Protein AF-A0A415R7G2-F1 (afdb_monomer)

Mean predicted aligned error: 18.17 Å

pLDDT: mean 70.46, std 27.59, range [21.7, 98.12]

Structure (mmCIF, N/CA/C/O backbone):
data_AF-A0A415R7G2-F1
#
_entry.id   AF-A0A415R7G2-F1
#
loop_
_atom_site.group_PDB
_atom_site.id
_atom_site.type_symbol
_atom_site.label_atom_id
_atom_site.label_alt_id
_atom_site.label_comp_id
_atom_site.label_asym_id
_atom_site.label_entity_id
_atom_site.label_seq_id
_atom_site.pdbx_PDB_ins_code
_atom_site.Cartn_x
_atom_site.Cartn_y
_atom_site.Cartn_z
_atom_site.occupancy
_atom_site.B_iso_or_equiv
_atom_site.auth_seq_id
_atom_site.auth_comp_id
_atom_site.auth_asym_id
_atom_site.auth_atom_id
_atom_site.pdbx_PDB_model_num
ATOM 1 N N . MET A 1 1 ? -13.481 -28.345 59.890 1.00 53.69 1 MET A N 1
ATOM 2 C CA . MET A 1 1 ? -13.229 -28.657 58.458 1.00 53.69 1 MET A CA 1
ATOM 3 C C . MET A 1 1 ? -13.321 -27.423 57.558 1.00 53.69 1 MET A C 1
ATOM 5 O O . MET A 1 1 ? -12.595 -27.381 56.571 1.00 53.69 1 MET A O 1
ATOM 9 N N . GLU A 1 2 ? -14.167 -26.436 57.875 1.00 54.03 2 GLU A N 1
ATOM 10 C CA . GLU A 1 2 ? -14.459 -25.266 57.022 1.00 54.03 2 GLU A CA 1
ATOM 11 C C . GLU A 1 2 ? -13.221 -24.488 56.553 1.00 54.03 2 GLU A C 1
ATOM 13 O O . GLU A 1 2 ? -13.121 -24.155 55.374 1.00 54.03 2 GLU A O 1
ATOM 18 N N . ASP A 1 3 ? -12.240 -24.270 57.434 1.00 57.38 3 ASP A N 1
ATOM 19 C CA . ASP A 1 3 ? -11.026 -23.494 57.136 1.00 57.38 3 ASP A CA 1
ATOM 20 C C . ASP A 1 3 ? -10.247 -24.027 55.909 1.00 57.38 3 ASP A C 1
ATOM 22 O O . ASP A 1 3 ? -9.734 -23.269 55.079 1.00 57.38 3 ASP A O 1
ATOM 26 N N . ASN A 1 4 ? -10.271 -25.349 55.687 1.00 60.50 4 ASN A N 1
ATOM 27 C CA . ASN A 1 4 ? -9.678 -25.943 54.490 1.00 60.50 4 ASN A CA 1
ATOM 28 C C . ASN A 1 4 ? -10.432 -25.522 53.212 1.00 60.50 4 ASN A C 1
ATOM 30 O O . ASN A 1 4 ? -9.793 -25.137 52.230 1.00 60.50 4 ASN A O 1
ATOM 34 N N . GLN A 1 5 ? -11.772 -25.508 53.224 1.00 59.75 5 GLN A N 1
ATOM 35 C CA . GLN A 1 5 ? -12.570 -25.045 52.080 1.00 59.75 5 GLN A CA 1
ATOM 36 C C . GLN A 1 5 ? -12.355 -23.552 51.805 1.00 59.75 5 GLN A C 1
ATOM 38 O O . GLN A 1 5 ? -12.156 -23.173 50.649 1.00 59.75 5 GLN A O 1
ATOM 43 N N . THR A 1 6 ? -12.275 -22.717 52.845 1.00 69.19 6 THR A N 1
ATOM 44 C CA . THR A 1 6 ? -11.905 -21.297 52.720 1.00 69.19 6 THR A CA 1
ATOM 45 C C . THR A 1 6 ? -10.540 -21.144 52.039 1.00 69.19 6 THR A C 1
ATOM 47 O O . THR A 1 6 ? -10.398 -20.387 51.073 1.00 69.19 6 THR A O 1
ATOM 50 N N . SER A 1 7 ? -9.544 -21.939 52.447 1.00 70.00 7 SER A N 1
ATOM 51 C CA . SER A 1 7 ? -8.210 -21.941 51.831 1.00 70.00 7 SER A CA 1
ATOM 52 C C . SER A 1 7 ? -8.206 -22.401 50.361 1.00 70.00 7 SER A C 1
ATOM 54 O O . SER A 1 7 ? -7.384 -21.933 49.564 1.00 70.00 7 SER A O 1
ATOM 56 N N . VAL A 1 8 ? -9.108 -23.312 49.975 1.00 76.06 8 VAL A N 1
ATOM 57 C CA . VAL A 1 8 ? -9.272 -23.791 48.592 1.00 76.06 8 VAL A CA 1
ATOM 58 C C . VAL A 1 8 ? -9.962 -22.728 47.740 1.00 76.06 8 VAL A C 1
ATOM 60 O O . VAL A 1 8 ? -9.464 -22.407 46.661 1.00 76.06 8 VAL A O 1
ATOM 63 N N . HIS A 1 9 ? -11.029 -22.108 48.243 1.00 76.25 9 HIS A N 1
ATOM 64 C CA . HIS A 1 9 ? -11.758 -21.042 47.555 1.00 76.25 9 HIS A CA 1
ATOM 65 C C . HIS A 1 9 ? -10.878 -19.803 47.313 1.00 76.25 9 HIS A C 1
ATOM 67 O O . HIS A 1 9 ? -10.868 -19.244 46.213 1.00 76.25 9 HIS A O 1
ATOM 73 N N . ILE A 1 10 ? -10.048 -19.418 48.292 1.00 78.56 10 ILE A N 1
ATOM 74 C CA . ILE A 1 10 ? -9.041 -18.354 48.132 1.00 78.56 10 ILE A CA 1
ATOM 75 C C . ILE A 1 10 ? -7.997 -18.742 47.072 1.00 78.56 10 ILE A C 1
ATOM 77 O O . ILE A 1 10 ? -7.647 -17.917 46.223 1.00 78.56 10 ILE A O 1
ATOM 81 N N . ARG A 1 11 ? -7.518 -19.996 47.062 1.00 76.81 11 ARG A N 1
ATOM 82 C CA . ARG A 1 11 ? -6.578 -20.489 46.037 1.00 76.81 11 ARG A CA 1
ATOM 83 C C . ARG A 1 11 ? -7.206 -20.522 44.636 1.00 76.81 11 ARG A C 1
ATOM 85 O O . ARG A 1 11 ? -6.532 -20.151 43.676 1.00 76.81 11 ARG A O 1
ATOM 92 N N . GLN A 1 12 ? -8.483 -20.879 44.505 1.00 80.19 12 GLN A N 1
ATOM 93 C CA . GLN A 1 12 ? -9.233 -20.814 43.244 1.00 80.19 12 GLN A CA 1
ATOM 94 C C . GLN A 1 12 ? -9.401 -19.365 42.759 1.00 80.19 12 GLN A C 1
ATOM 96 O O . GLN A 1 12 ? -8.994 -19.059 41.638 1.00 80.19 12 GLN A O 1
ATOM 101 N N . LYS A 1 13 ? -9.889 -18.446 43.606 1.00 82.88 13 LYS A N 1
ATOM 102 C CA . LYS A 1 13 ? -10.022 -17.015 43.266 1.00 82.88 13 LYS A CA 1
ATOM 103 C C . LYS A 1 13 ? -8.685 -16.393 42.845 1.00 82.88 13 LYS A C 1
ATOM 105 O O . LYS A 1 13 ? -8.620 -15.730 41.811 1.00 82.88 13 LYS A O 1
ATOM 110 N N . ARG A 1 14 ? -7.587 -16.679 43.562 1.00 83.00 14 ARG A N 1
ATOM 111 C CA . ARG A 1 14 ? -6.231 -16.244 43.166 1.00 83.00 14 ARG A CA 1
ATOM 112 C C . ARG A 1 14 ? -5.814 -16.804 41.798 1.00 83.00 14 ARG A C 1
ATOM 114 O O . ARG A 1 14 ? -5.279 -16.050 40.989 1.00 83.00 14 ARG A O 1
ATOM 121 N N . ARG A 1 15 ? -6.093 -18.082 41.500 1.00 82.69 15 ARG A N 1
ATOM 122 C CA . ARG A 1 15 ? -5.817 -18.693 40.181 1.00 82.69 15 ARG A CA 1
ATOM 123 C C . ARG A 1 15 ? -6.603 -18.023 39.047 1.00 82.69 15 ARG A C 1
ATOM 125 O O . ARG A 1 15 ? -6.016 -17.787 37.994 1.00 82.69 15 ARG A O 1
ATOM 132 N N . VAL A 1 16 ? -7.879 -17.682 39.254 1.00 83.44 16 VAL A N 1
ATOM 133 C CA . VAL A 1 16 ? -8.697 -16.955 38.261 1.00 83.44 16 VAL A CA 1
ATOM 134 C C . VAL A 1 16 ? -8.112 -15.565 37.991 1.00 83.44 16 VAL A C 1
ATOM 136 O O . VAL A 1 16 ? -7.780 -15.265 36.847 1.00 83.44 16 VAL A O 1
ATOM 139 N N . ILE A 1 17 ? -7.860 -14.769 39.036 1.00 86.06 17 ILE A N 1
ATOM 140 C CA . ILE A 1 17 ? -7.279 -13.418 38.913 1.00 86.06 17 ILE A CA 1
ATOM 141 C C . ILE A 1 17 ? -5.905 -13.458 38.215 1.00 86.06 17 ILE A C 1
ATOM 143 O O . ILE A 1 17 ? -5.601 -12.610 37.377 1.00 86.06 17 ILE A O 1
ATOM 147 N N . MET A 1 18 ? -5.068 -14.461 38.507 1.00 83.50 18 MET A N 1
ATOM 148 C CA . MET A 1 18 ? -3.777 -14.644 37.830 1.00 83.50 18 MET A CA 1
ATOM 149 C C . MET A 1 18 ? -3.926 -15.021 36.348 1.00 83.50 18 MET A C 1
ATOM 151 O O . MET A 1 18 ? -3.190 -14.483 35.517 1.00 83.50 18 MET A O 1
ATOM 155 N N . ARG A 1 19 ? -4.873 -15.905 35.995 1.00 83.56 19 ARG A N 1
ATOM 156 C CA . ARG A 1 19 ? -5.187 -16.246 34.593 1.00 83.56 19 ARG A CA 1
ATOM 157 C C . ARG A 1 19 ? -5.669 -15.017 33.826 1.00 83.56 19 ARG A C 1
ATOM 159 O O . ARG A 1 19 ? -5.148 -14.733 32.752 1.00 83.56 19 ARG A O 1
ATOM 166 N N . GLU A 1 20 ? -6.590 -14.253 34.402 1.00 84.75 20 GLU A N 1
ATOM 167 C CA . GLU A 1 20 ? -7.145 -13.054 33.777 1.00 84.75 20 GLU A CA 1
ATOM 168 C C . GLU A 1 20 ? -6.081 -11.957 33.595 1.00 84.75 20 GLU A C 1
ATOM 170 O O . GLU A 1 20 ? -5.922 -11.412 32.503 1.00 84.75 20 GLU A O 1
ATOM 175 N N . ARG A 1 21 ? -5.251 -11.700 34.619 1.00 87.38 21 ARG A N 1
ATOM 176 C CA . ARG A 1 21 ? -4.112 -10.769 34.514 1.00 87.38 21 ARG A CA 1
ATOM 177 C C . ARG A 1 21 ? -3.103 -11.214 33.447 1.00 87.38 21 ARG A C 1
ATOM 179 O O . ARG A 1 21 ? -2.486 -10.359 32.813 1.00 87.38 21 ARG A O 1
ATOM 186 N N . ARG A 1 22 ? -2.952 -12.526 33.206 1.00 85.81 22 ARG A N 1
ATOM 187 C CA . ARG A 1 22 ? -2.139 -13.071 32.104 1.00 85.81 22 ARG A CA 1
ATOM 188 C C . ARG A 1 22 ? -2.808 -12.859 30.739 1.00 85.81 22 ARG A C 1
ATOM 190 O O . ARG A 1 22 ? -2.119 -12.381 29.844 1.00 85.81 22 ARG A O 1
ATOM 197 N N . ARG A 1 23 ? -4.118 -13.118 30.589 1.00 87.12 23 ARG A N 1
ATOM 198 C CA . ARG A 1 23 ? -4.892 -12.815 29.360 1.00 87.12 23 ARG A CA 1
ATOM 199 C C . ARG A 1 23 ? -4.778 -11.338 28.985 1.00 87.12 23 ARG A C 1
ATOM 201 O O . ARG A 1 23 ? -4.330 -11.024 27.887 1.00 87.12 23 ARG A O 1
ATOM 208 N N . ARG A 1 24 ? -5.067 -10.433 29.931 1.00 88.38 24 ARG A N 1
ATOM 209 C CA . ARG A 1 24 ? -4.949 -8.974 29.747 1.00 88.38 24 ARG A CA 1
ATOM 210 C C . ARG A 1 24 ? -3.532 -8.551 29.322 1.00 88.38 24 ARG A C 1
ATOM 212 O O . ARG A 1 24 ? -3.400 -7.734 28.419 1.00 88.38 24 ARG A O 1
ATOM 219 N N . ARG A 1 25 ? -2.475 -9.131 29.914 1.00 90.50 25 ARG A N 1
ATOM 220 C CA . ARG A 1 25 ? -1.074 -8.871 29.514 1.00 90.50 25 ARG A CA 1
ATOM 221 C C . ARG A 1 25 ? -0.756 -9.356 28.097 1.00 90.50 25 ARG A C 1
ATOM 223 O O . ARG A 1 25 ? -0.180 -8.592 27.339 1.00 90.50 25 ARG A O 1
ATOM 230 N N . ILE A 1 26 ? -1.141 -10.580 27.730 1.00 90.19 26 ILE A N 1
ATOM 231 C CA . ILE A 1 26 ? -0.907 -11.123 26.377 1.00 90.19 26 ILE A CA 1
ATOM 232 C C . ILE A 1 26 ? -1.634 -10.267 25.327 1.00 90.19 26 ILE A C 1
ATOM 234 O O . ILE A 1 26 ? -1.024 -9.845 24.348 1.00 90.19 26 ILE A O 1
ATOM 238 N N . ARG A 1 27 ? -2.906 -9.929 25.584 1.00 90.56 27 ARG A N 1
ATOM 239 C CA . ARG A 1 27 ? -3.734 -9.050 24.742 1.00 90.56 27 ARG A CA 1
ATOM 240 C C . ARG A 1 27 ? -3.102 -7.658 24.565 1.00 90.56 27 ARG A C 1
ATOM 242 O O . ARG A 1 27 ? -3.132 -7.118 23.466 1.00 90.56 27 ARG A O 1
ATOM 249 N N . ALA A 1 28 ? -2.484 -7.108 25.615 1.00 92.50 28 ALA A N 1
ATOM 250 C CA . ALA A 1 28 ? -1.750 -5.844 25.548 1.00 92.50 28 ALA A CA 1
ATOM 251 C C . ALA A 1 28 ? -0.431 -5.950 24.760 1.00 92.50 28 ALA A C 1
ATOM 253 O O . ALA A 1 28 ? -0.152 -5.067 23.960 1.00 92.50 28 ALA A O 1
ATOM 254 N N . ILE A 1 29 ? 0.362 -7.015 24.938 1.00 94.31 29 ILE A N 1
ATOM 255 C CA . ILE A 1 29 ? 1.629 -7.201 24.203 1.00 94.31 29 ILE A CA 1
ATOM 256 C C . ILE A 1 29 ? 1.365 -7.349 22.698 1.00 94.31 29 ILE A C 1
ATOM 258 O O . ILE A 1 29 ? 2.040 -6.696 21.911 1.00 94.31 29 ILE A O 1
ATOM 262 N N . ALA A 1 30 ? 0.349 -8.122 22.297 1.00 93.50 30 ALA A N 1
ATOM 263 C CA . ALA A 1 30 ? -0.052 -8.231 20.890 1.00 93.50 30 ALA A CA 1
ATOM 264 C C . ALA A 1 30 ? -0.453 -6.866 20.299 1.00 93.50 30 ALA A C 1
ATOM 266 O O . ALA A 1 30 ? -0.024 -6.508 19.206 1.00 93.50 30 ALA A O 1
ATOM 267 N N . TRP A 1 31 ? -1.232 -6.078 21.049 1.00 95.12 31 TRP A N 1
ATOM 268 C CA . TRP A 1 31 ? -1.668 -4.749 20.619 1.00 95.12 31 TRP A CA 1
ATOM 269 C C . TRP A 1 31 ? -0.517 -3.734 20.524 1.00 95.12 31 TRP A C 1
ATOM 271 O O . TRP A 1 31 ? -0.423 -3.013 19.536 1.00 95.12 31 TRP A O 1
ATOM 281 N N . TYR A 1 32 ? 0.381 -3.683 21.511 1.00 96.19 32 TYR A N 1
ATOM 282 C CA . TYR A 1 32 ? 1.530 -2.774 21.469 1.00 96.19 32 TYR A CA 1
ATOM 283 C C . TYR A 1 32 ? 2.604 -3.212 20.466 1.00 96.19 32 TYR A C 1
ATOM 285 O O . TYR A 1 32 ? 3.246 -2.342 19.890 1.00 96.19 32 TYR A O 1
ATOM 293 N N . GLY A 1 33 ? 2.759 -4.515 20.204 1.00 96.12 33 GLY A N 1
ATOM 294 C CA . GLY A 1 33 ? 3.607 -5.025 19.121 1.00 96.12 33 GLY A CA 1
ATOM 295 C C . GLY A 1 33 ? 3.122 -4.549 17.750 1.00 96.12 33 GLY A C 1
ATOM 296 O O . GLY A 1 33 ? 3.902 -3.967 17.008 1.00 96.12 33 GLY A O 1
ATOM 297 N N . LEU A 1 34 ? 1.818 -4.669 17.472 1.00 95.94 34 LEU A N 1
ATOM 298 C CA . LEU A 1 34 ? 1.201 -4.128 16.251 1.00 95.94 34 LEU A CA 1
ATOM 299 C C . LEU A 1 34 ? 1.349 -2.606 16.125 1.00 95.94 34 LEU A C 1
ATOM 301 O O . LEU A 1 34 ? 1.619 -2.095 15.045 1.00 95.94 34 LEU A O 1
ATOM 305 N N . LEU A 1 35 ? 1.183 -1.851 17.216 1.00 97.19 35 LEU A N 1
ATOM 306 C CA . LEU A 1 35 ? 1.410 -0.404 17.166 1.00 97.19 35 LEU A CA 1
ATOM 307 C C . LEU A 1 35 ? 2.893 -0.054 16.969 1.00 97.19 35 LEU A C 1
ATOM 309 O O . LEU A 1 35 ? 3.181 0.948 16.325 1.00 97.19 35 LEU A O 1
ATOM 313 N N . ALA A 1 36 ? 3.826 -0.860 17.480 1.00 97.31 36 ALA A N 1
ATOM 314 C CA . ALA A 1 36 ? 5.252 -0.681 17.222 1.00 97.31 36 ALA A CA 1
ATOM 315 C C . ALA A 1 36 ? 5.613 -1.019 15.766 1.00 97.31 36 ALA A C 1
ATOM 317 O O . ALA A 1 36 ? 6.326 -0.242 15.146 1.00 97.31 36 ALA A O 1
ATOM 318 N N . GLU A 1 37 ? 5.064 -2.092 15.190 1.00 96.62 37 GLU A N 1
ATOM 319 C CA . GLU A 1 37 ? 5.182 -2.419 13.761 1.00 96.62 37 GLU A CA 1
ATOM 320 C C . GLU A 1 37 ? 4.707 -1.243 12.896 1.00 96.62 37 GLU A C 1
ATOM 322 O O . GLU A 1 37 ? 5.492 -0.681 12.140 1.00 96.62 37 GLU A O 1
ATOM 327 N N . VAL A 1 38 ? 3.462 -0.790 13.079 1.00 96.75 38 VAL A N 1
ATOM 328 C CA . VAL A 1 38 ? 2.865 0.326 12.316 1.00 96.75 38 VAL A CA 1
ATOM 329 C C . VAL A 1 38 ? 3.627 1.646 12.503 1.00 96.75 38 VAL A C 1
ATOM 331 O O . VAL A 1 38 ? 3.630 2.488 11.606 1.00 96.75 38 VAL A O 1
ATOM 334 N N . PHE A 1 39 ? 4.275 1.849 13.655 1.00 97.56 39 PHE A N 1
ATOM 335 C CA . PHE A 1 39 ? 5.133 3.010 13.890 1.00 97.56 39 PHE A CA 1
ATOM 336 C C . PHE A 1 39 ? 6.484 2.899 13.178 1.00 97.56 39 PHE A C 1
ATOM 338 O O . PHE A 1 39 ? 6.948 3.876 12.599 1.00 97.56 39 PHE A O 1
ATOM 345 N N . LEU A 1 40 ? 7.125 1.733 13.245 1.00 97.00 40 LEU A N 1
ATOM 346 C CA . LEU A 1 40 ? 8.492 1.516 12.774 1.00 97.00 40 LEU A CA 1
ATOM 347 C C . LEU A 1 40 ? 8.560 1.213 11.275 1.00 97.00 40 LEU A C 1
ATOM 349 O O . LEU A 1 40 ? 9.599 1.459 10.676 1.00 97.00 40 LEU A O 1
ATOM 353 N N . LEU A 1 41 ? 7.475 0.727 10.664 1.00 95.12 41 LEU A N 1
ATOM 354 C CA . LEU A 1 41 ? 7.455 0.240 9.282 1.00 95.12 41 LEU A CA 1
ATOM 355 C C . LEU A 1 41 ? 8.081 1.196 8.246 1.00 95.12 41 LEU A C 1
ATOM 357 O O . LEU A 1 41 ? 8.913 0.725 7.475 1.00 95.12 41 LEU A O 1
ATOM 361 N N . PRO A 1 42 ? 7.777 2.510 8.232 1.00 94.44 42 PRO A N 1
ATOM 362 C CA . PRO A 1 42 ? 8.371 3.439 7.276 1.00 94.44 42 PRO A CA 1
ATOM 363 C C . PRO A 1 42 ? 9.639 4.134 7.820 1.00 94.44 42 PRO A C 1
ATOM 365 O O . PRO A 1 42 ? 10.100 5.093 7.211 1.00 94.44 42 PRO A O 1
ATOM 368 N N . LEU A 1 43 ? 10.163 3.724 8.986 1.00 94.69 43 LEU A N 1
ATOM 369 C CA . LEU A 1 43 ? 11.321 4.333 9.669 1.00 94.69 43 LEU A CA 1
ATOM 370 C C . LEU A 1 43 ? 12.518 3.378 9.803 1.00 94.69 43 LEU A C 1
ATOM 372 O O . LEU A 1 43 ? 13.662 3.819 9.779 1.00 94.69 43 LEU A O 1
ATOM 376 N N . SER A 1 44 ? 12.259 2.087 10.014 1.00 94.38 44 SER A N 1
ATOM 377 C CA . SER A 1 44 ? 13.258 1.025 10.130 1.00 94.38 44 SER A CA 1
ATOM 378 C C . SER A 1 44 ? 12.579 -0.334 9.887 1.00 94.38 44 SER A C 1
ATOM 380 O O . SER A 1 44 ? 11.938 -0.874 10.799 1.00 94.38 44 SER A O 1
ATOM 382 N N . PRO A 1 45 ? 12.710 -0.916 8.679 1.00 88.75 45 PRO A N 1
ATOM 383 C CA . PRO A 1 45 ? 12.030 -2.162 8.319 1.00 88.75 45 PRO A CA 1
ATOM 384 C C . PRO A 1 45 ? 12.386 -3.331 9.248 1.00 88.75 45 PRO A C 1
ATOM 386 O O . PRO A 1 45 ? 11.498 -4.040 9.717 1.00 88.75 45 PRO A O 1
ATOM 389 N N . GLY A 1 46 ? 13.667 -3.482 9.609 1.00 91.44 46 GLY A N 1
ATOM 390 C CA . GLY A 1 46 ? 14.128 -4.523 10.539 1.00 91.44 46 GLY A CA 1
ATOM 391 C C . GLY A 1 46 ? 13.581 -4.378 11.967 1.00 91.44 46 GLY A C 1
ATOM 392 O O . GLY A 1 46 ? 13.321 -5.372 12.645 1.00 91.44 46 GLY A O 1
ATOM 393 N N . ALA A 1 47 ? 13.333 -3.148 12.430 1.00 94.69 47 ALA A N 1
ATOM 394 C CA . ALA A 1 47 ? 12.683 -2.926 13.721 1.00 94.69 47 ALA A CA 1
ATOM 395 C C . ALA A 1 47 ? 11.171 -3.225 13.655 1.00 94.69 47 ALA A C 1
ATOM 397 O O . ALA A 1 47 ? 10.589 -3.716 14.627 1.00 94.69 47 ALA A O 1
ATOM 398 N N . ALA A 1 48 ? 10.537 -2.986 12.502 1.00 94.75 48 ALA A N 1
ATOM 399 C CA . ALA A 1 48 ? 9.137 -3.319 12.264 1.00 94.75 48 ALA A CA 1
ATOM 400 C C . ALA A 1 48 ? 8.898 -4.835 12.179 1.00 94.75 48 ALA A C 1
ATOM 402 O O . ALA A 1 48 ? 7.966 -5.330 12.813 1.00 94.75 48 ALA A O 1
ATOM 403 N N . THR A 1 49 ? 9.758 -5.596 11.492 1.00 93.12 49 THR A N 1
ATOM 404 C CA . THR A 1 49 ? 9.658 -7.067 11.452 1.00 93.12 49 THR A CA 1
ATOM 405 C C . THR A 1 49 ? 9.901 -7.690 12.830 1.00 93.12 49 THR A C 1
ATOM 407 O O . THR A 1 49 ? 9.167 -8.593 13.232 1.00 93.12 49 THR A O 1
ATOM 410 N N . ALA A 1 50 ? 10.833 -7.157 13.629 1.00 95.00 50 ALA A N 1
ATOM 411 C CA . ALA A 1 50 ? 11.003 -7.567 15.025 1.00 95.00 50 ALA A CA 1
ATOM 412 C C . ALA A 1 50 ? 9.736 -7.313 15.875 1.00 95.00 50 ALA A C 1
ATOM 414 O O . ALA A 1 50 ? 9.327 -8.172 16.665 1.00 95.00 50 ALA A O 1
ATOM 415 N N . ALA A 1 51 ? 9.068 -6.169 15.689 1.00 96.44 51 ALA A N 1
ATOM 416 C CA . ALA A 1 51 ? 7.798 -5.864 16.351 1.00 96.44 51 ALA A CA 1
ATOM 417 C C . ALA A 1 51 ? 6.649 -6.787 15.891 1.00 96.44 51 ALA A C 1
ATOM 419 O O . ALA A 1 51 ? 5.892 -7.287 16.732 1.00 96.44 51 ALA A O 1
ATOM 420 N N . LEU A 1 52 ? 6.572 -7.087 14.589 1.00 95.44 52 LEU A N 1
ATOM 421 C CA . LEU A 1 52 ? 5.629 -8.040 13.994 1.00 95.44 52 LEU A CA 1
ATOM 422 C C . LEU A 1 52 ? 5.818 -9.459 14.559 1.00 95.44 52 LEU A C 1
ATOM 424 O O . LEU A 1 52 ? 4.839 -10.131 14.887 1.00 95.44 52 LEU A O 1
ATOM 428 N N . LEU A 1 53 ? 7.059 -9.920 14.750 1.00 94.56 53 LEU A N 1
ATOM 429 C CA . LEU A 1 53 ? 7.348 -11.221 15.370 1.00 94.56 53 LEU A CA 1
ATOM 430 C C . LEU A 1 53 ? 6.893 -11.272 16.839 1.00 94.56 53 LEU A C 1
ATOM 432 O O . LEU A 1 53 ? 6.276 -12.252 17.267 1.00 94.56 53 LEU A O 1
ATOM 436 N N . ILE A 1 54 ? 7.099 -10.197 17.608 1.00 95.31 54 ILE A N 1
ATOM 437 C CA . ILE A 1 54 ? 6.586 -10.083 18.986 1.00 95.31 54 ILE A CA 1
ATOM 438 C C . ILE A 1 54 ? 5.047 -10.110 18.998 1.00 95.31 54 ILE A C 1
ATOM 440 O O . ILE A 1 54 ? 4.445 -10.818 19.815 1.00 95.31 54 ILE A O 1
ATOM 444 N N . ALA A 1 55 ? 4.397 -9.396 18.073 1.00 95.00 55 ALA A N 1
ATOM 445 C CA . ALA A 1 55 ? 2.944 -9.407 17.908 1.00 95.00 55 ALA A CA 1
ATOM 446 C C . ALA A 1 55 ? 2.408 -10.792 17.489 1.00 95.00 55 ALA A C 1
ATOM 448 O O . ALA A 1 55 ? 1.364 -11.225 17.992 1.00 95.00 55 ALA A O 1
ATOM 449 N N . SER A 1 56 ? 3.147 -11.509 16.636 1.00 94.44 56 SER A N 1
ATOM 450 C CA . SER A 1 56 ? 2.850 -12.873 16.176 1.00 94.44 56 SER A CA 1
ATOM 451 C C . SER A 1 56 ? 2.849 -13.848 17.348 1.00 94.44 56 SER A C 1
ATOM 453 O O . SER A 1 56 ? 1.837 -14.494 17.628 1.00 94.44 56 SER A O 1
ATOM 455 N N . ILE A 1 57 ? 3.948 -13.886 18.110 1.00 94.62 57 ILE A N 1
ATOM 456 C CA . ILE A 1 57 ? 4.104 -14.752 19.287 1.00 94.62 57 ILE A CA 1
ATOM 457 C C . ILE A 1 57 ? 3.033 -14.426 20.337 1.00 94.62 57 ILE A C 1
ATOM 459 O O . ILE A 1 57 ? 2.410 -15.332 20.895 1.00 94.62 57 ILE A O 1
ATOM 463 N N . ALA A 1 58 ? 2.754 -13.144 20.586 1.00 93.25 58 ALA A N 1
ATOM 464 C CA . ALA A 1 58 ? 1.711 -12.736 21.523 1.00 93.25 58 ALA A CA 1
ATOM 465 C C . ALA A 1 58 ? 0.296 -13.126 21.052 1.00 93.25 58 ALA A C 1
ATOM 467 O O . ALA A 1 58 ? -0.523 -13.535 21.877 1.00 93.25 58 ALA A O 1
ATOM 468 N N . THR A 1 59 ? 0.006 -13.073 19.750 1.00 90.75 59 THR A N 1
ATOM 469 C CA . THR A 1 59 ? -1.298 -13.473 19.191 1.00 90.75 59 THR A CA 1
ATOM 470 C C . THR A 1 59 ? -1.466 -14.999 19.164 1.00 90.75 59 THR A C 1
ATOM 472 O O . THR A 1 59 ? -2.528 -15.497 19.538 1.00 90.75 59 THR A O 1
ATOM 475 N N . GLY A 1 60 ? -0.414 -15.770 18.872 1.00 90.81 60 GLY A N 1
ATOM 476 C CA . GLY A 1 60 ? -0.416 -17.233 19.038 1.00 90.81 60 GLY A CA 1
ATOM 477 C C . GLY A 1 60 ? -0.582 -17.662 20.504 1.00 90.81 60 GLY A C 1
ATOM 478 O O . GLY A 1 60 ? -1.374 -18.547 20.835 1.00 90.81 60 GLY A O 1
ATOM 479 N N . LEU A 1 61 ? 0.075 -16.959 21.435 1.00 90.12 61 LEU A N 1
ATOM 480 C CA . LEU A 1 61 ? -0.141 -17.139 22.875 1.00 90.12 61 LEU A CA 1
ATOM 481 C C . LEU A 1 61 ? -1.546 -16.728 23.336 1.00 90.12 61 LEU A C 1
ATOM 483 O O . LEU A 1 61 ? -1.970 -17.192 24.399 1.00 90.12 61 LEU A O 1
ATOM 487 N N . ARG A 1 62 ? -2.245 -15.876 22.573 1.00 89.12 62 ARG A N 1
ATOM 488 C CA . ARG A 1 62 ? -3.641 -15.488 22.801 1.00 89.12 62 ARG A CA 1
ATOM 489 C C . ARG A 1 62 ? -4.587 -16.598 22.351 1.00 89.12 62 ARG A C 1
ATOM 491 O O . ARG A 1 62 ? -5.341 -17.067 23.195 1.00 89.12 62 ARG A O 1
ATOM 498 N N . LEU A 1 63 ? -4.467 -17.088 21.111 1.00 87.62 63 LEU A N 1
ATOM 499 C CA . LEU A 1 63 ? -5.208 -18.257 20.598 1.00 87.62 63 LEU A CA 1
ATOM 500 C C . LEU A 1 63 ? -5.227 -19.417 21.602 1.00 87.62 63 LEU A C 1
ATOM 502 O O . LEU A 1 63 ? -6.281 -19.925 21.965 1.00 87.62 63 LEU A O 1
ATOM 506 N N . TRP A 1 64 ? -4.057 -19.793 22.121 1.00 84.50 64 TRP A N 1
ATOM 507 C CA . TRP A 1 64 ? -3.931 -20.952 23.009 1.00 84.50 64 TRP A CA 1
ATOM 508 C C . TRP A 1 64 ? -4.384 -20.705 24.469 1.00 84.50 64 TRP A C 1
ATOM 510 O O . TRP A 1 64 ? -4.313 -21.613 25.298 1.00 84.50 64 TRP A O 1
ATOM 520 N N . LYS A 1 65 ? -4.778 -19.480 24.859 1.00 84.06 65 LYS A N 1
ATOM 521 C CA . LYS A 1 65 ? -5.046 -19.143 26.281 1.00 84.06 65 LYS A CA 1
ATOM 522 C C . LYS A 1 65 ? -6.240 -18.231 26.544 1.00 84.06 65 LYS A C 1
ATOM 524 O O . LYS A 1 65 ? -6.622 -18.106 27.710 1.00 84.06 65 LYS A O 1
ATOM 529 N N . ASP A 1 66 ? -6.790 -17.575 25.533 1.00 82.00 66 ASP A N 1
ATOM 530 C CA . ASP A 1 66 ? -7.866 -16.586 25.601 1.00 82.00 66 ASP A CA 1
ATOM 531 C C . ASP A 1 66 ? -9.097 -17.187 24.904 1.00 82.00 66 ASP A C 1
ATOM 533 O O . ASP A 1 66 ? -9.265 -17.006 23.708 1.00 82.00 66 ASP A O 1
ATOM 537 N N . GLU A 1 67 ? -9.938 -17.933 25.634 1.00 76.06 67 GLU A N 1
ATOM 538 C CA . GLU A 1 67 ? -11.097 -18.683 25.084 1.00 76.06 67 GLU A CA 1
ATOM 539 C C . GLU A 1 67 ? -12.140 -17.784 24.382 1.00 76.06 67 GLU A C 1
ATOM 541 O O . GLU A 1 67 ? -13.004 -18.271 23.668 1.00 76.06 67 GLU A O 1
ATOM 546 N N . GLU A 1 68 ? -12.057 -16.464 24.564 1.00 77.50 68 GLU A N 1
ATOM 547 C CA . GLU A 1 68 ? -12.850 -15.462 23.838 1.00 77.50 68 GLU A CA 1
ATOM 548 C C . GLU A 1 68 ? -12.319 -15.201 22.409 1.00 77.50 68 GLU A C 1
ATOM 550 O O . GLU A 1 68 ? -13.039 -14.686 21.548 1.00 77.50 68 GLU A O 1
ATOM 555 N N . PHE A 1 69 ? -11.041 -15.494 22.144 1.00 82.12 69 PHE A N 1
ATOM 556 C CA . PHE A 1 69 ? -10.318 -15.061 20.949 1.00 82.12 69 PHE A CA 1
ATOM 557 C C . PHE A 1 69 ? -10.388 -16.080 19.809 1.00 82.12 69 PHE A C 1
ATOM 559 O O . PHE A 1 69 ? -9.473 -16.862 19.566 1.00 82.12 69 PHE A O 1
ATOM 566 N N . HIS A 1 70 ? -11.484 -15.989 19.068 1.00 82.31 70 HIS A N 1
ATOM 567 C CA . HIS A 1 70 ? -11.715 -16.717 17.827 1.00 82.31 70 HIS A CA 1
ATOM 568 C C . HIS A 1 70 ? -11.162 -15.932 16.630 1.00 82.31 70 HIS A C 1
ATOM 570 O O . HIS A 1 70 ? -11.221 -14.693 16.627 1.00 82.31 70 HIS A O 1
ATOM 576 N N . PHE A 1 71 ? -10.659 -16.632 15.610 1.00 85.06 71 PHE A N 1
ATOM 577 C CA . PHE A 1 71 ? -10.342 -16.016 14.318 1.00 85.06 71 PHE A CA 1
ATOM 578 C C . PHE A 1 71 ? -11.629 -15.586 13.603 1.00 85.06 71 PHE A C 1
ATOM 580 O O . PHE A 1 71 ? -12.645 -16.275 13.644 1.00 85.06 71 PHE A O 1
ATOM 587 N N . ARG A 1 72 ? -11.573 -14.417 12.969 1.00 87.00 72 ARG A N 1
ATOM 588 C CA . ARG A 1 72 ? -12.609 -13.842 12.111 1.00 87.00 72 ARG A CA 1
ATOM 589 C C . ARG A 1 72 ? -12.132 -13.947 10.672 1.00 87.00 72 ARG A C 1
ATOM 591 O O . ARG A 1 72 ? -11.069 -13.408 10.374 1.00 87.00 72 ARG A O 1
ATOM 598 N N . HIS A 1 73 ? -12.927 -14.552 9.798 1.00 88.81 73 HIS A N 1
ATOM 599 C CA . HIS A 1 73 ? -12.640 -14.510 8.369 1.00 88.81 73 HIS A CA 1
ATOM 600 C C . HIS A 1 73 ? -12.734 -13.082 7.833 1.00 88.81 73 HIS A C 1
ATOM 602 O O . HIS A 1 73 ? -13.687 -12.369 8.153 1.00 88.81 73 HIS A O 1
ATOM 608 N N . LEU A 1 74 ? -11.747 -12.654 7.050 1.00 90.06 74 LEU A N 1
ATOM 609 C CA . LEU A 1 74 ? -11.741 -11.346 6.394 1.00 90.06 74 LEU A CA 1
ATOM 610 C C . LEU A 1 74 ? -12.158 -11.494 4.919 1.00 90.06 74 LEU A C 1
ATOM 612 O O . LEU A 1 74 ? -11.966 -12.561 4.335 1.00 90.06 74 LEU A O 1
ATOM 616 N N . PRO A 1 75 ? -12.698 -10.438 4.275 1.00 89.75 75 PRO A N 1
ATOM 617 C CA . PRO A 1 75 ? -13.191 -10.514 2.893 1.00 89.75 75 PRO A CA 1
ATOM 618 C C . PRO A 1 75 ? -12.159 -10.950 1.841 1.00 89.75 75 PRO A C 1
ATOM 620 O O . PRO A 1 75 ? -12.550 -11.310 0.735 1.00 89.75 75 PRO A O 1
ATOM 623 N N . PHE A 1 76 ? -10.862 -10.909 2.169 1.00 92.00 76 PHE A N 1
ATOM 624 C CA . PHE A 1 76 ? -9.769 -11.225 1.246 1.00 92.00 76 PHE A CA 1
ATOM 625 C C . PHE A 1 76 ? -8.932 -12.440 1.675 1.00 92.00 76 PHE A C 1
ATOM 627 O O . PHE A 1 76 ? -7.922 -12.710 1.033 1.00 92.00 76 PHE A O 1
ATOM 634 N N . ASP A 1 77 ? -9.361 -13.203 2.694 1.00 93.12 77 ASP A N 1
ATOM 635 C CA . ASP A 1 77 ? -8.686 -14.444 3.116 1.00 93.12 77 ASP A CA 1
ATOM 636 C C . ASP A 1 77 ? -8.496 -15.409 1.932 1.00 93.12 77 ASP A C 1
ATOM 638 O O . ASP A 1 77 ? -7.428 -15.987 1.766 1.00 93.12 77 ASP A O 1
ATOM 642 N N . VAL A 1 78 ? -9.525 -15.568 1.089 1.00 94.06 78 VAL A N 1
ATOM 643 C CA . VAL A 1 78 ? -9.512 -16.498 -0.053 1.00 94.06 78 VAL A CA 1
ATOM 644 C C . VAL A 1 78 ? -8.496 -16.090 -1.130 1.00 94.06 78 VAL A C 1
ATOM 646 O O . VAL A 1 78 ? -7.604 -16.896 -1.396 1.00 94.06 78 VAL A O 1
ATOM 649 N N . PRO A 1 79 ? -8.543 -14.883 -1.736 1.00 95.06 79 PRO A N 1
ATOM 650 C CA . PRO A 1 79 ? -7.535 -14.490 -2.721 1.00 95.06 79 PRO A CA 1
ATOM 651 C C . PRO A 1 79 ? -6.127 -14.363 -2.120 1.00 95.06 79 PRO A C 1
ATOM 653 O O . PRO A 1 79 ? -5.166 -14.714 -2.798 1.00 95.06 79 PRO A O 1
ATOM 656 N N . ALA A 1 80 ? -5.983 -13.973 -0.844 1.00 95.69 80 ALA A N 1
ATOM 657 C CA . ALA A 1 80 ? -4.688 -13.999 -0.160 1.00 95.69 80 ALA A CA 1
ATOM 658 C C . ALA A 1 80 ? -4.125 -15.427 -0.050 1.00 95.69 80 ALA A C 1
ATOM 660 O O . ALA A 1 80 ? -2.962 -15.652 -0.375 1.00 95.69 80 ALA A O 1
ATOM 661 N N . MET A 1 81 ? -4.941 -16.409 0.349 1.00 96.38 81 MET A N 1
ATOM 662 C CA . MET A 1 81 ? -4.523 -17.814 0.420 1.00 96.38 81 MET A CA 1
ATOM 663 C C . MET A 1 81 ? -4.235 -18.418 -0.960 1.00 96.38 81 MET A C 1
ATOM 665 O O . MET A 1 81 ? -3.290 -19.192 -1.086 1.00 96.38 81 MET A O 1
ATOM 669 N N . LEU A 1 82 ? -4.997 -18.054 -1.998 1.00 96.62 82 LEU A N 1
ATOM 670 C CA . LEU A 1 82 ? -4.714 -18.471 -3.377 1.00 96.62 82 LEU A CA 1
ATOM 671 C C . LEU A 1 82 ? -3.376 -17.903 -3.865 1.00 96.62 82 LEU A C 1
ATOM 673 O O . LEU A 1 82 ? -2.557 -18.653 -4.390 1.00 96.62 82 LEU A O 1
ATOM 677 N N . PHE A 1 83 ? -3.119 -16.614 -3.625 1.00 96.69 83 PHE A N 1
ATOM 678 C CA . PHE A 1 83 ? -1.830 -15.987 -3.916 1.00 96.69 83 PHE A CA 1
ATOM 679 C C . PHE A 1 83 ? -0.683 -16.703 -3.194 1.00 96.69 83 PHE A C 1
ATOM 681 O O . PHE A 1 83 ? 0.284 -17.088 -3.844 1.00 96.69 83 PHE A O 1
ATOM 688 N N . VAL A 1 84 ? -0.808 -16.952 -1.885 1.00 97.06 84 VAL A N 1
ATOM 689 C CA . VAL A 1 84 ? 0.183 -17.681 -1.068 1.00 97.06 84 VAL A CA 1
ATOM 690 C C . VAL A 1 84 ? 0.465 -19.078 -1.628 1.00 97.06 84 VAL A C 1
ATOM 692 O O . VAL A 1 84 ? 1.621 -19.457 -1.781 1.00 97.06 84 VAL A O 1
ATOM 695 N N . VAL A 1 85 ? -0.566 -19.852 -1.976 1.00 97.38 85 VAL A N 1
ATOM 696 C CA . VAL A 1 85 ? -0.376 -21.215 -2.501 1.00 97.38 85 VAL A CA 1
ATOM 697 C C . VAL A 1 85 ? 0.269 -21.203 -3.890 1.00 97.38 85 VAL A C 1
ATOM 699 O O . VAL A 1 85 ? 1.185 -21.984 -4.130 1.00 97.38 85 VAL A O 1
ATOM 702 N N . ILE A 1 86 ? -0.153 -20.319 -4.799 1.00 97.31 86 ILE A N 1
ATOM 703 C CA . ILE A 1 86 ? 0.386 -20.298 -6.169 1.00 97.31 86 ILE A CA 1
ATOM 704 C C . ILE A 1 86 ? 1.806 -19.709 -6.199 1.00 97.31 86 ILE A C 1
ATOM 706 O O . ILE A 1 86 ? 2.684 -20.267 -6.854 1.00 97.31 86 ILE A O 1
ATOM 710 N N . SER A 1 87 ? 2.084 -18.656 -5.425 1.00 96.12 87 SER A N 1
ATOM 711 C CA . SER A 1 87 ? 3.449 -18.123 -5.283 1.00 96.12 87 SER A CA 1
ATOM 712 C C . SER A 1 87 ? 4.393 -19.120 -4.596 1.00 96.12 87 SER A C 1
ATOM 714 O O . SER A 1 87 ? 5.529 -19.260 -5.044 1.00 96.12 87 SER A O 1
ATOM 716 N N . ALA A 1 88 ? 3.929 -19.926 -3.632 1.00 96.94 88 ALA A N 1
ATOM 717 C CA . ALA A 1 88 ? 4.711 -21.053 -3.109 1.00 96.94 88 ALA A CA 1
ATOM 718 C C . ALA A 1 88 ? 5.019 -22.127 -4.174 1.00 96.94 88 ALA A C 1
ATOM 720 O O . ALA A 1 88 ? 6.092 -22.727 -4.139 1.00 96.94 88 ALA A O 1
ATOM 721 N N . LEU A 1 89 ? 4.110 -22.372 -5.126 1.00 97.12 89 LEU A N 1
ATOM 722 C CA . LEU A 1 89 ? 4.346 -23.297 -6.243 1.00 97.12 89 LEU A CA 1
ATOM 723 C C . LEU A 1 89 ? 5.318 -22.721 -7.287 1.00 97.12 89 LEU A C 1
ATOM 725 O O . LEU A 1 89 ? 6.120 -23.480 -7.829 1.00 97.12 89 LEU A O 1
ATOM 729 N N . SER A 1 90 ? 5.325 -21.399 -7.512 1.00 97.25 90 SER A N 1
ATOM 730 C CA . SER A 1 90 ? 6.291 -20.727 -8.407 1.00 97.25 90 SER A CA 1
ATOM 731 C C . SER A 1 90 ? 7.751 -21.009 -8.022 1.00 97.25 90 SER A C 1
ATOM 733 O O . SER A 1 90 ? 8.610 -21.195 -8.880 1.00 97.25 90 SER A O 1
ATOM 735 N N . VAL A 1 91 ? 8.039 -21.153 -6.721 1.00 97.12 91 VAL A N 1
ATOM 736 C CA . VAL A 1 91 ? 9.380 -21.464 -6.193 1.00 97.12 91 VAL A CA 1
ATOM 737 C C . VAL A 1 91 ? 9.942 -22.776 -6.765 1.00 97.12 91 VAL A C 1
ATOM 739 O O . VAL A 1 91 ? 11.158 -22.945 -6.825 1.00 97.12 91 VAL A O 1
ATOM 742 N N . LEU A 1 92 ? 9.090 -23.697 -7.231 1.00 96.19 92 LEU A N 1
ATOM 743 C CA . LEU A 1 92 ? 9.509 -24.944 -7.879 1.00 96.19 92 LEU A CA 1
ATOM 744 C C . LEU A 1 92 ? 10.004 -24.739 -9.323 1.00 96.19 92 LEU A C 1
ATOM 746 O O . LEU A 1 92 ? 10.811 -25.546 -9.797 1.00 96.19 92 LEU A O 1
ATOM 750 N N . ALA A 1 93 ? 9.551 -23.680 -10.000 1.00 95.12 93 ALA A N 1
ATOM 751 C CA . ALA A 1 93 ? 9.988 -23.295 -11.343 1.00 95.12 93 ALA A CA 1
ATOM 752 C C . ALA A 1 93 ? 11.317 -22.514 -11.339 1.00 95.12 93 ALA A C 1
ATOM 754 O O . ALA A 1 93 ? 12.045 -22.565 -12.325 1.00 95.12 93 ALA A O 1
ATOM 755 N N . SER A 1 94 ? 11.663 -21.867 -10.218 1.00 96.25 94 SER A N 1
ATOM 756 C CA . SER A 1 94 ? 12.884 -21.059 -10.077 1.00 96.25 94 SER A CA 1
ATOM 757 C C . SER A 1 94 ? 14.181 -21.815 -10.416 1.00 96.25 94 SER A C 1
ATOM 759 O O . SER A 1 94 ? 14.392 -22.915 -9.881 1.00 96.25 94 SER A O 1
ATOM 761 N N . PRO A 1 95 ? 15.108 -21.198 -11.185 1.00 94.88 95 PRO A N 1
ATOM 762 C CA . PRO A 1 95 ? 16.468 -21.705 -11.383 1.00 94.88 95 PRO A CA 1
ATOM 763 C C . PRO A 1 95 ? 17.212 -21.950 -10.063 1.00 94.88 95 PRO A C 1
ATOM 765 O O . PRO A 1 95 ? 17.956 -22.921 -9.933 1.00 94.88 95 PRO A O 1
ATOM 768 N N . ASN A 1 96 ? 16.969 -21.113 -9.046 1.00 96.19 96 ASN A N 1
ATOM 769 C CA . ASN A 1 96 ? 17.509 -21.280 -7.699 1.00 96.19 96 ASN A CA 1
ATOM 770 C C . ASN A 1 96 ? 16.380 -21.347 -6.664 1.00 96.19 96 ASN A C 1
ATOM 772 O O . ASN A 1 96 ? 16.115 -20.410 -5.907 1.00 96.19 96 ASN A O 1
ATOM 776 N N . ARG A 1 97 ? 15.757 -22.527 -6.590 1.00 95.69 97 ARG A N 1
ATOM 777 C CA . ARG A 1 97 ? 14.695 -22.859 -5.627 1.00 95.69 97 ARG A CA 1
ATOM 778 C C . ARG A 1 97 ? 15.045 -22.527 -4.173 1.00 95.69 97 ARG A C 1
ATOM 780 O O . ARG A 1 97 ? 14.148 -22.192 -3.409 1.00 95.69 97 ARG A O 1
ATOM 787 N N . ALA A 1 98 ? 16.318 -22.611 -3.773 1.00 95.81 98 ALA A N 1
ATOM 788 C CA . ALA A 1 98 ? 16.740 -22.299 -2.406 1.00 95.81 98 ALA A CA 1
ATOM 789 C C . ALA A 1 98 ? 16.689 -20.788 -2.125 1.00 95.81 98 ALA A C 1
ATOM 791 O O . ALA A 1 98 ? 16.140 -20.374 -1.103 1.00 95.81 98 ALA A O 1
ATOM 792 N N . PHE A 1 99 ? 17.190 -19.968 -3.056 1.00 94.38 99 PHE A N 1
ATOM 793 C CA . PHE A 1 99 ? 17.071 -18.511 -2.993 1.00 94.38 99 PHE A CA 1
ATOM 794 C C . PHE A 1 99 ? 15.605 -18.066 -3.073 1.00 94.38 99 PHE A C 1
ATOM 796 O O . PHE A 1 99 ? 15.144 -17.334 -2.198 1.00 94.38 99 PHE A O 1
ATOM 803 N N . SER A 1 100 ? 14.844 -18.565 -4.053 1.00 95.44 100 SER A N 1
ATOM 804 C CA . SER A 1 100 ? 13.423 -18.226 -4.195 1.00 95.44 100 SER A CA 1
ATOM 805 C C . SER A 1 100 ? 12.594 -18.668 -2.990 1.00 95.44 100 SER A C 1
ATOM 807 O O . SER A 1 100 ? 11.728 -17.912 -2.569 1.00 95.44 100 SER A O 1
ATOM 809 N N . PHE A 1 101 ? 12.877 -19.819 -2.365 1.00 96.56 101 PHE A N 1
ATOM 810 C CA . PHE A 1 101 ? 12.206 -20.226 -1.124 1.00 96.56 101 PHE A CA 1
ATOM 811 C C . PHE A 1 101 ? 12.540 -19.296 0.049 1.00 96.56 101 PHE A C 1
ATOM 813 O O . PHE A 1 101 ? 11.640 -18.907 0.794 1.00 96.56 101 PHE A O 1
ATOM 820 N N . TYR A 1 102 ? 13.816 -18.923 0.208 1.00 94.81 102 TYR A N 1
ATOM 821 C CA . TYR A 1 102 ? 14.251 -17.980 1.241 1.00 94.81 102 TYR A CA 1
ATOM 822 C C . TYR A 1 102 ? 13.587 -16.607 1.066 1.00 94.81 102 TYR A C 1
ATOM 824 O O . TYR A 1 102 ? 13.045 -16.055 2.023 1.00 94.81 102 TYR A O 1
ATOM 832 N N . ASN A 1 103 ? 13.584 -16.077 -0.157 1.00 93.69 103 ASN A N 1
ATOM 833 C CA . ASN A 1 103 ? 12.931 -14.818 -0.501 1.00 93.69 103 ASN A CA 1
ATOM 834 C C . ASN A 1 103 ? 11.413 -14.908 -0.242 1.00 93.69 103 ASN A C 1
ATOM 836 O O . ASN A 1 103 ? 10.866 -14.126 0.538 1.00 93.69 103 ASN A O 1
ATOM 840 N N . TYR A 1 104 ? 10.759 -15.937 -0.788 1.00 95.50 104 TYR A N 1
ATOM 841 C CA . TYR A 1 104 ? 9.326 -16.189 -0.644 1.00 95.50 104 TYR A CA 1
ATOM 842 C C . TYR A 1 104 ? 8.872 -16.259 0.821 1.00 95.50 104 TYR A C 1
ATOM 844 O O . TYR A 1 104 ? 7.973 -15.511 1.213 1.00 95.50 104 TYR A O 1
ATOM 852 N N . TYR A 1 105 ? 9.485 -17.115 1.655 1.00 92.69 105 TYR A N 1
ATOM 853 C CA . TYR A 1 105 ? 9.006 -17.282 3.032 1.00 92.69 105 TYR A CA 1
ATOM 854 C C . TYR A 1 105 ? 9.219 -16.009 3.862 1.00 92.69 105 TYR A C 1
ATOM 856 O O . TYR A 1 105 ? 8.388 -15.717 4.723 1.00 92.69 105 TYR A O 1
ATOM 864 N N . ASN A 1 106 ? 10.294 -15.247 3.620 1.00 91.25 106 ASN A N 1
ATOM 865 C CA . ASN A 1 106 ? 10.523 -13.990 4.327 1.00 91.25 106 ASN A CA 1
ATOM 866 C C . ASN A 1 106 ? 9.515 -12.920 3.887 1.00 91.25 106 ASN A C 1
ATOM 868 O O . ASN A 1 106 ? 8.809 -12.382 4.737 1.00 91.25 106 ASN A O 1
ATOM 872 N N . LEU A 1 107 ? 9.408 -12.636 2.584 1.00 92.94 107 LEU A N 1
ATOM 873 C CA . LEU A 1 107 ? 8.567 -11.550 2.073 1.00 92.94 107 LEU A CA 1
ATOM 874 C C . LEU A 1 107 ? 7.074 -11.857 2.221 1.00 92.94 107 LEU A C 1
ATOM 876 O O . LEU A 1 107 ? 6.367 -11.168 2.959 1.00 92.94 107 LEU A O 1
ATOM 880 N N . VAL A 1 108 ? 6.589 -12.931 1.592 1.00 94.81 108 VAL A N 1
ATOM 881 C CA . VAL A 1 108 ? 5.165 -13.297 1.657 1.00 94.81 108 VAL A CA 1
ATOM 882 C C . VAL A 1 108 ? 4.765 -13.665 3.089 1.00 94.81 108 VAL A C 1
ATOM 884 O O . VAL A 1 108 ? 3.658 -13.341 3.520 1.00 94.81 108 VAL A O 1
ATOM 887 N N . GLY A 1 109 ? 5.686 -14.233 3.877 1.00 93.25 109 GLY A N 1
ATOM 888 C CA . GLY A 1 109 ? 5.481 -14.473 5.304 1.00 93.25 109 GLY A CA 1
ATOM 889 C C . GLY A 1 109 ? 5.188 -13.199 6.098 1.00 93.25 109 GLY A C 1
ATOM 890 O O . GLY A 1 109 ? 4.183 -13.166 6.812 1.00 93.25 109 GLY A O 1
ATOM 891 N N . VAL A 1 110 ? 5.997 -12.134 5.974 1.00 94.69 110 VAL A N 1
ATOM 892 C CA . VAL A 1 110 ? 5.706 -10.880 6.698 1.00 94.69 110 VAL A CA 1
ATOM 893 C C . VAL A 1 110 ? 4.449 -10.189 6.171 1.00 94.69 110 VAL A C 1
ATOM 895 O O . VAL A 1 110 ? 3.650 -9.727 6.982 1.00 94.69 110 VAL A O 1
ATOM 898 N N . TYR A 1 111 ? 4.197 -10.196 4.856 1.00 95.19 111 TYR A N 1
ATOM 899 C CA . TYR A 1 111 ? 2.992 -9.592 4.267 1.00 95.19 111 TYR A CA 1
ATOM 900 C C . TYR A 1 111 ? 1.702 -10.237 4.809 1.00 95.19 111 TYR A C 1
ATOM 902 O O . TYR A 1 111 ? 0.793 -9.547 5.286 1.00 95.19 111 TYR A O 1
ATOM 910 N N . VAL A 1 112 ? 1.649 -11.574 4.820 1.00 95.00 112 VAL A N 1
ATOM 911 C CA . VAL A 1 112 ? 0.517 -12.352 5.346 1.00 95.00 112 VAL A CA 1
ATOM 912 C C . VAL A 1 112 ? 0.377 -12.181 6.861 1.00 95.00 112 VAL A C 1
ATOM 914 O O . VAL A 1 112 ? -0.742 -12.035 7.356 1.00 95.00 112 VAL A O 1
ATOM 917 N N . LEU A 1 113 ? 1.483 -12.152 7.614 1.00 94.94 113 LEU A N 1
ATOM 918 C CA . LEU A 1 113 ? 1.448 -11.926 9.063 1.00 94.94 113 LEU A CA 1
ATOM 919 C C . LEU A 1 113 ? 0.918 -10.527 9.412 1.00 94.94 113 LEU A C 1
ATOM 921 O O . LEU A 1 113 ? 0.008 -10.434 10.238 1.00 94.94 113 LEU A O 1
ATOM 925 N N . THR A 1 114 ? 1.399 -9.464 8.759 1.00 96.06 114 THR A N 1
ATOM 926 C CA . THR A 1 114 ? 0.870 -8.097 8.911 1.00 96.06 114 THR A CA 1
ATOM 927 C C . THR A 1 114 ? -0.640 -8.073 8.656 1.00 96.06 114 THR A C 1
ATOM 929 O O . THR A 1 114 ? -1.404 -7.595 9.502 1.00 96.06 114 THR A O 1
ATOM 932 N N . TYR A 1 115 ? -1.105 -8.671 7.551 1.00 96.62 115 TYR A N 1
ATOM 933 C CA . TYR A 1 115 ? -2.534 -8.735 7.229 1.00 96.62 115 TYR A CA 1
ATOM 934 C C . TYR A 1 115 ? -3.353 -9.459 8.305 1.00 96.62 115 TYR A C 1
ATOM 936 O O . TYR A 1 115 ? -4.325 -8.910 8.838 1.00 96.62 115 TYR A O 1
ATOM 944 N N . LEU A 1 116 ? -2.947 -10.679 8.667 1.00 94.50 116 LEU A N 1
ATOM 945 C CA . LEU A 1 116 ? -3.669 -11.499 9.636 1.00 94.50 116 LEU A CA 1
ATOM 946 C C . LEU A 1 116 ? -3.687 -10.844 11.019 1.00 94.50 116 LEU A C 1
ATOM 948 O O . LEU A 1 116 ? -4.748 -10.739 11.632 1.00 94.50 116 LEU A O 1
ATOM 952 N N . LEU A 1 117 ? -2.553 -10.372 11.539 1.00 94.88 117 LEU A N 1
ATOM 953 C CA . LEU A 1 117 ? -2.505 -9.840 12.901 1.00 94.88 117 LEU A CA 1
ATOM 954 C C . LEU A 1 117 ? -3.314 -8.550 13.056 1.00 94.88 117 LEU A C 1
ATOM 956 O O . LEU A 1 117 ? -4.033 -8.416 14.055 1.00 94.88 117 LEU A O 1
ATOM 960 N N . ILE A 1 118 ? -3.253 -7.641 12.078 1.00 95.06 118 ILE A N 1
ATOM 961 C CA . ILE A 1 118 ? -4.095 -6.438 12.033 1.00 95.06 118 ILE A CA 1
ATOM 962 C C . ILE A 1 118 ? -5.567 -6.854 11.934 1.00 95.06 118 ILE A C 1
ATOM 964 O O . ILE A 1 118 ? -6.380 -6.463 12.779 1.00 95.06 118 ILE A O 1
ATOM 968 N N . GLY A 1 119 ? -5.898 -7.715 10.968 1.00 92.62 119 GLY A N 1
ATOM 969 C CA . GLY A 1 119 ? -7.255 -8.191 10.712 1.00 92.62 119 GLY A CA 1
ATOM 970 C C . GLY A 1 119 ? -7.891 -8.941 11.889 1.00 92.62 119 GLY A C 1
ATOM 971 O O . GLY A 1 119 ? -9.104 -8.844 12.090 1.00 92.62 119 GLY A O 1
ATOM 972 N N . GLN A 1 120 ? -7.103 -9.624 12.727 1.00 91.19 120 GLN A N 1
ATOM 973 C CA . GLN A 1 120 ? -7.605 -10.310 13.921 1.00 91.19 120 GLN A CA 1
ATOM 974 C C . GLN A 1 120 ? -7.666 -9.432 15.178 1.00 91.19 120 GLN A C 1
ATOM 976 O O . GLN A 1 120 ? -8.543 -9.655 16.023 1.00 91.19 120 GLN A O 1
ATOM 981 N N . ASN A 1 121 ? -6.770 -8.451 15.340 1.00 91.25 121 ASN A N 1
ATOM 982 C CA . ASN A 1 121 ? -6.702 -7.631 16.555 1.00 91.25 121 ASN A CA 1
ATOM 983 C C . ASN A 1 121 ? -7.481 -6.306 16.468 1.00 91.25 121 ASN A C 1
ATOM 985 O O . ASN A 1 121 ? -7.937 -5.837 17.513 1.00 91.25 121 ASN A O 1
ATOM 989 N N . VAL A 1 122 ? -7.693 -5.722 15.281 1.00 92.81 122 VAL A N 1
ATOM 990 C CA . VAL A 1 122 ? -8.518 -4.511 15.102 1.00 92.81 122 VAL A CA 1
ATOM 991 C C . VAL A 1 122 ? -10.006 -4.885 15.079 1.00 92.81 122 VAL A C 1
ATOM 993 O O . VAL A 1 122 ? -10.531 -5.406 14.092 1.00 92.81 122 VAL A O 1
ATOM 996 N N . ARG A 1 123 ? -10.703 -4.623 16.193 1.00 89.69 123 ARG A N 1
ATOM 997 C CA . ARG A 1 123 ? -12.124 -4.965 16.404 1.00 89.69 123 ARG A CA 1
ATOM 998 C C . ARG A 1 123 ? -12.991 -3.793 16.885 1.00 89.69 123 ARG A C 1
ATOM 1000 O O . ARG A 1 123 ? -14.162 -4.004 17.173 1.00 89.69 123 ARG A O 1
ATOM 1007 N N . GLN A 1 124 ? -12.441 -2.582 16.994 1.00 89.81 124 GLN A N 1
ATOM 1008 C CA . GLN A 1 124 ? -13.147 -1.392 17.492 1.00 89.81 124 GLN A CA 1
ATOM 1009 C C . GLN A 1 124 ? -12.728 -0.119 16.729 1.00 89.81 124 GLN A C 1
ATOM 1011 O O . GLN A 1 124 ? -11.545 0.013 16.390 1.00 89.81 124 GLN A O 1
ATOM 1016 N N . PRO A 1 125 ? -13.615 0.878 16.529 1.00 90.25 125 PRO A N 1
ATOM 1017 C CA . PRO A 1 125 ? -13.252 2.134 15.862 1.00 90.25 125 PRO A CA 1
ATOM 1018 C C . PRO A 1 125 ? -12.141 2.897 16.589 1.00 90.25 125 PRO A C 1
ATOM 1020 O O . PRO A 1 125 ? -11.302 3.539 15.959 1.00 90.25 125 PRO A O 1
ATOM 1023 N N . GLN A 1 126 ? -12.092 2.806 17.921 1.00 91.31 126 GLN A N 1
ATOM 1024 C CA . GLN A 1 126 ? -11.094 3.503 18.732 1.00 91.31 126 GLN A CA 1
ATOM 1025 C C . GLN A 1 126 ? -9.701 2.871 18.581 1.00 91.31 126 GLN A C 1
ATOM 1027 O O . GLN A 1 126 ? -8.712 3.601 18.571 1.00 91.31 126 GLN A O 1
ATOM 1032 N N . GLN A 1 127 ? -9.608 1.550 18.373 1.00 93.75 127 GLN A N 1
ATOM 1033 C CA . GLN A 1 127 ? -8.351 0.880 18.012 1.00 93.75 127 GLN A CA 1
ATOM 1034 C C . GLN A 1 127 ? -7.831 1.383 16.663 1.00 93.75 127 GLN A C 1
ATOM 1036 O O . GLN A 1 127 ? -6.678 1.796 16.559 1.00 93.75 127 GLN A O 1
ATOM 1041 N N . MET A 1 128 ? -8.697 1.423 15.649 1.00 92.44 128 MET A N 1
ATOM 1042 C CA . MET A 1 128 ? -8.337 1.898 14.312 1.00 92.44 128 MET A CA 1
ATOM 1043 C C . MET A 1 128 ? -7.949 3.387 14.318 1.00 92.44 128 MET A C 1
ATOM 1045 O O . MET A 1 128 ? -6.978 3.779 13.677 1.00 92.44 128 MET A O 1
ATOM 1049 N N . LYS A 1 129 ? -8.614 4.209 15.142 1.00 93.44 129 LYS A N 1
ATOM 1050 C CA . LYS A 1 129 ? -8.244 5.612 15.401 1.00 93.44 129 LYS A CA 1
ATOM 1051 C C . LYS A 1 129 ? -6.874 5.766 16.073 1.00 93.44 129 LYS A C 1
ATOM 1053 O O . LYS A 1 129 ? -6.195 6.758 15.824 1.00 93.44 129 LYS A O 1
ATOM 1058 N N . ILE A 1 130 ? -6.468 4.831 16.936 1.00 95.81 130 ILE A N 1
ATOM 1059 C CA . ILE A 1 130 ? -5.126 4.813 17.542 1.00 95.81 130 ILE A CA 1
ATOM 1060 C C . ILE A 1 130 ? -4.084 4.405 16.497 1.00 95.81 130 ILE A C 1
ATOM 1062 O O . ILE A 1 130 ? -3.092 5.105 16.340 1.00 95.81 130 ILE A O 1
ATOM 1066 N N . MET A 1 131 ? -4.335 3.335 15.744 1.00 95.31 131 MET A N 1
ATOM 1067 C CA . MET A 1 131 ? -3.431 2.834 14.705 1.00 95.31 131 MET A CA 1
ATOM 1068 C C . MET A 1 131 ? -3.179 3.883 13.607 1.00 95.31 131 MET A C 1
ATOM 1070 O O . MET A 1 131 ? -2.031 4.180 13.294 1.00 95.31 131 MET A O 1
ATOM 1074 N N . LEU A 1 132 ? -4.234 4.553 13.130 1.00 94.75 132 LEU A N 1
ATOM 1075 C CA . LEU A 1 132 ? -4.147 5.681 12.194 1.00 94.75 132 LEU A CA 1
ATOM 1076 C C . LEU A 1 132 ? -3.342 6.870 12.753 1.00 94.75 132 LEU A C 1
ATOM 1078 O O . LEU A 1 132 ? -2.601 7.515 12.017 1.00 94.75 132 LEU A O 1
ATOM 1082 N N . ARG A 1 133 ? -3.459 7.170 14.055 1.00 95.69 133 ARG A N 1
ATOM 1083 C CA . ARG A 1 133 ? -2.633 8.207 14.701 1.00 95.69 133 ARG A CA 1
ATOM 1084 C C . ARG A 1 133 ? -1.163 7.810 14.755 1.00 95.69 133 ARG A C 1
ATOM 1086 O O . ARG A 1 133 ? -0.317 8.669 14.557 1.00 95.69 133 ARG A O 1
ATOM 1093 N N . VAL A 1 134 ? -0.866 6.542 15.030 1.00 97.44 134 VAL A N 1
ATOM 1094 C CA . VAL A 1 134 ? 0.508 6.031 15.093 1.00 97.44 134 VAL A CA 1
ATOM 1095 C C . VAL A 1 134 ? 1.161 6.060 13.708 1.00 97.44 134 VAL A C 1
ATOM 109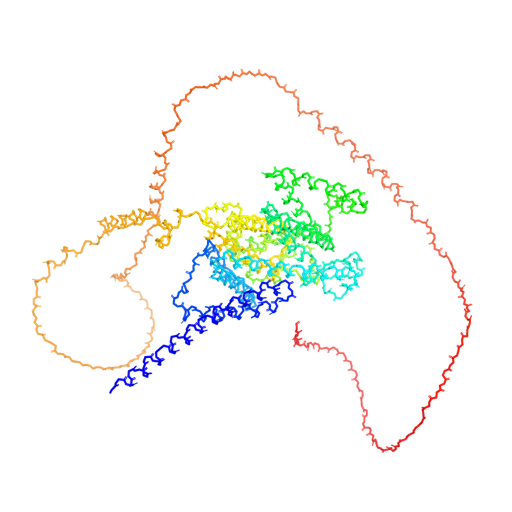7 O O . VAL A 1 134 ? 2.246 6.622 13.576 1.00 97.44 134 VAL A O 1
ATOM 1100 N N . ALA A 1 135 ? 0.457 5.588 12.674 1.00 96.69 135 ALA A N 1
ATOM 1101 C CA . ALA A 1 135 ? 0.885 5.727 11.281 1.00 96.69 135 ALA A CA 1
ATOM 1102 C C . ALA A 1 135 ? 1.086 7.204 10.888 1.00 96.69 135 ALA A C 1
ATOM 1104 O O . ALA A 1 135 ? 2.100 7.550 10.294 1.00 96.69 135 ALA A O 1
ATOM 1105 N N . GLY A 1 136 ? 0.167 8.096 11.280 1.00 96.69 136 GLY A N 1
ATOM 1106 C CA . GLY A 1 136 ? 0.271 9.533 11.010 1.00 96.69 136 GLY A CA 1
ATOM 1107 C C . GLY A 1 136 ? 1.455 10.220 11.704 1.00 96.69 136 GLY A C 1
ATOM 1108 O O . GLY A 1 136 ? 2.109 11.056 11.091 1.00 96.69 136 GLY A O 1
ATOM 1109 N N . VAL A 1 137 ? 1.775 9.864 12.955 1.00 97.50 137 VAL A N 1
ATOM 1110 C CA . VAL A 1 137 ? 2.980 10.377 13.641 1.00 97.50 137 VAL A CA 1
ATOM 1111 C C . VAL A 1 137 ? 4.247 9.854 12.966 1.00 97.50 137 VAL A C 1
ATOM 1113 O O . VAL A 1 137 ? 5.187 10.622 12.786 1.00 97.50 137 VAL A O 1
ATOM 1116 N N . SER A 1 138 ? 4.263 8.587 12.546 1.00 97.19 138 SER A N 1
ATOM 1117 C CA . SER A 1 138 ? 5.388 8.023 11.799 1.00 97.19 138 SER A CA 1
ATOM 1118 C C . SER A 1 138 ? 5.589 8.730 10.450 1.00 97.19 138 SER A C 1
ATOM 1120 O O . SER A 1 138 ? 6.681 9.214 10.166 1.00 97.19 138 SER A O 1
ATOM 1122 N N . ALA A 1 139 ? 4.515 8.949 9.684 1.00 97.50 139 ALA A N 1
ATOM 1123 C CA . ALA A 1 139 ? 4.552 9.718 8.440 1.00 97.50 139 ALA A CA 1
ATOM 1124 C C . ALA A 1 139 ? 5.048 11.166 8.637 1.00 97.50 139 ALA A C 1
ATOM 1126 O O . ALA A 1 139 ? 5.801 11.672 7.809 1.00 97.50 139 ALA A O 1
ATOM 1127 N N . VAL A 1 140 ? 4.691 11.831 9.746 1.00 97.88 140 VAL A N 1
ATOM 1128 C CA . VAL A 1 140 ? 5.263 13.146 10.098 1.00 97.88 140 VAL A CA 1
ATOM 1129 C C . VAL A 1 140 ? 6.780 13.060 10.298 1.00 97.88 140 VAL A C 1
ATOM 1131 O O . VAL A 1 140 ? 7.486 13.949 9.834 1.00 97.88 140 VAL A O 1
ATOM 1134 N N . LEU A 1 141 ? 7.301 12.007 10.936 1.00 97.56 141 LEU A N 1
ATOM 1135 C CA . LEU A 1 141 ? 8.749 11.819 11.096 1.00 97.56 141 LEU A CA 1
ATOM 1136 C C . LEU A 1 141 ? 9.449 11.577 9.748 1.00 97.56 141 LEU A C 1
ATOM 1138 O O . LEU A 1 141 ? 10.484 12.191 9.503 1.00 97.56 141 LEU A O 1
ATOM 1142 N N . VAL A 1 142 ? 8.857 10.780 8.850 1.00 96.75 142 VAL A N 1
ATOM 1143 C CA . VAL A 1 142 ? 9.362 10.571 7.475 1.00 96.75 142 VAL A CA 1
ATOM 1144 C C . VAL A 1 142 ? 9.415 11.890 6.692 1.00 96.75 142 VAL A C 1
ATOM 1146 O O . VAL A 1 142 ? 10.423 12.183 6.049 1.00 96.75 142 VAL A O 1
ATOM 1149 N N . ILE A 1 143 ? 8.367 12.718 6.772 1.00 96.88 143 ILE A N 1
ATOM 1150 C CA . ILE A 1 143 ? 8.306 14.030 6.102 1.00 96.88 143 ILE A CA 1
ATOM 1151 C C . ILE A 1 143 ? 9.342 15.000 6.690 1.00 96.88 143 ILE A C 1
ATOM 1153 O O . ILE A 1 143 ? 10.061 15.661 5.944 1.00 96.88 143 ILE A O 1
ATOM 1157 N N . LEU A 1 144 ? 9.465 15.067 8.021 1.00 95.94 144 LEU A N 1
ATOM 1158 C CA . LEU A 1 144 ? 10.447 15.928 8.690 1.00 95.94 144 LEU A CA 1
ATOM 1159 C C . LEU A 1 144 ? 11.892 15.507 8.389 1.00 95.94 144 LEU A C 1
ATOM 1161 O O . LEU A 1 144 ? 12.740 16.375 8.194 1.00 95.94 144 LEU A O 1
ATOM 1165 N N . TYR A 1 145 ? 12.176 14.204 8.307 1.00 94.00 145 TYR A N 1
ATOM 1166 C CA . TYR A 1 145 ? 13.496 13.714 7.910 1.00 94.00 145 TYR A CA 1
ATOM 1167 C C . TYR A 1 145 ? 13.778 13.960 6.418 1.00 94.00 145 TYR A C 1
ATOM 1169 O O . TYR A 1 145 ? 14.893 14.330 6.061 1.00 94.00 145 TYR A O 1
ATOM 1177 N N . GLY A 1 146 ? 12.759 13.887 5.554 1.00 91.62 146 GLY A N 1
ATOM 1178 C CA . GLY A 1 146 ? 12.879 14.288 4.150 1.00 91.62 146 GLY A CA 1
ATOM 1179 C C . GLY A 1 146 ? 13.196 15.781 3.977 1.00 91.62 146 GLY A C 1
ATOM 1180 O O . GLY A 1 146 ? 14.088 16.147 3.214 1.00 91.62 146 GLY A O 1
ATOM 1181 N N . TYR A 1 147 ? 12.542 16.654 4.747 1.00 91.94 147 TYR A N 1
ATOM 1182 C CA . TYR A 1 147 ? 12.889 18.080 4.801 1.00 91.94 147 TYR A CA 1
ATOM 1183 C C . TYR A 1 147 ? 14.291 18.332 5.366 1.00 91.94 147 TYR A C 1
ATOM 1185 O O . TYR A 1 147 ? 14.990 19.220 4.885 1.00 91.94 147 TYR A O 1
ATOM 1193 N N . TYR A 1 148 ? 14.723 17.553 6.360 1.00 90.69 148 TYR A N 1
ATOM 1194 C CA . TYR A 1 148 ? 16.088 17.618 6.877 1.00 90.69 148 TYR A CA 1
ATOM 1195 C C . TYR A 1 148 ? 17.115 17.259 5.788 1.00 90.69 148 TYR A C 1
ATOM 1197 O O . TYR A 1 148 ? 18.048 18.028 5.571 1.00 90.69 148 TYR A O 1
ATOM 1205 N N . GLN A 1 149 ? 16.906 16.173 5.033 1.00 87.56 149 GLN A N 1
ATOM 1206 C CA . GLN A 1 149 ? 17.758 15.830 3.885 1.00 87.56 149 GLN A CA 1
ATOM 1207 C C . GLN A 1 149 ? 17.829 16.966 2.853 1.00 87.56 149 GLN A C 1
ATOM 1209 O O . GLN A 1 149 ? 18.923 17.330 2.427 1.00 87.56 149 GLN A O 1
ATOM 1214 N N . PHE A 1 150 ? 16.685 17.561 2.493 1.00 83.88 150 PHE A N 1
ATOM 1215 C CA . PHE A 1 150 ? 16.622 18.654 1.516 1.00 83.88 150 PHE A CA 1
ATOM 1216 C C . PHE A 1 150 ? 17.369 19.918 1.969 1.00 83.88 150 PHE A C 1
ATOM 1218 O O . PHE A 1 150 ? 18.039 20.562 1.167 1.00 83.88 150 PHE A O 1
ATOM 1225 N N . LEU A 1 151 ? 17.252 20.283 3.251 1.00 85.00 151 LEU A N 1
ATOM 1226 C CA . LEU A 1 151 ? 17.846 21.507 3.801 1.00 85.00 151 LEU A CA 1
ATOM 1227 C C . LEU A 1 151 ? 19.342 21.379 4.107 1.00 85.00 151 LEU A C 1
ATOM 1229 O O . LEU A 1 151 ? 20.057 22.374 4.012 1.00 85.00 151 LEU A O 1
ATOM 1233 N N . PHE A 1 152 ? 19.806 20.188 4.497 1.00 81.81 152 PHE A N 1
ATOM 1234 C CA . PHE A 1 152 ? 21.196 19.957 4.910 1.00 81.81 152 PHE A CA 1
ATOM 1235 C C . PHE A 1 152 ? 22.057 19.249 3.854 1.00 81.81 152 PHE A C 1
ATOM 1237 O O . PHE A 1 152 ? 23.261 19.137 4.058 1.00 81.81 152 PHE A O 1
ATOM 1244 N N . GLY A 1 153 ? 21.476 18.823 2.726 1.00 65.44 153 GLY A N 1
ATOM 1245 C CA . GLY A 1 153 ? 22.224 18.379 1.547 1.00 65.44 153 GLY A CA 1
ATOM 1246 C C . GLY A 1 153 ? 23.087 17.143 1.792 1.00 65.44 153 GLY A C 1
ATOM 1247 O O . GLY A 1 153 ? 24.286 17.178 1.532 1.00 65.44 153 GLY A O 1
ATOM 1248 N N . ILE A 1 154 ? 22.493 16.058 2.305 1.00 63.41 154 ILE A N 1
ATOM 1249 C CA . ILE A 1 154 ? 23.202 14.774 2.438 1.00 63.41 154 ILE A CA 1
ATOM 1250 C C . ILE A 1 154 ? 23.583 14.287 1.033 1.00 63.41 154 ILE A C 1
ATOM 1252 O O . ILE A 1 154 ? 22.697 14.040 0.216 1.00 63.41 154 ILE A O 1
ATOM 1256 N N . ASP A 1 155 ? 24.884 14.180 0.751 1.00 54.38 155 ASP A N 1
ATOM 1257 C CA . ASP A 1 155 ? 25.370 13.931 -0.607 1.00 54.38 155 ASP A CA 1
ATOM 1258 C C . ASP A 1 155 ? 25.111 12.481 -1.055 1.00 54.38 155 ASP A C 1
ATOM 1260 O O . ASP A 1 155 ? 25.650 11.509 -0.516 1.00 54.38 155 ASP A O 1
ATOM 1264 N N . ILE A 1 156 ? 24.247 12.359 -2.063 1.00 55.66 156 ILE A N 1
ATOM 1265 C CA . ILE A 1 156 ? 23.707 11.096 -2.580 1.00 55.66 156 ILE A CA 1
ATOM 1266 C C . ILE A 1 156 ? 24.738 10.361 -3.459 1.00 55.66 156 ILE A C 1
ATOM 1268 O O . ILE A 1 156 ? 24.544 9.195 -3.785 1.00 55.66 156 ILE A O 1
ATOM 1272 N N . SER A 1 157 ? 25.874 10.991 -3.790 1.00 47.56 157 SER A N 1
ATOM 1273 C CA . SER A 1 157 ? 26.989 10.374 -4.538 1.00 47.56 157 SER A CA 1
ATOM 1274 C C . SER A 1 157 ? 27.610 9.133 -3.871 1.00 47.56 157 SER A C 1
ATOM 1276 O O . SER A 1 157 ? 28.397 8.434 -4.499 1.00 47.56 157 SER A O 1
ATOM 1278 N N . SER A 1 158 ? 27.239 8.830 -2.622 1.00 45.91 158 SER A N 1
ATOM 1279 C CA . SER A 1 158 ? 27.629 7.609 -1.905 1.00 45.91 158 SER A CA 1
ATOM 1280 C C . SER A 1 158 ? 26.637 6.437 -2.037 1.00 45.91 158 SER A C 1
ATOM 1282 O O . SER A 1 158 ? 26.951 5.324 -1.610 1.00 45.91 158 SER A O 1
ATOM 1284 N N . MET A 1 159 ? 25.453 6.634 -2.634 1.00 53.12 159 MET A N 1
ATOM 1285 C CA . MET A 1 159 ? 24.476 5.561 -2.861 1.00 53.12 159 MET A CA 1
ATOM 1286 C C . MET A 1 159 ? 24.766 4.787 -4.156 1.00 53.12 159 MET A C 1
ATOM 1288 O O . MET A 1 159 ? 24.768 5.355 -5.243 1.00 53.12 159 MET A O 1
ATOM 1292 N N . LYS A 1 160 ? 24.857 3.454 -4.040 1.00 49.59 160 LYS A N 1
ATOM 1293 C CA . LYS A 1 160 ? 25.159 2.445 -5.088 1.00 49.59 160 LYS A CA 1
ATOM 1294 C C . LYS A 1 160 ? 24.250 2.441 -6.344 1.00 49.59 160 LYS A C 1
ATOM 1296 O O . LYS A 1 160 ? 24.412 1.588 -7.206 1.00 49.59 160 LYS A O 1
ATOM 1301 N N . TRP A 1 161 ? 23.285 3.352 -6.448 1.00 50.47 161 TRP A N 1
ATOM 1302 C CA . TRP A 1 161 ? 22.253 3.385 -7.494 1.00 50.47 161 TRP A CA 1
ATOM 1303 C C . TRP A 1 161 ? 22.286 4.658 -8.364 1.00 50.47 161 TRP A C 1
ATOM 1305 O O . TRP A 1 161 ? 21.369 4.866 -9.158 1.00 50.47 161 TRP A O 1
ATOM 1315 N N . VAL A 1 162 ? 23.280 5.542 -8.192 1.00 49.75 162 VAL A N 1
ATOM 1316 C CA . VAL A 1 162 ? 23.400 6.801 -8.951 1.00 49.75 162 VAL A CA 1
ATOM 1317 C C . VAL A 1 162 ? 24.864 7.122 -9.264 1.00 49.75 162 VAL A C 1
ATOM 1319 O O . VAL A 1 162 ? 25.627 7.450 -8.358 1.00 49.75 162 VAL A O 1
ATOM 1322 N N . ASP A 1 163 ? 25.223 7.163 -10.550 1.00 52.22 163 ASP A N 1
ATOM 1323 C CA . ASP A 1 163 ? 26.471 7.786 -11.007 1.00 52.22 163 ASP A CA 1
ATOM 1324 C C . ASP A 1 163 ? 26.395 9.306 -10.816 1.00 52.22 163 ASP A C 1
ATOM 1326 O O . ASP A 1 163 ? 25.865 10.053 -11.648 1.00 52.22 163 ASP A O 1
ATOM 1330 N N . GLY A 1 164 ? 26.901 9.774 -9.672 1.00 48.81 164 GLY A N 1
ATOM 1331 C CA . GLY A 1 164 ? 26.769 11.165 -9.237 1.00 48.81 164 GLY A CA 1
ATOM 1332 C C . GLY A 1 164 ? 27.343 12.186 -10.225 1.00 48.81 164 GLY A C 1
ATOM 1333 O O . GLY A 1 164 ? 26.838 13.311 -10.299 1.00 48.81 164 GLY A O 1
ATOM 1334 N N . ASP A 1 165 ? 28.371 11.815 -10.989 1.00 49.50 165 ASP A N 1
ATOM 1335 C CA . ASP A 1 165 ? 29.049 12.685 -11.959 1.00 49.50 165 ASP A CA 1
ATOM 1336 C C . ASP A 1 165 ? 28.363 12.733 -13.333 1.00 49.50 165 ASP A C 1
ATOM 1338 O O . ASP A 1 165 ? 28.465 13.748 -14.019 1.00 49.50 165 ASP A O 1
ATOM 1342 N N . ALA A 1 166 ? 27.577 11.714 -13.702 1.00 48.84 166 ALA A N 1
ATOM 1343 C CA . ALA A 1 166 ? 26.780 11.730 -14.932 1.00 48.84 166 ALA A CA 1
ATOM 1344 C C . ALA A 1 166 ? 25.511 12.597 -14.803 1.00 48.84 166 ALA A C 1
ATOM 1346 O O . ALA A 1 166 ? 25.057 13.195 -15.779 1.00 48.84 166 ALA A O 1
ATOM 1347 N N . PHE A 1 167 ? 24.933 12.691 -13.597 1.00 48.25 167 PHE A N 1
ATOM 1348 C CA . PHE A 1 167 ? 23.630 13.329 -13.378 1.00 48.25 167 PHE A CA 1
ATOM 1349 C C . PHE A 1 167 ? 23.612 14.283 -12.165 1.00 48.25 167 PHE A C 1
ATOM 1351 O O . PHE A 1 167 ? 23.022 13.964 -11.126 1.00 48.25 167 PHE A O 1
ATOM 1358 N N . PRO A 1 168 ? 24.175 15.504 -12.278 1.00 49.59 168 PRO A N 1
ATOM 1359 C CA . PRO A 1 168 ? 24.235 16.465 -11.170 1.00 49.59 168 PRO A CA 1
ATOM 1360 C C . PRO A 1 168 ? 22.861 16.890 -10.617 1.00 49.59 168 PRO A C 1
ATOM 1362 O O . PRO A 1 168 ? 22.770 17.288 -9.456 1.00 49.59 168 PRO A O 1
ATOM 1365 N N . GLU A 1 169 ? 21.773 16.762 -11.387 1.00 48.47 169 GLU A N 1
ATOM 1366 C CA . GLU A 1 169 ? 20.411 17.002 -10.881 1.00 48.47 169 GLU A CA 1
ATOM 1367 C C . GLU A 1 169 ? 19.909 15.924 -9.905 1.00 48.47 169 GLU A C 1
ATOM 1369 O O . GLU A 1 169 ? 19.104 16.227 -9.021 1.00 48.47 169 GLU A O 1
ATOM 1374 N N . LEU A 1 170 ? 20.392 14.678 -10.005 1.00 50.22 170 LEU A N 1
ATOM 1375 C CA . LEU A 1 170 ? 19.973 13.601 -9.100 1.00 50.22 170 LEU A CA 1
ATOM 1376 C C . LEU A 1 170 ? 20.497 13.811 -7.669 1.00 50.22 170 LEU A C 1
ATOM 1378 O O . LEU A 1 170 ? 19.851 13.355 -6.726 1.00 50.22 170 LEU A O 1
ATOM 1382 N N . ARG A 1 171 ? 21.584 14.581 -7.486 1.00 52.75 171 ARG A N 1
ATOM 1383 C CA . ARG A 1 171 ? 22.223 14.869 -6.182 1.00 52.75 171 ARG A CA 1
ATOM 1384 C C . ARG A 1 171 ? 21.328 15.597 -5.160 1.00 52.75 171 ARG A C 1
ATOM 1386 O O . ARG A 1 171 ? 21.742 15.773 -4.021 1.00 52.75 171 ARG A O 1
ATOM 1393 N N . LYS A 1 172 ? 20.122 16.049 -5.539 1.00 61.44 172 LYS A N 1
ATOM 1394 C CA . LYS A 1 172 ? 19.192 16.819 -4.678 1.00 61.44 172 LYS A CA 1
ATOM 1395 C C . LYS A 1 172 ? 17.839 16.135 -4.414 1.00 61.44 172 LYS A C 1
ATOM 1397 O O . LYS A 1 172 ? 16.917 16.789 -3.926 1.00 61.44 172 LYS A O 1
ATOM 1402 N N . ARG A 1 173 ? 17.679 14.850 -4.753 1.00 74.19 173 ARG A N 1
ATOM 1403 C CA . ARG A 1 173 ? 16.401 14.125 -4.600 1.00 74.19 173 ARG A CA 1
ATOM 1404 C C . ARG A 1 173 ? 16.210 13.584 -3.181 1.00 74.19 173 ARG A C 1
ATOM 1406 O O . ARG A 1 173 ? 17.020 12.806 -2.696 1.00 74.19 173 ARG A O 1
ATOM 1413 N N . VAL A 1 174 ? 15.100 13.929 -2.533 1.00 83.44 174 VAL A N 1
ATOM 1414 C CA . VAL A 1 174 ? 14.774 13.420 -1.188 1.00 83.44 174 VAL A CA 1
ATOM 1415 C C . VAL A 1 174 ? 14.295 11.967 -1.244 1.00 83.44 174 VAL A C 1
ATOM 1417 O O . VAL A 1 174 ? 13.367 11.658 -1.989 1.00 83.44 174 VAL A O 1
ATOM 1420 N N . PHE A 1 175 ? 14.873 11.103 -0.404 1.00 85.50 175 PHE A N 1
ATOM 1421 C CA . PHE A 1 175 ? 14.484 9.690 -0.239 1.00 85.50 175 PHE A CA 1
ATOM 1422 C C . PHE A 1 175 ? 14.100 9.321 1.208 1.00 85.50 175 PHE A C 1
ATOM 1424 O O . PHE A 1 175 ? 13.509 8.270 1.450 1.00 85.50 175 PHE A O 1
ATOM 1431 N N . SER A 1 176 ? 14.356 10.206 2.176 1.00 89.56 176 SER A N 1
ATOM 1432 C CA . SER A 1 176 ? 14.063 10.032 3.604 1.00 89.56 176 SER A CA 1
ATOM 1433 C C . SER A 1 176 ? 14.574 8.676 4.129 1.00 89.56 176 SER A C 1
ATOM 1435 O O . SER A 1 176 ? 15.709 8.293 3.857 1.00 89.56 176 SER A O 1
ATOM 1437 N N . THR A 1 177 ? 13.760 7.943 4.883 1.00 88.94 177 THR A N 1
ATOM 1438 C CA . THR A 1 177 ? 14.025 6.595 5.417 1.00 88.94 177 THR A CA 1
ATOM 1439 C C . THR A 1 177 ? 13.754 5.454 4.424 1.00 88.94 177 THR A C 1
ATOM 1441 O O . THR A 1 177 ? 13.742 4.296 4.830 1.00 88.94 177 THR A O 1
ATOM 1444 N N . TRP A 1 178 ? 13.499 5.755 3.145 1.00 86.44 178 TRP A N 1
ATOM 1445 C CA . TRP A 1 178 ? 13.019 4.792 2.141 1.00 86.44 178 TRP A CA 1
ATOM 1446 C C . TRP A 1 178 ? 14.049 4.426 1.061 1.00 86.44 178 TRP A C 1
ATOM 1448 O O . TRP A 1 178 ? 13.698 3.718 0.120 1.00 86.44 178 TRP A O 1
ATOM 1458 N N . GLU A 1 179 ? 15.292 4.903 1.200 1.00 80.44 179 GLU A N 1
ATOM 1459 C CA . GLU A 1 179 ? 16.484 4.622 0.366 1.00 80.44 179 GLU A CA 1
ATOM 1460 C C . GLU A 1 179 ? 16.407 5.049 -1.117 1.00 80.44 179 GLU A C 1
ATOM 1462 O O . GLU A 1 179 ? 17.418 5.445 -1.689 1.00 80.44 179 GLU A O 1
ATOM 1467 N N . ASN A 1 180 ? 15.219 5.071 -1.725 1.00 85.56 180 ASN A N 1
ATOM 1468 C CA . ASN A 1 180 ? 14.970 5.487 -3.102 1.00 85.56 180 ASN A CA 1
ATOM 1469 C C . ASN A 1 180 ? 13.838 6.544 -3.156 1.00 85.56 180 ASN A C 1
ATOM 1471 O O . ASN A 1 180 ? 12.761 6.338 -2.581 1.00 85.56 180 ASN A O 1
ATOM 1475 N N . PRO A 1 181 ? 14.037 7.675 -3.866 1.00 87.50 181 PRO A N 1
ATOM 1476 C CA . PRO A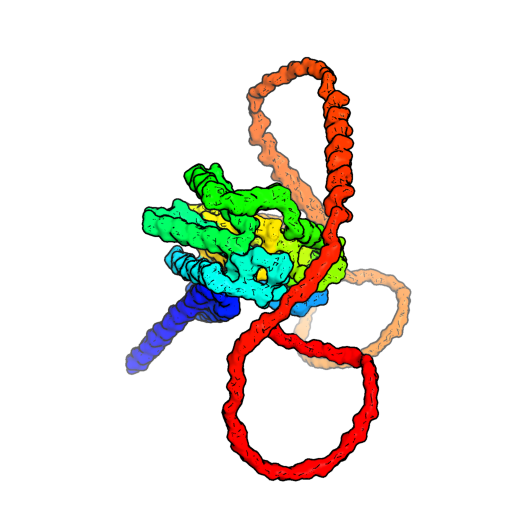 1 181 ? 13.074 8.778 -3.924 1.00 87.50 181 PRO A CA 1
ATOM 1477 C C . PRO A 1 181 ? 11.728 8.417 -4.580 1.00 87.50 181 PRO A C 1
ATOM 1479 O O . PRO A 1 181 ? 10.705 8.977 -4.189 1.00 87.50 181 PRO A O 1
ATOM 1482 N N . ASN A 1 182 ? 11.684 7.480 -5.535 1.00 88.75 182 ASN A N 1
ATOM 1483 C CA . ASN A 1 182 ? 10.423 7.033 -6.148 1.00 88.75 182 ASN A CA 1
ATOM 1484 C C . ASN A 1 182 ? 9.574 6.231 -5.146 1.00 88.75 182 ASN A C 1
ATOM 1486 O O . ASN A 1 182 ? 8.350 6.350 -5.110 1.00 88.75 182 ASN A O 1
ATOM 1490 N N . ILE A 1 183 ? 10.232 5.445 -4.293 1.00 90.94 183 ILE A N 1
ATOM 1491 C CA . ILE A 1 183 ? 9.569 4.590 -3.307 1.00 90.94 183 ILE A CA 1
ATOM 1492 C C . ILE A 1 183 ? 9.029 5.439 -2.146 1.00 90.94 183 ILE A C 1
ATOM 1494 O O . ILE A 1 183 ? 7.883 5.256 -1.729 1.00 90.94 183 ILE A O 1
ATOM 1498 N N . LEU A 1 184 ? 9.790 6.454 -1.705 1.00 93.69 184 LEU A N 1
ATOM 1499 C CA . LEU A 1 184 ? 9.272 7.499 -0.814 1.00 93.69 184 LEU A CA 1
ATOM 1500 C C . LEU A 1 184 ? 8.038 8.189 -1.417 1.00 93.69 184 LEU A C 1
ATOM 1502 O O . LEU A 1 184 ? 7.052 8.402 -0.714 1.00 93.69 184 LEU A O 1
ATOM 1506 N N . ALA A 1 185 ? 8.082 8.542 -2.703 1.00 93.44 185 ALA A N 1
ATOM 1507 C CA . ALA A 1 185 ? 6.982 9.227 -3.373 1.00 93.44 185 ALA A CA 1
ATOM 1508 C C . ALA A 1 185 ? 5.687 8.394 -3.373 1.00 93.44 185 ALA A C 1
ATOM 1510 O O . ALA A 1 185 ? 4.636 8.903 -2.986 1.00 93.44 185 ALA A O 1
ATOM 1511 N N . GLY A 1 186 ? 5.769 7.096 -3.685 1.00 94.31 186 GLY A N 1
ATOM 1512 C CA . GLY A 1 186 ? 4.624 6.184 -3.590 1.00 94.31 186 GLY A CA 1
ATOM 1513 C C . GLY A 1 186 ? 4.065 6.044 -2.165 1.00 94.31 186 GLY A C 1
ATOM 1514 O O . GLY A 1 186 ? 2.849 5.997 -1.976 1.00 94.31 186 GLY A O 1
ATOM 1515 N N . TYR A 1 187 ? 4.923 6.056 -1.137 1.00 96.12 187 TYR A N 1
ATOM 1516 C CA . TYR A 1 187 ? 4.470 6.119 0.259 1.00 96.12 187 TYR A CA 1
ATOM 1517 C C . TYR A 1 187 ? 3.772 7.449 0.594 1.00 96.12 187 TYR A C 1
ATOM 1519 O O . TYR A 1 187 ? 2.737 7.454 1.270 1.00 96.12 187 TYR A O 1
ATOM 1527 N N . LEU A 1 188 ? 4.296 8.577 0.108 1.00 97.06 188 LEU A N 1
ATOM 1528 C CA . LEU A 1 188 ? 3.687 9.891 0.308 1.00 97.06 188 LEU A CA 1
ATOM 1529 C C . LEU A 1 188 ? 2.312 9.986 -0.368 1.00 97.06 188 LEU A C 1
ATOM 1531 O O . LEU A 1 188 ? 1.384 10.477 0.271 1.00 97.06 188 LEU A O 1
ATOM 1535 N N . ASP A 1 189 ? 2.128 9.447 -1.576 1.00 96.88 189 ASP A N 1
ATOM 1536 C CA . ASP A 1 189 ? 0.815 9.394 -2.234 1.00 96.88 189 ASP A CA 1
ATOM 1537 C C . ASP A 1 189 ? -0.228 8.620 -1.408 1.00 96.88 189 ASP A C 1
ATOM 1539 O O . ASP A 1 189 ? -1.342 9.112 -1.200 1.00 96.88 189 ASP A O 1
ATOM 1543 N N . ILE A 1 190 ? 0.127 7.431 -0.897 1.00 97.44 190 ILE A N 1
ATOM 1544 C CA . ILE A 1 190 ? -0.723 6.622 0.001 1.00 97.44 190 ILE A CA 1
ATOM 1545 C C . ILE A 1 190 ? -1.158 7.463 1.210 1.00 97.44 190 ILE A C 1
ATOM 1547 O O . ILE A 1 190 ? -2.337 7.507 1.577 1.00 97.44 190 ILE A O 1
ATOM 1551 N N . VAL A 1 191 ? -0.203 8.165 1.821 1.00 97.25 191 VAL A N 1
ATOM 1552 C CA . VAL A 1 191 ? -0.408 9.007 3.004 1.00 97.25 191 VAL A CA 1
ATOM 1553 C C . VAL A 1 191 ? -1.265 10.245 2.696 1.00 97.25 191 VAL A C 1
ATOM 1555 O O . VAL A 1 191 ? -2.137 10.592 3.501 1.00 97.25 191 VAL A O 1
ATOM 1558 N N . ILE A 1 192 ? -1.091 10.878 1.530 1.00 98.00 192 ILE A N 1
ATOM 1559 C CA . ILE A 1 192 ? -1.927 11.995 1.060 1.00 98.00 192 ILE A CA 1
ATOM 1560 C C . ILE A 1 192 ? -3.355 11.506 0.797 1.00 98.00 192 ILE A C 1
ATOM 1562 O O . ILE A 1 192 ? -4.299 12.138 1.267 1.00 98.00 192 ILE A O 1
ATOM 1566 N N . CYS A 1 193 ? -3.538 10.363 0.130 1.00 98.12 193 CYS A N 1
ATOM 1567 C CA . CYS A 1 193 ? -4.856 9.777 -0.134 1.00 98.12 193 CYS A CA 1
ATOM 1568 C C . CYS A 1 193 ? -5.619 9.472 1.165 1.00 98.12 193 CYS A C 1
ATOM 1570 O O . CYS A 1 193 ? -6.782 9.864 1.315 1.00 98.12 193 CYS A O 1
ATOM 1572 N N . LEU A 1 194 ? -4.948 8.854 2.145 1.00 97.38 194 LEU A N 1
ATOM 1573 C CA . LEU A 1 194 ? -5.498 8.617 3.483 1.00 97.38 194 LEU A CA 1
ATOM 1574 C C . LEU A 1 194 ? -5.917 9.927 4.165 1.00 97.38 194 LEU A C 1
ATOM 1576 O O . LEU A 1 194 ? -7.045 10.039 4.655 1.00 97.38 194 LEU A O 1
ATOM 1580 N N . ALA A 1 195 ? -5.047 10.940 4.163 1.00 97.44 195 ALA A N 1
ATOM 1581 C CA . ALA A 1 195 ? -5.343 12.248 4.742 1.00 97.44 195 ALA A CA 1
ATOM 1582 C C . ALA A 1 195 ? -6.477 12.989 4.011 1.00 97.44 195 ALA A C 1
ATOM 1584 O O . ALA A 1 195 ? -7.287 13.647 4.665 1.00 97.44 195 ALA A O 1
ATOM 1585 N N . PHE A 1 196 ? -6.592 12.838 2.690 1.00 97.56 196 PHE A N 1
ATOM 1586 C CA . PHE A 1 196 ? -7.641 13.438 1.868 1.00 97.56 196 PHE A CA 1
ATOM 1587 C C . PHE A 1 196 ? -9.021 12.844 2.166 1.00 97.56 196 PHE A C 1
ATOM 1589 O O . PHE A 1 196 ? -9.975 13.585 2.418 1.00 97.56 196 PHE A O 1
ATOM 1596 N N . GLY A 1 197 ? -9.134 11.513 2.236 1.00 96.50 197 GLY A N 1
ATOM 1597 C CA . GLY A 1 197 ? -10.391 10.856 2.606 1.00 96.50 197 GLY A CA 1
ATOM 1598 C C . GLY A 1 197 ? -10.902 11.313 3.978 1.00 96.50 197 GLY A C 1
ATOM 1599 O O . GLY A 1 197 ? -12.086 11.638 4.143 1.00 96.50 197 GLY A O 1
ATOM 1600 N N . LEU A 1 198 ? -9.983 11.428 4.944 1.00 96.44 198 LEU A N 1
ATOM 1601 C CA . LEU A 1 198 ? -10.236 11.940 6.293 1.00 96.44 198 LEU A CA 1
ATOM 1602 C C . LEU A 1 198 ? -10.588 13.436 6.308 1.00 96.44 198 LEU A C 1
ATOM 1604 O O . LEU A 1 198 ? -11.502 13.831 7.030 1.00 96.44 198 LEU A O 1
ATOM 1608 N N . PHE A 1 199 ? -9.914 14.259 5.499 1.00 96.12 199 PHE A N 1
ATOM 1609 C CA . PHE A 1 199 ? -10.191 15.689 5.326 1.00 96.12 199 PHE A CA 1
ATOM 1610 C C . PHE A 1 199 ? -11.615 15.935 4.812 1.00 96.12 199 PHE A C 1
ATOM 1612 O O . PHE A 1 199 ? -12.335 16.756 5.386 1.00 96.12 199 PHE A O 1
ATOM 1619 N N . MET A 1 200 ? -12.048 15.191 3.787 1.00 95.00 200 MET A N 1
ATOM 1620 C CA . MET A 1 200 ? -13.383 15.334 3.190 1.00 95.00 200 MET A CA 1
ATOM 1621 C C . MET A 1 200 ? -14.518 14.994 4.171 1.00 95.00 200 MET A C 1
ATOM 1623 O O . MET A 1 200 ? -15.593 15.587 4.096 1.00 95.00 200 MET A O 1
ATOM 1627 N N . HIS A 1 201 ? -14.273 14.102 5.136 1.00 93.56 201 HIS A N 1
ATOM 1628 C CA . HIS A 1 201 ? -15.245 13.714 6.168 1.00 93.56 201 HIS A CA 1
ATOM 1629 C C . HIS A 1 201 ? -14.991 14.361 7.546 1.00 93.56 201 HIS A C 1
ATOM 1631 O O . HIS A 1 201 ? -15.676 14.043 8.525 1.00 93.56 201 HIS A O 1
ATOM 1637 N N . ALA A 1 202 ? -14.035 15.292 7.654 1.00 91.06 202 ALA A N 1
ATOM 1638 C CA . ALA A 1 202 ? -13.668 15.938 8.911 1.00 91.06 202 ALA A CA 1
ATOM 1639 C C . ALA A 1 202 ? -14.766 16.899 9.406 1.00 91.06 202 ALA A C 1
ATOM 1641 O O . ALA A 1 202 ? -14.817 18.074 9.041 1.00 91.06 202 ALA A O 1
ATOM 1642 N N . GLY A 1 203 ? -15.620 16.406 10.307 1.00 84.00 203 GLY A N 1
ATOM 1643 C CA . GLY A 1 203 ? -16.715 17.182 10.902 1.00 84.00 203 GLY A CA 1
ATOM 1644 C C . GLY A 1 203 ? -16.285 18.359 11.791 1.00 84.00 203 GLY A C 1
ATOM 1645 O O . GLY A 1 203 ? -17.081 19.261 12.036 1.00 84.00 203 GLY A O 1
ATOM 1646 N N . GLU A 1 204 ? -15.038 18.377 12.268 1.00 90.69 204 GLU A N 1
ATOM 1647 C CA . GLU A 1 204 ? -14.462 19.484 13.038 1.00 90.69 204 GLU A CA 1
ATOM 1648 C C . GLU A 1 204 ? -13.550 20.342 12.155 1.00 90.69 204 GLU A C 1
ATOM 1650 O O . GLU A 1 204 ? -12.604 19.824 11.555 1.00 90.69 204 GLU A O 1
ATOM 1655 N N . ARG A 1 205 ? -13.732 21.674 12.172 1.00 91.69 205 ARG A N 1
ATOM 1656 C CA . ARG A 1 205 ? -12.826 22.611 11.473 1.00 91.69 205 ARG A CA 1
ATOM 1657 C C . ARG A 1 205 ? -11.357 22.389 11.859 1.00 91.69 205 ARG A C 1
ATOM 1659 O O . ARG A 1 205 ? -10.508 22.387 10.978 1.00 91.69 205 ARG A O 1
ATOM 1666 N N . LYS A 1 206 ? -11.072 22.131 13.145 1.00 94.38 206 LYS A N 1
ATOM 1667 C CA . LYS A 1 206 ? -9.719 21.842 13.654 1.00 94.38 206 LYS A CA 1
ATOM 1668 C C . LYS A 1 206 ? -9.096 20.617 12.978 1.00 94.38 206 LYS A C 1
ATOM 1670 O O . LYS A 1 206 ? -7.971 20.703 12.500 1.00 94.38 206 LYS A O 1
ATOM 1675 N N . MET A 1 207 ? -9.823 19.500 12.914 1.00 92.81 207 MET A N 1
ATOM 1676 C CA . MET A 1 207 ? -9.329 18.272 12.278 1.00 92.81 207 MET A CA 1
ATOM 1677 C C . MET A 1 207 ? -9.132 18.471 10.774 1.00 92.81 207 MET A C 1
ATOM 1679 O O . MET A 1 207 ? -8.116 18.050 10.233 1.00 92.81 207 MET A O 1
ATOM 1683 N N . ARG A 1 208 ? -10.042 19.199 10.113 1.00 93.88 208 ARG A N 1
ATOM 1684 C CA . ARG A 1 208 ? -9.904 19.544 8.693 1.00 93.88 208 ARG A CA 1
ATOM 1685 C C . ARG A 1 208 ? -8.665 20.408 8.421 1.00 93.88 208 ARG A C 1
ATOM 1687 O O . ARG A 1 208 ? -7.957 20.149 7.456 1.00 93.88 208 ARG A O 1
ATOM 1694 N N . THR A 1 209 ? -8.355 21.382 9.280 1.00 95.12 209 THR A N 1
ATOM 1695 C CA . THR A 1 209 ? -7.103 22.155 9.188 1.00 95.12 209 THR A CA 1
ATOM 1696 C C . THR A 1 209 ? -5.872 21.275 9.413 1.00 95.12 209 THR A C 1
ATOM 1698 O O . THR A 1 209 ? -4.916 21.400 8.658 1.00 95.12 209 THR A O 1
ATOM 1701 N N . ILE A 1 210 ? -5.896 20.356 10.388 1.00 95.88 210 ILE A N 1
ATOM 1702 C CA . ILE A 1 210 ? -4.779 19.427 10.645 1.00 95.88 210 ILE A CA 1
ATOM 1703 C C . ILE A 1 210 ? -4.503 18.547 9.418 1.00 95.88 210 ILE A C 1
ATOM 1705 O O . ILE A 1 210 ? -3.366 18.505 8.958 1.00 95.88 210 ILE A O 1
ATOM 1709 N N . PHE A 1 211 ? -5.527 17.901 8.847 1.00 96.38 211 PHE A N 1
ATOM 1710 C CA . PHE A 1 211 ? -5.349 17.086 7.640 1.00 96.38 211 PHE A CA 1
ATOM 1711 C C . PHE A 1 211 ? -4.941 17.929 6.422 1.00 96.38 211 PHE A C 1
ATOM 1713 O O . PHE A 1 211 ? -4.110 17.485 5.641 1.00 96.38 211 PHE A O 1
ATOM 1720 N N . GLY A 1 212 ? -5.452 19.159 6.283 1.00 95.25 212 GLY A N 1
ATOM 1721 C CA . GLY A 1 212 ? -5.055 20.078 5.211 1.00 95.25 212 GLY A CA 1
ATOM 1722 C C . GLY A 1 212 ? -3.576 20.475 5.271 1.00 95.25 212 GLY A C 1
ATOM 1723 O O . GLY A 1 212 ? -2.870 20.356 4.276 1.00 95.25 212 GLY A O 1
ATOM 1724 N N . VAL A 1 213 ? -3.086 20.888 6.445 1.00 96.50 213 VAL A N 1
ATOM 1725 C CA . VAL A 1 213 ? -1.664 21.225 6.655 1.00 96.50 213 VAL A CA 1
ATOM 1726 C C . VAL A 1 213 ? -0.772 19.996 6.462 1.00 96.50 213 VAL A C 1
ATOM 1728 O O . VAL A 1 213 ? 0.290 20.102 5.856 1.00 96.50 213 VAL A O 1
ATOM 1731 N N . PHE A 1 214 ? -1.214 18.823 6.921 1.00 97.44 214 PHE A N 1
ATOM 1732 C CA . PHE A 1 214 ? -0.485 17.570 6.731 1.00 97.44 214 PHE A CA 1
ATOM 1733 C C . PHE A 1 214 ? -0.397 17.154 5.252 1.00 97.44 214 PHE A C 1
ATOM 1735 O O . PHE A 1 214 ? 0.689 16.809 4.798 1.00 97.44 214 PHE A O 1
ATOM 1742 N N . MET A 1 215 ? -1.486 17.260 4.478 1.00 96.38 215 MET A N 1
ATOM 1743 C CA . MET A 1 215 ? -1.455 17.023 3.026 1.00 96.38 215 MET A CA 1
ATOM 1744 C C . MET A 1 215 ? -0.517 17.993 2.304 1.00 96.38 215 MET A C 1
ATOM 1746 O O . MET A 1 215 ? 0.238 17.560 1.445 1.00 96.38 215 MET A O 1
ATOM 1750 N N . LEU A 1 216 ? -0.525 19.283 2.663 1.00 94.88 216 LEU A N 1
ATOM 1751 C CA . LEU A 1 216 ? 0.390 20.267 2.072 1.00 94.88 216 LEU A CA 1
ATOM 1752 C C . LEU A 1 216 ? 1.859 19.946 2.388 1.00 94.88 216 LEU A C 1
ATOM 1754 O O . LEU A 1 216 ? 2.706 20.069 1.509 1.00 94.88 216 LEU A O 1
ATOM 1758 N N . ALA A 1 217 ? 2.162 19.486 3.606 1.00 96.31 217 ALA A N 1
ATOM 1759 C CA . ALA A 1 217 ? 3.513 19.065 3.968 1.00 96.31 217 ALA A CA 1
ATOM 1760 C C . ALA A 1 217 ? 3.944 17.775 3.242 1.00 96.31 217 ALA A C 1
ATOM 1762 O O . ALA A 1 217 ? 5.060 17.690 2.738 1.00 96.31 217 ALA A O 1
ATOM 1763 N N . ALA A 1 218 ? 3.051 16.789 3.132 1.00 96.94 218 ALA A N 1
ATOM 1764 C CA . ALA A 1 218 ? 3.318 15.568 2.378 1.00 96.94 218 ALA A CA 1
ATOM 1765 C C . ALA A 1 218 ? 3.508 15.852 0.875 1.00 96.94 218 ALA A C 1
ATOM 1767 O O . ALA A 1 218 ? 4.439 15.325 0.278 1.00 96.94 218 ALA A O 1
ATOM 1768 N N . ALA A 1 219 ? 2.700 16.738 0.282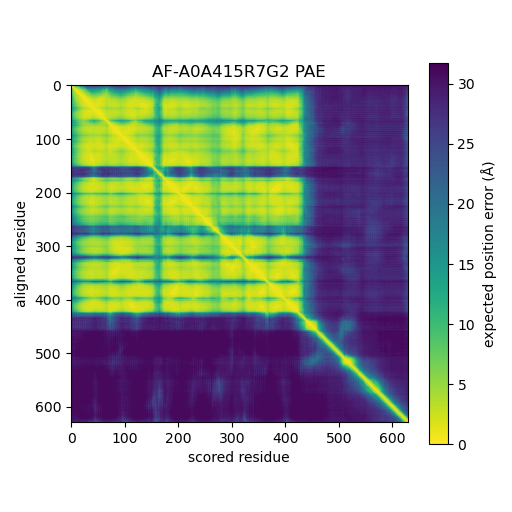 1.00 93.12 219 ALA A N 1
ATOM 1769 C CA . ALA A 1 219 ? 2.803 17.130 -1.126 1.00 93.12 219 ALA A CA 1
ATOM 1770 C C . ALA A 1 219 ? 4.061 17.968 -1.434 1.00 93.12 219 ALA A C 1
ATOM 1772 O O . ALA A 1 219 ? 4.668 17.803 -2.489 1.00 93.12 219 ALA A O 1
ATOM 1773 N N . ALA A 1 220 ? 4.498 18.83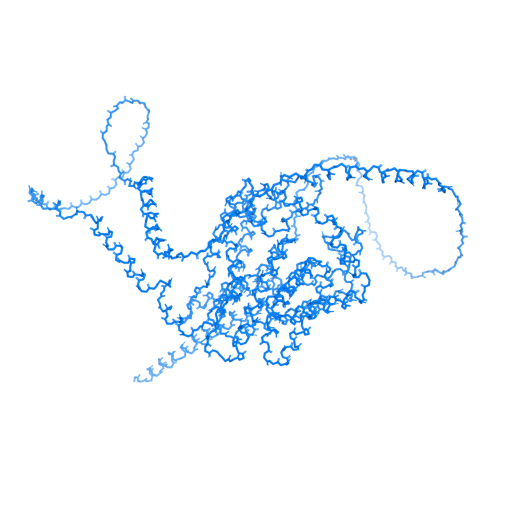5 -0.514 1.00 91.12 220 ALA A N 1
ATOM 1774 C CA . ALA A 1 220 ? 5.765 19.552 -0.658 1.00 91.12 220 ALA A CA 1
ATOM 1775 C C . ALA A 1 220 ? 6.974 18.606 -0.530 1.00 91.12 220 ALA A C 1
ATOM 1777 O O . ALA A 1 220 ? 7.918 18.712 -1.309 1.00 91.12 220 ALA A O 1
ATOM 1778 N N . CYS A 1 221 ? 6.926 17.633 0.388 1.00 92.62 221 CYS A N 1
ATOM 1779 C CA . CYS A 1 221 ? 7.936 16.575 0.479 1.00 92.62 221 CYS A CA 1
ATOM 1780 C C . CYS A 1 221 ? 7.951 15.694 -0.787 1.00 92.62 221 CYS A C 1
ATOM 1782 O O . CYS A 1 221 ? 9.021 15.401 -1.315 1.00 92.62 221 CYS A O 1
ATOM 1784 N N . LEU A 1 222 ? 6.774 15.365 -1.335 1.00 91.25 222 LEU A N 1
ATOM 1785 C CA . LEU A 1 222 ? 6.613 14.632 -2.593 1.00 91.25 222 LEU A CA 1
ATOM 1786 C C . LEU A 1 222 ? 7.275 15.377 -3.760 1.00 91.25 222 LEU A C 1
ATOM 1788 O O . LEU A 1 222 ? 8.045 14.774 -4.502 1.00 91.25 222 LEU A O 1
ATOM 1792 N N . ALA A 1 223 ? 7.070 16.692 -3.879 1.00 85.81 223 ALA A N 1
ATOM 1793 C CA . ALA A 1 223 ? 7.738 17.505 -4.897 1.00 85.81 223 ALA A CA 1
ATOM 1794 C C . ALA A 1 223 ? 9.278 17.450 -4.783 1.00 85.81 223 ALA A C 1
ATOM 1796 O O . ALA A 1 223 ? 9.961 17.322 -5.797 1.00 85.81 223 ALA A O 1
ATOM 1797 N N . MET A 1 224 ? 9.829 17.451 -3.561 1.00 84.69 224 MET A N 1
ATOM 1798 C CA . MET A 1 224 ? 11.279 17.340 -3.310 1.00 84.69 224 MET A CA 1
ATOM 1799 C C . MET A 1 224 ? 11.877 15.960 -3.654 1.00 84.69 224 MET A C 1
ATOM 1801 O O . MET A 1 224 ? 13.098 15.828 -3.759 1.00 84.69 224 MET A O 1
ATOM 1805 N N . THR A 1 225 ? 11.057 14.925 -3.874 1.00 85.50 225 THR A N 1
ATOM 1806 C CA . THR A 1 225 ? 11.534 13.639 -4.423 1.00 85.50 225 THR A CA 1
ATOM 1807 C C . THR A 1 225 ? 11.855 13.721 -5.919 1.00 85.50 225 THR A C 1
ATOM 1809 O O . THR A 1 225 ? 12.526 12.837 -6.452 1.00 85.50 225 THR A O 1
ATOM 1812 N N . TYR A 1 226 ? 11.342 14.736 -6.628 1.00 78.94 226 TYR A N 1
ATOM 1813 C CA . TYR A 1 226 ? 11.329 14.844 -8.095 1.00 78.94 226 TYR A CA 1
ATOM 1814 C C . TYR A 1 226 ? 10.741 13.617 -8.834 1.00 78.94 226 TYR A C 1
ATOM 1816 O O . TYR A 1 226 ? 10.973 13.436 -10.031 1.00 78.94 226 TYR A O 1
ATOM 1824 N N . ALA A 1 227 ? 9.951 12.771 -8.159 1.00 82.38 227 ALA A N 1
ATOM 1825 C CA . ALA A 1 227 ? 9.264 11.630 -8.764 1.00 82.38 227 ALA A CA 1
ATOM 1826 C C . ALA A 1 227 ? 8.054 12.094 -9.603 1.00 82.38 227 ALA A C 1
ATOM 1828 O O . ALA A 1 227 ? 6.903 12.035 -9.170 1.00 82.38 227 ALA A O 1
ATOM 1829 N N . ARG A 1 228 ? 8.332 12.568 -10.826 1.00 80.00 228 ARG A N 1
ATOM 1830 C CA . ARG A 1 228 ? 7.350 13.155 -11.763 1.00 80.00 228 ARG A CA 1
ATOM 1831 C C . ARG A 1 228 ? 6.097 12.281 -11.970 1.00 80.00 228 ARG A C 1
ATOM 1833 O O . ARG A 1 228 ? 5.000 12.828 -12.042 1.00 80.00 228 ARG A O 1
ATOM 1840 N N . GLY A 1 229 ? 6.247 10.951 -11.978 1.00 82.94 229 GLY A N 1
ATOM 1841 C CA . GLY A 1 229 ? 5.137 9.990 -12.061 1.00 82.94 229 GLY A CA 1
ATOM 1842 C C . GLY A 1 229 ? 4.155 10.076 -10.885 1.00 82.94 229 GLY A C 1
ATOM 1843 O O . GLY A 1 229 ? 2.973 10.317 -11.105 1.00 82.94 229 GLY A O 1
ATOM 1844 N N . ALA A 1 230 ? 4.632 9.980 -9.642 1.00 89.00 230 ALA A N 1
ATOM 1845 C CA . ALA A 1 230 ? 3.784 10.071 -8.446 1.00 89.00 230 ALA A CA 1
ATOM 1846 C C . ALA A 1 230 ? 3.081 11.438 -8.332 1.00 89.00 230 ALA A C 1
ATOM 1848 O O . ALA A 1 230 ? 1.873 11.516 -8.108 1.00 89.00 230 ALA A O 1
ATOM 1849 N N . CYS A 1 231 ? 3.799 12.531 -8.629 1.00 88.69 231 CYS A N 1
ATOM 1850 C CA . CYS A 1 231 ? 3.207 13.871 -8.723 1.00 88.69 231 CYS A CA 1
ATOM 1851 C C . CYS A 1 231 ? 2.038 13.940 -9.729 1.00 88.69 231 CYS A C 1
ATOM 1853 O O . CYS A 1 231 ? 1.044 14.624 -9.471 1.00 88.69 231 CYS A O 1
ATOM 1855 N N . LEU A 1 232 ? 2.128 13.222 -10.856 1.00 88.12 232 LEU A N 1
ATOM 1856 C CA . LEU A 1 232 ? 1.036 13.096 -11.823 1.00 88.12 232 LEU A CA 1
ATOM 1857 C C . LEU A 1 232 ? -0.094 12.197 -11.292 1.00 88.12 232 LEU A C 1
ATOM 1859 O O . LEU A 1 232 ? -1.261 12.563 -11.422 1.00 88.12 232 LEU A O 1
ATOM 1863 N N . VAL A 1 233 ? 0.221 11.068 -10.648 1.00 92.81 233 VAL A N 1
ATOM 1864 C CA . VAL A 1 233 ? -0.771 10.144 -10.068 1.00 92.81 233 VAL A CA 1
ATOM 1865 C C . VAL A 1 233 ? -1.649 10.841 -9.030 1.00 92.81 233 VAL A C 1
ATOM 1867 O O . VAL A 1 233 ? -2.878 10.774 -9.131 1.00 92.81 233 VAL A O 1
ATOM 1870 N N . ILE A 1 234 ? -1.068 11.571 -8.072 1.00 93.81 234 ILE A N 1
ATOM 1871 C CA . ILE A 1 234 ? -1.867 12.277 -7.061 1.00 93.81 234 ILE A CA 1
ATOM 1872 C C . ILE A 1 234 ? -2.697 13.418 -7.670 1.00 93.81 234 ILE A C 1
ATOM 1874 O O . ILE A 1 234 ? -3.838 13.641 -7.253 1.00 93.81 234 ILE A O 1
ATOM 1878 N N . ALA A 1 235 ? -2.190 14.092 -8.710 1.00 91.44 235 ALA A N 1
ATOM 1879 C CA . ALA A 1 235 ? -2.947 15.096 -9.455 1.00 91.44 235 ALA A CA 1
ATOM 1880 C C . ALA A 1 235 ? -4.148 14.477 -10.194 1.00 91.44 235 ALA A C 1
ATOM 1882 O O . ALA A 1 235 ? -5.262 14.994 -10.085 1.00 91.44 235 ALA A O 1
ATOM 1883 N N . VAL A 1 236 ? -3.956 13.341 -10.876 1.00 93.50 236 VAL A N 1
ATOM 1884 C CA . VAL A 1 236 ? -5.018 12.577 -11.557 1.00 93.50 236 VAL A CA 1
ATOM 1885 C C . VAL A 1 236 ? -6.076 12.091 -10.564 1.00 93.50 236 VAL A C 1
ATOM 1887 O O . VAL A 1 236 ? -7.270 12.228 -10.831 1.00 93.50 236 VAL A O 1
ATOM 1890 N N . ILE A 1 237 ? -5.675 11.597 -9.389 1.00 95.50 237 ILE A N 1
ATOM 1891 C CA . ILE A 1 237 ? -6.600 11.140 -8.340 1.00 95.50 237 ILE A CA 1
ATOM 1892 C C . ILE A 1 237 ? -7.458 12.290 -7.801 1.00 95.50 237 ILE A C 1
ATOM 1894 O O . ILE A 1 237 ? -8.684 12.162 -7.721 1.00 95.50 237 ILE A O 1
ATOM 1898 N N . LEU A 1 238 ? -6.846 13.425 -7.452 1.00 94.50 238 LEU A N 1
ATOM 1899 C CA . LEU A 1 238 ? -7.571 14.570 -6.895 1.00 94.50 238 LEU A CA 1
ATOM 1900 C C . LEU A 1 238 ? -8.457 15.256 -7.949 1.00 94.50 238 LEU A C 1
ATOM 1902 O O . LEU A 1 238 ? -9.603 15.603 -7.649 1.00 94.50 238 LEU A O 1
ATOM 1906 N N . ALA A 1 239 ? -7.986 15.381 -9.194 1.00 93.00 239 ALA A N 1
ATOM 1907 C CA . ALA A 1 239 ? -8.779 15.902 -10.305 1.00 93.00 239 ALA A CA 1
ATOM 1908 C C . ALA A 1 239 ? -9.940 14.962 -10.675 1.00 93.00 239 ALA A C 1
ATOM 1910 O O . ALA A 1 239 ? -11.068 15.426 -10.840 1.00 93.00 239 ALA A O 1
ATOM 1911 N N . GLY A 1 240 ? -9.704 13.647 -10.730 1.00 94.06 240 GLY A N 1
ATOM 1912 C CA . GLY A 1 240 ? -10.725 12.631 -10.998 1.00 94.06 240 GLY A CA 1
ATOM 1913 C C . GLY A 1 240 ? -11.805 12.588 -9.916 1.00 94.06 240 GLY A C 1
ATOM 1914 O O . GLY A 1 240 ? -12.997 12.644 -10.225 1.00 94.06 240 GLY A O 1
ATOM 1915 N N . TYR A 1 241 ? -11.416 12.605 -8.636 1.00 94.69 241 TYR A N 1
ATOM 1916 C CA . TYR A 1 241 ? -12.364 12.777 -7.530 1.00 94.69 241 TYR A CA 1
ATOM 1917 C C . TYR A 1 241 ? -13.130 14.105 -7.648 1.00 94.69 241 TYR A C 1
ATOM 1919 O O . TYR A 1 241 ? -14.344 14.155 -7.436 1.00 94.69 241 TYR A O 1
ATOM 1927 N N . GLY A 1 242 ? -12.447 15.186 -8.027 1.00 92.50 242 GLY A N 1
ATOM 1928 C CA . GLY A 1 242 ? -13.064 16.492 -8.220 1.00 92.50 242 GLY A CA 1
ATOM 1929 C C . GLY A 1 242 ? -14.084 16.536 -9.365 1.00 92.50 242 GLY A C 1
ATOM 1930 O O . GLY A 1 242 ? -15.130 17.169 -9.236 1.00 92.50 242 GLY A O 1
ATOM 1931 N N . ALA A 1 243 ? -13.825 15.834 -10.466 1.00 93.19 243 ALA A N 1
ATOM 1932 C CA . ALA A 1 243 ? -14.750 15.718 -11.589 1.00 93.19 243 ALA A CA 1
ATOM 1933 C C . ALA A 1 243 ? -15.970 14.841 -11.248 1.00 93.19 243 ALA A C 1
ATOM 1935 O O . ALA A 1 243 ? -17.098 15.194 -11.596 1.00 93.19 243 ALA A O 1
ATOM 1936 N N . LEU A 1 244 ? -15.752 13.724 -10.542 1.00 92.81 244 LEU A N 1
ATOM 1937 C CA . LEU A 1 244 ? -16.763 12.688 -10.292 1.00 92.81 244 LEU A C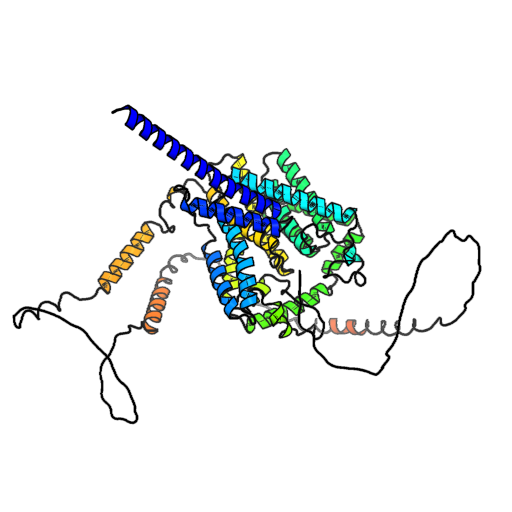A 1
ATOM 1938 C C . LEU A 1 244 ? -17.564 12.861 -8.986 1.00 92.81 244 LEU A C 1
ATOM 1940 O O . LEU A 1 244 ? -18.631 12.257 -8.856 1.00 92.81 244 LEU A O 1
ATOM 1944 N N . LYS A 1 245 ? -17.064 13.621 -7.997 1.00 91.56 245 LYS A N 1
ATOM 1945 C CA . LYS A 1 245 ? -17.681 13.750 -6.657 1.00 91.56 245 LYS A CA 1
ATOM 1946 C C . LYS A 1 245 ? -17.832 15.187 -6.149 1.00 91.56 245 LYS A C 1
ATOM 1948 O O . LYS A 1 245 ? -18.921 15.522 -5.690 1.00 91.56 245 LYS A O 1
ATOM 1953 N N . ASP A 1 246 ? -16.801 16.035 -6.210 1.00 90.56 246 ASP A N 1
ATOM 1954 C CA . ASP A 1 246 ? -16.906 17.438 -5.761 1.00 90.56 246 ASP A CA 1
ATOM 1955 C C . ASP A 1 246 ? -16.083 18.407 -6.624 1.00 90.56 246 ASP A C 1
ATOM 1957 O O . ASP A 1 246 ? -14.870 18.548 -6.457 1.00 90.56 246 ASP A O 1
ATOM 1961 N N . ARG A 1 247 ? -16.775 19.172 -7.482 1.00 91.38 247 ARG A N 1
ATOM 1962 C CA . ARG A 1 247 ? -16.177 20.185 -8.372 1.00 91.38 247 ARG A CA 1
ATOM 1963 C C . ARG A 1 247 ? -15.345 21.246 -7.640 1.00 91.38 247 ARG A C 1
ATOM 1965 O O . ARG A 1 247 ? -14.529 21.907 -8.276 1.00 91.38 247 ARG A O 1
ATOM 1972 N N . ARG A 1 248 ? -15.505 21.419 -6.321 1.00 90.81 248 ARG A N 1
ATOM 1973 C CA . ARG A 1 248 ? -14.653 22.305 -5.507 1.00 90.81 248 ARG A CA 1
ATOM 1974 C C . ARG A 1 248 ? -13.228 21.777 -5.369 1.00 90.81 248 ARG A C 1
ATOM 1976 O O . ARG A 1 248 ? -12.306 22.583 -5.319 1.00 90.81 248 ARG A O 1
ATOM 1983 N N . VAL A 1 249 ? -13.047 20.455 -5.333 1.00 90.44 249 VAL A N 1
ATOM 1984 C CA . VAL A 1 249 ? -11.720 19.821 -5.337 1.00 90.44 249 VAL A CA 1
ATOM 1985 C C . VAL A 1 249 ? -11.064 20.035 -6.698 1.00 90.44 249 VAL A C 1
ATOM 1987 O O . VAL A 1 249 ? -9.931 20.495 -6.743 1.00 90.44 249 VAL A O 1
ATOM 1990 N N . LEU A 1 250 ? -11.803 19.842 -7.799 1.00 90.81 250 LEU A N 1
ATOM 1991 C CA . LEU A 1 250 ? -11.298 20.131 -9.148 1.00 90.81 250 LEU A CA 1
ATOM 1992 C C . LEU A 1 250 ? -10.889 21.605 -9.302 1.00 90.81 250 LEU A C 1
ATOM 1994 O O . LEU A 1 250 ? -9.799 21.889 -9.788 1.00 90.81 250 LEU A O 1
ATOM 1998 N N . LEU A 1 251 ? -11.721 22.543 -8.833 1.00 90.19 251 LEU A N 1
ATOM 1999 C CA . LEU A 1 251 ? -11.388 23.970 -8.833 1.00 90.19 251 LEU A CA 1
ATOM 2000 C C . LEU A 1 251 ? -10.143 24.270 -7.983 1.00 90.19 251 LEU A C 1
ATOM 2002 O O . LEU A 1 251 ? -9.307 25.065 -8.401 1.00 90.19 251 LEU A O 1
ATOM 2006 N N . ALA A 1 252 ? -9.988 23.626 -6.823 1.00 88.81 252 ALA A N 1
ATOM 2007 C CA . ALA A 1 252 ? -8.789 23.766 -5.999 1.00 88.81 252 ALA A CA 1
ATOM 2008 C C . ALA A 1 252 ? -7.537 23.224 -6.711 1.00 88.81 252 ALA A C 1
ATOM 2010 O O . ALA A 1 252 ? -6.512 23.898 -6.698 1.00 88.81 252 ALA A O 1
ATOM 2011 N N . CYS A 1 253 ? -7.622 22.074 -7.389 1.00 87.62 253 CYS A N 1
ATOM 2012 C CA . CYS A 1 253 ? -6.533 21.533 -8.208 1.00 87.62 253 CYS A CA 1
ATOM 2013 C C . CYS A 1 253 ? -6.148 22.484 -9.352 1.00 87.62 253 CYS A C 1
ATOM 2015 O O . CYS A 1 253 ? -4.965 22.746 -9.541 1.00 87.62 253 CYS A O 1
ATOM 2017 N N . VAL A 1 254 ? -7.126 23.053 -10.067 1.00 87.50 254 VAL A N 1
ATOM 2018 C CA . VAL A 1 254 ? -6.880 24.031 -11.144 1.00 87.50 254 VAL A CA 1
ATOM 2019 C C . VAL A 1 254 ? -6.234 25.310 -10.602 1.00 87.50 254 VAL A C 1
ATOM 2021 O O . VAL A 1 254 ? -5.267 25.792 -11.184 1.00 87.50 254 VAL A O 1
ATOM 2024 N N . VAL A 1 255 ? -6.710 25.842 -9.471 1.00 89.12 255 VAL A N 1
ATOM 2025 C CA . VAL A 1 255 ? -6.127 27.041 -8.842 1.00 89.12 255 VAL A CA 1
ATOM 2026 C C . VAL A 1 255 ? -4.710 26.774 -8.327 1.00 89.12 255 VAL A C 1
ATOM 2028 O O . VAL A 1 255 ? -3.830 27.598 -8.551 1.00 89.12 255 VAL A O 1
ATOM 2031 N N . VAL A 1 256 ? -4.455 25.631 -7.683 1.00 85.94 256 VAL A N 1
ATOM 2032 C CA . VAL A 1 256 ? -3.106 25.258 -7.218 1.00 85.94 256 VAL A CA 1
ATOM 2033 C C . VAL A 1 256 ? -2.161 25.035 -8.400 1.00 85.94 256 VAL A C 1
ATOM 2035 O O . VAL A 1 256 ? -1.054 25.558 -8.377 1.00 85.94 256 VAL A O 1
ATOM 2038 N N . GLY A 1 257 ? -2.599 24.343 -9.456 1.00 81.56 257 GLY A N 1
ATOM 2039 C CA . GLY A 1 257 ? -1.813 24.163 -10.679 1.00 81.56 257 GLY A CA 1
ATOM 2040 C C . GLY A 1 257 ? -1.467 25.494 -11.350 1.00 81.56 257 GLY A C 1
ATOM 2041 O O . GLY A 1 257 ? -0.303 25.748 -11.640 1.00 81.56 257 GLY A O 1
ATOM 2042 N N . ALA A 1 258 ? -2.446 26.388 -11.517 1.00 83.25 258 ALA A N 1
ATOM 2043 C CA . ALA A 1 258 ? -2.219 27.719 -12.079 1.00 83.25 258 ALA A CA 1
ATOM 2044 C C . ALA A 1 258 ? -1.271 28.574 -11.217 1.00 83.25 258 ALA A C 1
ATOM 2046 O O . ALA A 1 258 ? -0.420 29.270 -11.762 1.00 83.25 258 ALA A O 1
ATOM 2047 N N . LEU A 1 259 ? -1.376 28.501 -9.884 1.00 84.38 259 LEU A N 1
ATOM 2048 C CA . LEU A 1 259 ? -0.459 29.191 -8.971 1.00 84.38 259 LEU A CA 1
ATOM 2049 C C . LEU A 1 259 ? 0.965 28.625 -9.032 1.00 84.38 259 LEU A C 1
ATOM 2051 O O . LEU A 1 259 ? 1.909 29.404 -8.985 1.00 84.38 259 LEU A O 1
ATOM 2055 N N . LEU A 1 260 ? 1.131 27.305 -9.162 1.00 78.38 260 LEU A N 1
ATOM 2056 C CA . LEU A 1 260 ? 2.445 26.670 -9.316 1.00 78.38 260 LEU A CA 1
ATOM 2057 C C . LEU A 1 260 ? 3.110 27.068 -10.641 1.00 78.38 260 LEU A C 1
ATOM 2059 O O . LEU A 1 260 ? 4.260 27.496 -10.636 1.00 78.38 260 LEU A O 1
ATOM 2063 N N . LEU A 1 261 ? 2.372 27.014 -11.756 1.00 75.00 261 LEU A N 1
ATOM 2064 C CA . LEU A 1 261 ? 2.866 27.438 -13.074 1.00 75.00 261 LEU A CA 1
ATOM 2065 C C . LEU A 1 261 ? 3.186 28.943 -13.137 1.00 75.00 261 LEU A C 1
ATOM 2067 O O . LEU A 1 261 ? 4.074 29.347 -13.879 1.00 75.00 261 LEU A O 1
ATOM 2071 N N . ALA A 1 262 ? 2.483 29.773 -12.360 1.00 77.81 262 ALA A N 1
ATOM 2072 C CA . ALA A 1 262 ? 2.749 31.209 -12.258 1.00 77.81 262 ALA A CA 1
ATOM 2073 C C . ALA A 1 262 ? 3.872 31.571 -11.265 1.00 77.81 262 ALA A C 1
ATOM 2075 O O . ALA A 1 262 ? 4.344 32.708 -11.283 1.00 77.81 262 ALA A O 1
ATOM 2076 N N . ALA A 1 263 ? 4.277 30.649 -10.385 1.00 74.12 263 ALA A N 1
ATOM 2077 C CA . ALA A 1 263 ? 5.293 30.895 -9.362 1.00 74.12 263 ALA A CA 1
ATOM 2078 C C . ALA A 1 263 ? 6.726 30.615 -9.842 1.00 74.12 263 ALA A C 1
ATOM 2080 O O . ALA A 1 263 ? 7.652 31.247 -9.337 1.00 74.12 263 ALA A O 1
ATOM 2081 N N . ASP A 1 264 ? 6.914 29.689 -10.789 1.00 64.81 264 ASP A N 1
ATOM 2082 C CA . ASP A 1 264 ? 8.239 29.295 -11.278 1.00 64.81 264 ASP A CA 1
ATOM 2083 C C . ASP A 1 264 ? 8.222 28.889 -12.773 1.00 64.81 264 ASP A C 1
ATOM 2085 O O . ASP A 1 264 ? 7.668 27.841 -13.123 1.00 64.81 264 ASP A O 1
ATOM 2089 N N . PRO A 1 265 ? 8.864 29.666 -13.671 1.00 67.44 265 PRO A N 1
ATOM 2090 C CA . PRO A 1 265 ? 9.051 29.287 -15.074 1.00 67.44 265 PRO A CA 1
ATOM 2091 C C . PRO A 1 265 ? 9.845 27.984 -15.266 1.00 67.44 265 PRO A C 1
ATOM 2093 O O . PRO A 1 265 ? 9.586 27.245 -16.213 1.00 67.44 265 PRO A O 1
ATOM 2096 N N . VAL A 1 266 ? 10.767 27.650 -14.355 1.00 64.69 266 VAL A N 1
ATOM 2097 C CA . VAL A 1 266 ? 11.536 26.396 -14.419 1.00 64.69 266 VAL A CA 1
ATOM 2098 C C . VAL A 1 266 ? 10.627 25.198 -14.135 1.00 64.69 266 VAL A C 1
ATOM 2100 O O . VAL A 1 266 ? 10.791 24.133 -14.731 1.00 64.69 266 VAL A O 1
ATOM 2103 N N . LEU A 1 267 ? 9.608 25.368 -13.286 1.00 60.84 267 LEU A N 1
ATOM 2104 C CA . LEU A 1 267 ? 8.572 24.359 -13.076 1.00 60.84 267 LEU A CA 1
ATOM 2105 C C . LEU A 1 267 ? 7.682 24.186 -14.319 1.00 60.84 267 LEU A C 1
ATOM 2107 O O . LEU A 1 267 ? 7.291 23.060 -14.619 1.00 60.84 267 LEU A O 1
ATOM 2111 N N . TYR A 1 268 ? 7.412 25.251 -15.083 1.00 63.28 268 TYR A N 1
ATOM 2112 C CA . TYR A 1 268 ? 6.711 25.152 -16.372 1.00 63.28 268 TYR A CA 1
ATOM 2113 C C . TYR A 1 268 ? 7.510 24.326 -17.400 1.00 63.28 268 TYR A C 1
ATOM 2115 O O . TYR A 1 268 ? 6.951 23.423 -18.024 1.00 63.28 268 TYR A O 1
ATOM 2123 N N . GLU A 1 269 ? 8.820 24.548 -17.540 1.00 65.06 269 GLU A N 1
ATOM 2124 C CA . GLU A 1 269 ? 9.683 23.732 -18.418 1.00 65.06 269 GLU A CA 1
ATOM 2125 C C . GLU A 1 269 ? 9.814 22.274 -17.927 1.00 65.06 269 GLU A C 1
ATOM 2127 O O . GLU A 1 269 ? 9.734 21.324 -18.713 1.00 65.06 269 GLU A O 1
ATOM 2132 N N . ARG A 1 270 ? 9.920 22.058 -16.608 1.00 61.16 270 ARG A N 1
ATOM 2133 C CA . ARG A 1 270 ? 9.963 20.714 -15.992 1.00 61.16 270 ARG A CA 1
ATOM 2134 C C . ARG A 1 270 ? 8.635 19.953 -16.056 1.00 61.16 270 ARG A C 1
ATOM 2136 O O . ARG A 1 270 ? 8.642 18.730 -15.930 1.00 61.16 270 ARG A O 1
ATOM 2143 N N . LEU A 1 271 ? 7.510 20.644 -16.252 1.00 58.97 271 LEU A N 1
ATOM 2144 C CA . LEU A 1 271 ? 6.195 20.032 -16.458 1.00 58.97 271 LEU A CA 1
ATOM 2145 C C . LEU A 1 271 ? 5.880 19.812 -17.940 1.00 58.97 271 LEU A C 1
ATOM 2147 O O . LEU A 1 271 ? 5.313 18.778 -18.277 1.00 58.97 271 LEU A O 1
ATOM 2151 N N . THR A 1 272 ? 6.269 20.722 -18.837 1.00 62.81 272 THR A N 1
ATOM 2152 C CA . THR A 1 272 ? 6.066 20.527 -20.285 1.00 62.81 272 THR A CA 1
ATOM 2153 C C . THR A 1 272 ? 6.970 19.432 -20.853 1.00 62.81 272 THR A C 1
ATOM 2155 O O . THR A 1 272 ? 6.497 18.626 -21.651 1.00 62.81 272 THR A O 1
ATOM 2158 N N . SER A 1 273 ? 8.212 19.304 -20.369 1.00 61.19 273 SER A N 1
ATOM 2159 C CA . SER A 1 273 ? 9.134 18.216 -20.754 1.00 61.19 273 SER A CA 1
ATOM 2160 C C . SER A 1 273 ? 8.596 16.803 -20.489 1.00 61.19 273 SER A C 1
ATOM 2162 O O . SER A 1 273 ? 8.927 15.896 -21.244 1.00 61.19 273 SER A O 1
ATOM 2164 N N . VAL A 1 274 ? 7.706 16.610 -19.504 1.00 58.72 274 VAL A N 1
ATOM 2165 C CA . VAL A 1 274 ? 7.007 15.324 -19.260 1.00 58.72 274 VAL A CA 1
ATOM 2166 C C . VAL A 1 274 ? 6.107 14.910 -20.433 1.00 58.72 274 VAL A C 1
ATOM 2168 O O . VAL A 1 274 ? 5.859 13.723 -20.618 1.00 58.72 274 VAL A O 1
ATOM 2171 N N . PHE A 1 275 ? 5.625 15.871 -21.225 1.00 56.75 275 PHE A N 1
ATOM 2172 C CA . PHE A 1 275 ? 4.743 15.628 -22.370 1.00 56.75 275 PHE A CA 1
ATOM 2173 C C . PHE A 1 275 ? 5.451 15.746 -23.726 1.00 56.75 275 PHE A C 1
ATOM 2175 O O . PHE A 1 275 ? 4.921 15.254 -24.718 1.00 56.75 275 PHE A O 1
ATOM 2182 N N . THR A 1 276 ? 6.613 16.404 -23.792 1.00 53.25 276 THR A N 1
ATOM 2183 C CA . THR A 1 276 ? 7.321 16.685 -25.056 1.00 53.25 276 THR A CA 1
ATOM 2184 C C . THR A 1 276 ? 8.627 15.922 -25.237 1.00 53.25 276 THR A C 1
ATOM 2186 O O . THR A 1 276 ? 9.141 15.889 -26.354 1.00 53.25 276 THR A O 1
ATOM 2189 N N . LYS A 1 277 ? 9.174 15.305 -24.183 1.00 50.50 277 LYS A N 1
ATOM 2190 C CA . LYS A 1 277 ? 10.423 14.547 -24.255 1.00 50.50 277 LYS A CA 1
ATOM 2191 C C . LYS A 1 277 ? 10.186 13.089 -23.882 1.00 50.50 277 LYS A C 1
ATOM 2193 O O . LYS A 1 277 ? 9.793 12.776 -22.759 1.00 50.50 277 LYS A O 1
ATOM 2198 N N . VAL A 1 278 ? 10.476 12.189 -24.819 1.00 53.56 278 VAL A N 1
ATOM 2199 C CA . VAL A 1 278 ? 10.733 10.790 -24.476 1.00 53.56 278 VAL A CA 1
ATOM 2200 C C . VAL A 1 278 ? 12.086 10.778 -23.767 1.00 53.56 278 VAL A C 1
ATOM 2202 O O . VAL A 1 278 ? 13.136 10.853 -24.396 1.00 53.56 278 VAL A O 1
ATOM 2205 N N . ASP A 1 279 ? 12.061 10.809 -22.437 1.00 59.44 279 ASP A N 1
ATOM 2206 C CA . ASP A 1 279 ? 13.271 10.615 -21.640 1.00 59.44 279 ASP A CA 1
ATOM 2207 C C . ASP A 1 279 ? 13.774 9.174 -21.824 1.00 59.44 279 ASP A C 1
ATOM 2209 O O . ASP A 1 279 ? 12.972 8.241 -21.871 1.00 59.44 279 ASP A O 1
ATOM 2213 N N . THR A 1 280 ? 15.092 8.963 -21.787 1.00 60.94 280 THR A N 1
ATOM 2214 C CA . THR A 1 280 ? 15.739 7.632 -21.853 1.00 60.94 280 THR A CA 1
ATOM 2215 C C . THR A 1 280 ? 15.186 6.642 -20.812 1.00 60.94 280 THR A C 1
ATOM 2217 O O . THR A 1 280 ? 15.158 5.432 -21.014 1.00 60.94 280 THR A O 1
ATOM 2220 N N . SER A 1 281 ? 14.665 7.156 -19.690 1.00 67.00 281 SER A N 1
ATOM 2221 C CA . SER A 1 281 ? 13.971 6.370 -18.660 1.00 67.00 281 SER A CA 1
ATOM 2222 C C . SER A 1 281 ? 12.656 5.734 -19.149 1.00 67.00 281 SER A C 1
ATOM 2224 O O . SER A 1 281 ? 12.233 4.713 -18.609 1.00 67.00 281 SER A O 1
ATOM 2226 N N . THR A 1 282 ? 11.987 6.312 -20.145 1.00 75.00 282 THR A N 1
ATOM 2227 C CA . THR A 1 282 ? 10.776 5.756 -20.769 1.00 75.00 282 THR A CA 1
ATOM 2228 C C . THR A 1 282 ? 11.136 4.678 -21.788 1.00 75.00 282 THR A C 1
ATOM 2230 O O . THR A 1 282 ? 10.518 3.619 -21.780 1.00 75.00 282 THR A O 1
ATOM 2233 N N . GLU A 1 283 ? 12.175 4.896 -22.597 1.00 77.19 283 GLU A N 1
ATOM 2234 C CA . GLU A 1 283 ? 12.682 3.904 -23.560 1.00 77.19 283 GLU A CA 1
ATOM 2235 C C . GLU A 1 283 ? 13.159 2.630 -22.852 1.00 77.19 283 GLU A C 1
ATOM 2237 O O . GLU A 1 283 ? 12.722 1.536 -23.206 1.00 77.19 283 GLU A O 1
ATOM 2242 N N . MET A 1 284 ? 13.939 2.763 -21.769 1.00 78.44 284 MET A N 1
ATOM 2243 C CA . MET A 1 284 ? 14.353 1.614 -20.951 1.00 78.44 284 MET A CA 1
ATOM 2244 C C . MET A 1 284 ? 13.163 0.838 -20.363 1.00 78.44 284 MET A C 1
ATOM 2246 O O . MET A 1 284 ? 13.203 -0.387 -20.323 1.00 78.44 284 MET A O 1
ATOM 2250 N N . ARG A 1 285 ? 12.071 1.507 -19.954 1.00 85.38 285 ARG A N 1
ATOM 2251 C CA . ARG A 1 285 ? 10.855 0.801 -19.498 1.00 85.38 285 ARG A CA 1
ATOM 2252 C C . ARG A 1 285 ? 10.215 -0.018 -20.610 1.00 85.38 285 ARG A C 1
ATOM 2254 O O . ARG A 1 285 ? 9.838 -1.153 -20.355 1.00 85.38 285 ARG A O 1
ATOM 2261 N N . LEU A 1 286 ? 10.089 0.540 -21.814 1.00 87.06 286 LEU A N 1
ATOM 2262 C CA . LEU A 1 286 ? 9.494 -0.173 -22.947 1.00 87.06 286 LEU A CA 1
ATOM 2263 C C . LEU A 1 286 ? 10.320 -1.420 -23.301 1.00 87.06 286 LEU A C 1
ATOM 2265 O O . LEU A 1 286 ? 9.744 -2.496 -23.437 1.00 87.06 286 LEU A O 1
ATOM 2269 N N . ALA A 1 287 ? 11.652 -1.297 -23.316 1.00 86.69 287 ALA A N 1
ATOM 2270 C CA . ALA A 1 287 ? 12.572 -2.425 -23.462 1.00 86.69 287 ALA A CA 1
ATOM 2271 C C . ALA A 1 287 ? 12.354 -3.503 -22.378 1.00 86.69 287 ALA A C 1
ATOM 2273 O O . ALA A 1 287 ? 12.121 -4.667 -22.705 1.00 86.69 287 ALA A O 1
ATOM 2274 N N . PHE A 1 288 ? 12.333 -3.123 -21.091 1.00 88.19 288 PHE A N 1
ATOM 2275 C CA . PHE A 1 288 ? 12.065 -4.065 -19.995 1.00 88.19 288 PHE A CA 1
ATOM 2276 C C . PHE A 1 288 ? 10.702 -4.756 -20.130 1.00 88.19 288 PHE A C 1
ATOM 2278 O O . PHE A 1 288 ? 10.572 -5.935 -19.798 1.00 88.19 288 PHE A O 1
ATOM 2285 N N . TRP A 1 289 ? 9.672 -4.045 -20.594 1.00 92.81 289 TRP A N 1
ATOM 2286 C CA . TRP A 1 289 ? 8.325 -4.594 -20.743 1.00 92.81 289 TRP A CA 1
ATOM 2287 C C . TRP A 1 289 ? 8.247 -5.623 -21.868 1.00 92.81 289 TRP A C 1
ATOM 2289 O O . TRP A 1 289 ? 7.585 -6.641 -21.684 1.00 92.81 289 TRP A O 1
ATOM 2299 N N . GLU A 1 290 ? 8.950 -5.414 -22.981 1.00 92.56 290 GLU A N 1
ATOM 2300 C CA . GLU A 1 290 ? 9.029 -6.386 -24.078 1.00 92.56 290 GLU A CA 1
ATOM 2301 C C . GLU A 1 290 ? 9.750 -7.672 -23.635 1.00 92.56 290 GLU A C 1
ATOM 2303 O O . GLU A 1 290 ? 9.190 -8.764 -23.764 1.00 92.56 290 GLU A O 1
ATOM 2308 N N . SER A 1 291 ? 10.902 -7.546 -22.962 1.00 91.81 291 SER A N 1
ATOM 2309 C CA . SER A 1 291 ? 11.592 -8.669 -22.304 1.00 91.81 291 SER A CA 1
ATOM 2310 C C . SER A 1 291 ? 10.709 -9.395 -21.278 1.00 91.81 291 SER A C 1
ATOM 2312 O O . SER A 1 291 ? 10.705 -10.625 -21.213 1.00 91.81 291 SER A O 1
ATOM 2314 N N . THR A 1 292 ? 9.906 -8.663 -20.495 1.00 94.75 292 THR A N 1
ATOM 2315 C CA . THR A 1 292 ? 8.987 -9.279 -19.519 1.00 94.75 292 THR A CA 1
ATOM 2316 C C . THR A 1 292 ? 7.822 -9.997 -20.195 1.00 94.75 292 THR A C 1
ATOM 2318 O O . THR A 1 292 ? 7.406 -11.058 -19.737 1.00 94.75 292 THR A O 1
ATOM 2321 N N . VAL A 1 293 ? 7.290 -9.455 -21.293 1.00 96.44 293 VAL A N 1
ATOM 2322 C CA . VAL A 1 293 ? 6.223 -10.100 -22.068 1.00 96.44 293 VAL A CA 1
ATOM 2323 C C . VAL A 1 293 ? 6.713 -11.412 -22.684 1.00 96.44 293 VAL A C 1
ATOM 2325 O O . VAL A 1 293 ? 5.963 -12.386 -22.650 1.00 96.44 293 VAL A O 1
ATOM 2328 N N . ALA A 1 294 ? 7.963 -11.484 -23.151 1.00 95.88 294 ALA A N 1
ATOM 2329 C CA . ALA A 1 294 ? 8.577 -12.741 -23.580 1.00 95.88 294 ALA A CA 1
ATOM 2330 C C . ALA A 1 294 ? 8.697 -13.753 -22.417 1.00 95.88 294 ALA A C 1
ATOM 2332 O O . ALA A 1 294 ? 8.181 -14.864 -22.531 1.00 95.88 294 ALA A O 1
ATOM 2333 N N . MET A 1 295 ? 9.222 -13.348 -21.250 1.00 95.56 295 MET A N 1
ATOM 2334 C CA . MET A 1 295 ? 9.257 -14.209 -20.049 1.00 95.56 295 MET A CA 1
ATOM 2335 C C . MET A 1 295 ? 7.869 -14.747 -19.644 1.00 95.56 295 MET A C 1
ATOM 2337 O O . MET A 1 295 ? 7.743 -15.894 -19.212 1.00 95.56 295 MET A O 1
ATOM 2341 N N . ILE A 1 296 ? 6.808 -13.945 -19.791 1.00 97.38 296 ILE A N 1
ATOM 2342 C CA . ILE A 1 296 ? 5.421 -14.366 -19.515 1.00 97.38 296 ILE A CA 1
ATOM 2343 C C . ILE A 1 296 ? 4.910 -15.368 -20.563 1.00 97.38 296 ILE A C 1
ATOM 2345 O O . ILE A 1 296 ? 4.129 -16.254 -20.213 1.00 97.38 296 ILE A O 1
ATOM 2349 N N . GLN A 1 297 ? 5.320 -15.245 -21.830 1.00 97.19 297 GLN A N 1
ATOM 2350 C CA . GLN A 1 297 ? 4.920 -16.161 -22.906 1.00 97.19 297 GLN A CA 1
ATOM 2351 C C . GLN A 1 297 ? 5.546 -17.551 -22.748 1.00 97.19 297 GLN A C 1
ATOM 2353 O O . GLN A 1 297 ? 4.848 -18.543 -22.966 1.00 97.19 297 GLN A O 1
ATOM 2358 N N . ASP A 1 298 ? 6.800 -17.626 -22.296 1.00 96.94 298 ASP A N 1
ATOM 2359 C CA . ASP A 1 298 ? 7.502 -18.896 -22.076 1.00 96.94 298 ASP A CA 1
ATOM 2360 C C . ASP A 1 298 ? 7.162 -19.550 -20.717 1.00 96.94 298 ASP A C 1
ATOM 2362 O O . ASP A 1 298 ? 7.126 -20.780 -20.608 1.00 96.94 298 ASP A O 1
ATOM 2366 N N . HIS A 1 299 ? 6.807 -18.763 -19.688 1.00 96.19 299 HIS A N 1
ATOM 2367 C CA . HIS A 1 299 ? 6.491 -19.264 -18.336 1.00 96.19 299 HIS A CA 1
ATOM 2368 C C . HIS A 1 299 ? 5.059 -18.954 -17.806 1.00 96.19 299 HIS A C 1
ATOM 2370 O O . HIS A 1 299 ? 4.890 -18.671 -16.615 1.00 96.19 299 HIS A O 1
ATOM 2376 N N . PRO A 1 300 ? 3.970 -19.074 -18.596 1.00 96.94 300 PRO A N 1
ATOM 2377 C CA . PRO A 1 300 ? 2.668 -18.462 -18.284 1.00 96.94 300 PRO A CA 1
ATOM 2378 C C . PRO A 1 300 ? 1.927 -19.026 -17.056 1.00 96.94 300 PRO A C 1
ATOM 2380 O O . PRO A 1 300 ? 1.048 -18.354 -16.513 1.00 96.94 300 PRO A O 1
ATOM 2383 N N . PHE A 1 301 ? 2.228 -20.254 -16.612 1.00 96.00 301 PHE A N 1
ATOM 2384 C CA . PHE A 1 301 ? 1.438 -20.951 -15.580 1.00 96.00 301 PHE A CA 1
ATOM 2385 C C . PHE A 1 301 ? 1.968 -20.816 -14.149 1.00 96.00 301 PHE A C 1
ATOM 2387 O O . PHE A 1 301 ? 1.178 -20.600 -13.233 1.00 96.00 301 PHE A O 1
ATOM 2394 N N . LEU A 1 302 ? 3.278 -20.977 -13.952 1.00 95.38 302 LEU A N 1
ATOM 2395 C CA . LEU A 1 302 ? 3.934 -20.865 -12.640 1.00 95.38 302 LEU A CA 1
ATOM 2396 C C . LEU A 1 302 ? 4.887 -19.669 -12.555 1.00 95.38 302 LEU A C 1
ATOM 2398 O O . LEU A 1 302 ? 5.355 -19.367 -11.461 1.00 95.38 302 LEU A O 1
ATOM 2402 N N . GLY A 1 303 ? 5.154 -18.997 -13.676 1.00 97.00 303 GLY A N 1
ATOM 2403 C CA . GLY A 1 303 ? 6.182 -17.975 -13.767 1.00 97.00 303 GLY A CA 1
ATOM 2404 C C . GLY A 1 303 ? 7.600 -18.540 -13.726 1.00 97.00 303 GLY A C 1
ATOM 2405 O O . GLY A 1 303 ? 7.818 -19.754 -13.676 1.00 97.00 303 GLY A O 1
ATOM 2406 N N . ILE A 1 304 ? 8.563 -17.625 -13.718 1.00 96.38 304 ILE A N 1
ATOM 2407 C CA . ILE A 1 304 ? 9.996 -17.893 -13.525 1.00 96.38 304 ILE A CA 1
ATOM 2408 C C . ILE A 1 304 ? 10.355 -18.190 -12.058 1.00 96.38 304 ILE A C 1
ATOM 2410 O O . ILE A 1 304 ? 11.481 -18.580 -11.763 1.00 96.38 304 ILE A O 1
ATOM 2414 N N . GLY A 1 305 ? 9.405 -18.026 -11.133 1.00 95.44 305 GLY A N 1
ATOM 2415 C CA . GLY A 1 305 ? 9.564 -18.233 -9.698 1.00 95.44 305 GLY A CA 1
ATOM 2416 C C . GLY A 1 305 ? 9.734 -16.937 -8.902 1.00 95.44 305 GLY A C 1
ATOM 2417 O O . GLY A 1 305 ? 10.382 -15.991 -9.343 1.00 95.44 305 GLY A O 1
ATOM 2418 N N . TRP A 1 306 ? 9.175 -16.913 -7.688 1.00 95.19 306 TRP A N 1
ATOM 2419 C CA . TRP A 1 306 ? 9.247 -15.763 -6.780 1.00 95.19 306 TRP A CA 1
ATOM 2420 C C . TRP A 1 306 ? 10.685 -15.264 -6.550 1.00 95.19 306 TRP A C 1
ATOM 2422 O O . TRP A 1 306 ? 11.566 -16.029 -6.137 1.00 95.19 306 TRP A O 1
ATOM 2432 N N . GLY A 1 307 ? 10.911 -13.969 -6.758 1.00 92.69 307 GLY A N 1
ATOM 2433 C CA . GLY A 1 307 ? 12.196 -13.290 -6.618 1.00 92.69 307 GLY A CA 1
ATOM 2434 C C . GLY A 1 307 ? 13.252 -13.655 -7.666 1.00 92.69 307 GLY A C 1
ATOM 2435 O O . GLY A 1 307 ? 14.414 -13.291 -7.475 1.00 92.69 307 GLY A O 1
ATOM 2436 N N . ALA A 1 308 ? 12.909 -14.413 -8.712 1.00 94.38 308 ALA A N 1
ATOM 2437 C CA . ALA A 1 308 ? 13.862 -14.909 -9.704 1.00 94.38 308 ALA A CA 1
ATOM 2438 C C . ALA A 1 308 ? 14.103 -13.948 -10.883 1.00 94.38 308 ALA A C 1
ATOM 2440 O O . ALA A 1 308 ? 14.955 -14.256 -11.714 1.00 94.38 308 ALA A O 1
ATOM 2441 N N . TYR A 1 309 ? 13.418 -12.796 -10.964 1.00 93.69 309 TYR A N 1
ATOM 2442 C CA . TYR A 1 309 ? 13.502 -11.879 -12.116 1.00 93.69 309 TYR A CA 1
ATOM 2443 C C . TYR A 1 309 ? 14.941 -11.569 -12.559 1.00 93.69 309 TYR A C 1
ATOM 2445 O O . TYR A 1 309 ? 15.292 -11.777 -13.717 1.00 93.69 309 TYR A O 1
ATOM 2453 N N . TRP A 1 310 ? 15.808 -11.165 -11.628 1.00 91.06 310 TRP A N 1
ATOM 2454 C CA . TRP A 1 310 ? 17.214 -10.836 -11.909 1.00 91.06 310 TRP A CA 1
ATOM 2455 C C . TRP A 1 310 ? 18.071 -12.023 -12.377 1.00 91.06 310 TRP A C 1
ATOM 2457 O O . TRP A 1 310 ? 19.139 -11.816 -12.946 1.00 91.06 310 TRP A O 1
ATOM 2467 N N . MET A 1 311 ? 17.630 -13.258 -12.120 1.00 92.00 311 MET A N 1
ATOM 2468 C CA . MET A 1 311 ? 18.331 -14.474 -12.536 1.00 92.00 311 MET A CA 1
ATOM 2469 C C . MET A 1 311 ? 17.982 -14.888 -13.966 1.00 92.00 311 MET A C 1
ATOM 2471 O O . MET A 1 311 ? 18.784 -15.568 -14.596 1.00 92.00 311 MET A O 1
ATOM 2475 N N . VAL A 1 312 ? 16.793 -14.509 -14.448 1.00 92.12 312 VAL A N 1
ATOM 2476 C CA . VAL A 1 312 ? 16.255 -14.933 -15.751 1.00 92.12 312 VAL A CA 1
ATOM 2477 C C . VAL A 1 312 ? 16.263 -13.797 -16.773 1.00 92.12 312 VAL A C 1
ATOM 2479 O O . VAL A 1 312 ? 16.496 -14.059 -17.946 1.00 92.12 312 VAL A O 1
ATOM 2482 N N . TYR A 1 313 ? 16.122 -12.532 -16.352 1.00 91.25 313 TYR A N 1
ATOM 2483 C CA . TYR A 1 313 ? 16.195 -11.365 -17.245 1.00 91.25 313 TYR A CA 1
ATOM 2484 C C . TYR A 1 313 ? 17.382 -11.391 -18.238 1.00 91.25 313 TYR A C 1
ATOM 2486 O O . TYR A 1 313 ? 17.144 -11.066 -19.400 1.00 91.25 313 TYR A O 1
ATOM 2494 N N . PRO A 1 314 ? 18.615 -11.817 -17.875 1.00 89.94 314 PRO A N 1
ATOM 2495 C CA . PRO A 1 314 ? 19.734 -11.878 -18.823 1.00 89.94 314 PRO A CA 1
ATOM 2496 C C . PRO A 1 314 ? 19.518 -12.794 -20.041 1.00 89.94 314 PRO A C 1
ATOM 2498 O O . PRO A 1 314 ? 20.152 -12.583 -21.069 1.00 89.94 314 PRO A O 1
ATOM 2501 N N . GLU A 1 315 ? 18.626 -13.788 -19.963 1.00 89.12 315 GLU A N 1
ATOM 2502 C CA . GLU A 1 315 ? 18.257 -14.646 -21.105 1.00 89.12 315 GLU A CA 1
ATOM 2503 C C . GLU A 1 315 ? 17.312 -13.929 -22.093 1.00 89.12 315 GLU A C 1
ATOM 2505 O O . GLU A 1 315 ? 17.217 -14.312 -23.258 1.00 89.12 315 GLU A O 1
ATOM 2510 N N . TYR A 1 316 ? 16.653 -12.857 -21.639 1.00 88.38 316 TYR A N 1
ATOM 2511 C CA . TYR A 1 316 ? 15.648 -12.074 -22.364 1.00 88.38 316 TYR A CA 1
ATOM 2512 C C . TYR A 1 316 ? 16.099 -10.621 -22.599 1.00 88.38 316 TYR A C 1
ATOM 2514 O O . TYR A 1 316 ? 15.286 -9.770 -22.967 1.00 88.38 316 TYR A O 1
ATOM 2522 N N . ASP A 1 317 ? 17.379 -10.300 -22.382 1.00 83.25 317 ASP A N 1
ATOM 2523 C CA . ASP A 1 317 ? 17.900 -8.952 -22.597 1.00 83.25 317 ASP A CA 1
ATOM 2524 C C . ASP A 1 317 ? 18.115 -8.675 -24.092 1.00 83.25 317 ASP A C 1
ATOM 2526 O O . ASP A 1 317 ? 19.160 -8.950 -24.690 1.00 83.25 317 ASP A O 1
ATOM 2530 N N . PHE A 1 318 ? 17.079 -8.130 -24.720 1.00 81.00 318 PHE A N 1
ATOM 2531 C CA . PHE A 1 318 ? 17.076 -7.810 -26.144 1.00 81.00 318 PHE A CA 1
ATOM 2532 C C . PHE A 1 318 ? 17.763 -6.466 -26.458 1.00 81.00 318 PHE A C 1
ATOM 2534 O O . PHE A 1 318 ? 17.970 -6.165 -27.633 1.00 81.00 318 PHE A O 1
ATOM 2541 N N . TYR A 1 319 ? 18.113 -5.661 -25.440 1.00 76.81 319 TYR A N 1
ATOM 2542 C CA . TYR A 1 319 ? 18.439 -4.238 -25.622 1.00 76.81 319 TYR A CA 1
ATOM 2543 C C . TYR A 1 319 ? 19.684 -3.720 -24.884 1.00 76.81 319 TYR A C 1
ATOM 2545 O O . TYR A 1 319 ? 20.293 -2.770 -25.372 1.00 76.81 319 TYR A O 1
ATOM 2553 N N . LEU A 1 320 ? 20.082 -4.296 -23.743 1.00 70.62 320 LEU A N 1
ATOM 2554 C CA . LEU A 1 320 ? 21.201 -3.802 -22.912 1.00 70.62 320 LEU A CA 1
ATOM 2555 C C . LEU A 1 320 ? 22.452 -4.706 -22.977 1.00 70.62 320 LEU A C 1
ATOM 2557 O O . LEU A 1 320 ? 23.361 -4.588 -22.152 1.00 70.62 320 LEU A O 1
ATOM 2561 N N . GLN A 1 321 ? 22.507 -5.573 -23.993 1.00 66.81 321 GLN A N 1
ATOM 2562 C CA . GLN A 1 321 ? 23.460 -6.675 -24.141 1.00 66.81 321 GLN A CA 1
ATOM 2563 C C . GLN A 1 321 ? 24.917 -6.273 -23.866 1.00 66.81 321 GLN A C 1
ATOM 2565 O O . GLN A 1 321 ? 25.544 -5.555 -24.645 1.00 66.81 321 GLN A O 1
ATOM 2570 N N . GLY A 1 322 ? 25.472 -6.808 -22.776 1.00 58.03 322 GLY A N 1
ATOM 2571 C CA . GLY A 1 322 ? 26.867 -6.600 -22.378 1.00 58.03 322 GLY A CA 1
ATOM 2572 C C . GLY A 1 322 ? 27.113 -5.435 -21.412 1.00 58.03 322 GLY A C 1
ATOM 2573 O O . GLY A 1 322 ? 28.271 -5.149 -21.119 1.00 58.03 322 GLY A O 1
ATOM 2574 N N . ALA A 1 323 ? 26.071 -4.777 -20.896 1.00 62.19 323 ALA A N 1
ATOM 2575 C CA . ALA A 1 323 ? 26.201 -3.863 -19.764 1.00 62.19 323 ALA A CA 1
ATOM 2576 C C . ALA A 1 323 ? 26.182 -4.631 -18.424 1.00 62.19 323 ALA A C 1
ATOM 2578 O O . ALA A 1 323 ? 25.281 -5.434 -18.186 1.00 62.19 323 ALA A O 1
ATOM 2579 N N . ASP A 1 324 ? 27.116 -4.335 -17.511 1.00 61.16 324 ASP A N 1
ATOM 2580 C CA . ASP A 1 324 ? 27.202 -4.930 -16.159 1.00 61.16 324 ASP A CA 1
ATOM 2581 C C . ASP A 1 324 ? 26.119 -4.387 -15.186 1.00 61.16 324 ASP A C 1
ATOM 2583 O O . ASP A 1 324 ? 26.392 -4.012 -14.043 1.00 61.16 324 ASP A O 1
ATOM 2587 N N . ILE A 1 325 ? 24.863 -4.299 -15.640 1.00 66.94 325 ILE A N 1
ATOM 2588 C CA . ILE A 1 325 ? 23.747 -3.673 -14.918 1.00 66.94 325 ILE A CA 1
ATOM 2589 C C . ILE A 1 325 ? 22.748 -4.743 -14.459 1.00 66.94 325 ILE A C 1
ATOM 2591 O O . ILE A 1 325 ? 22.046 -5.361 -15.257 1.00 66.94 325 ILE A O 1
ATOM 2595 N N . LEU A 1 326 ? 22.637 -4.930 -13.142 1.00 74.00 326 LEU A N 1
ATOM 2596 C CA . LEU A 1 326 ? 21.711 -5.890 -12.537 1.00 74.00 326 LEU A CA 1
ATOM 2597 C C . LEU A 1 326 ? 20.256 -5.379 -12.574 1.00 74.00 326 LEU A C 1
ATOM 2599 O O . LEU A 1 326 ? 19.839 -4.608 -11.707 1.00 74.00 326 LEU A O 1
ATOM 2603 N N . ILE A 1 327 ? 19.464 -5.841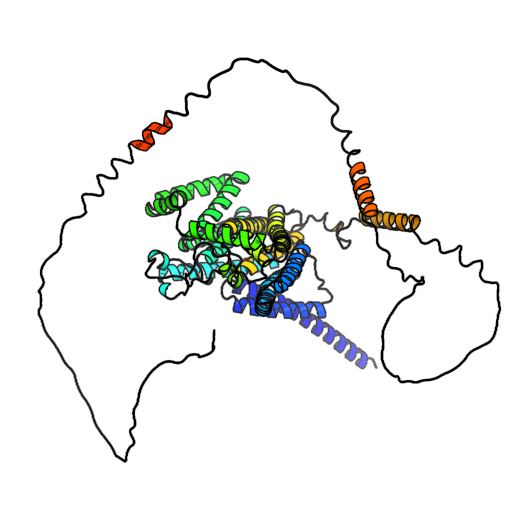 -13.544 1.00 82.44 327 ILE A N 1
ATOM 2604 C CA . ILE A 1 327 ? 18.025 -5.537 -13.634 1.00 82.44 327 ILE A CA 1
ATOM 2605 C C . ILE A 1 327 ? 17.232 -6.459 -12.695 1.00 82.44 327 ILE A C 1
ATOM 2607 O O . ILE A 1 327 ? 17.268 -7.678 -12.838 1.00 82.44 327 ILE A O 1
ATOM 2611 N N . VAL A 1 328 ? 16.496 -5.885 -11.733 1.00 83.75 328 VAL A N 1
ATOM 2612 C CA . VAL A 1 328 ? 15.837 -6.652 -10.648 1.00 83.75 328 VAL A CA 1
ATOM 2613 C C . VAL A 1 328 ? 14.310 -6.756 -10.726 1.00 83.75 328 VAL A C 1
ATOM 2615 O O . VAL A 1 328 ? 13.730 -7.541 -9.981 1.00 83.75 328 VAL A O 1
ATOM 2618 N N . HIS A 1 329 ? 13.656 -5.988 -11.602 1.00 85.88 329 HIS A N 1
ATOM 2619 C CA . HIS A 1 329 ? 12.196 -5.973 -11.780 1.00 85.88 329 HIS A CA 1
ATOM 2620 C C . HIS A 1 329 ? 11.787 -5.284 -13.094 1.00 85.88 329 HIS A C 1
ATOM 2622 O O . HIS A 1 329 ? 12.514 -4.428 -13.604 1.00 85.88 329 HIS A O 1
ATOM 2628 N N . ALA A 1 330 ? 10.572 -5.549 -13.576 1.00 86.44 330 ALA A N 1
ATOM 2629 C CA . ALA A 1 330 ? 10.024 -4.975 -14.814 1.00 86.44 330 ALA A CA 1
ATOM 2630 C C . ALA A 1 330 ? 9.666 -3.463 -14.782 1.00 86.44 330 ALA A C 1
ATOM 2632 O O . ALA A 1 330 ? 9.137 -2.942 -15.764 1.00 86.44 330 ALA A O 1
ATOM 2633 N N . HIS A 1 331 ? 9.846 -2.751 -13.657 1.00 88.44 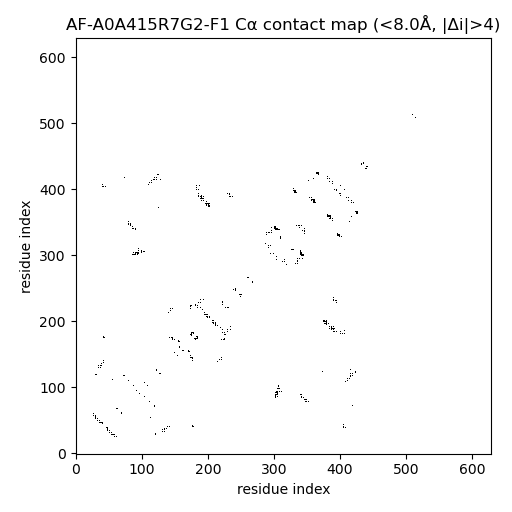331 HIS A N 1
ATOM 2634 C CA . HIS A 1 331 ? 9.301 -1.390 -13.432 1.00 88.44 331 HIS A CA 1
ATOM 2635 C C . HIS A 1 331 ? 7.786 -1.258 -13.733 1.00 88.44 331 HIS A C 1
ATOM 2637 O O . HIS A 1 331 ? 7.294 -0.198 -14.123 1.00 88.44 331 HIS A O 1
ATOM 2643 N N . ASN A 1 332 ? 7.032 -2.348 -13.577 1.00 92.88 332 ASN A N 1
ATOM 2644 C CA . ASN A 1 332 ? 5.590 -2.411 -13.798 1.00 92.88 332 ASN A CA 1
ATOM 2645 C C . ASN A 1 332 ? 5.032 -3.591 -12.993 1.00 92.88 332 ASN A C 1
ATOM 2647 O O . ASN A 1 332 ? 5.384 -4.740 -13.264 1.00 92.88 332 ASN A O 1
ATOM 2651 N N . ILE A 1 333 ? 4.168 -3.324 -12.007 1.00 94.62 333 ILE A N 1
ATOM 2652 C CA . ILE A 1 333 ? 3.685 -4.363 -11.076 1.00 94.62 333 ILE A CA 1
ATOM 2653 C C . ILE A 1 333 ? 2.862 -5.445 -11.785 1.00 94.62 333 ILE A C 1
ATOM 2655 O O . ILE A 1 333 ? 2.784 -6.576 -11.310 1.00 94.62 333 ILE A O 1
ATOM 2659 N N . TYR A 1 334 ? 2.235 -5.106 -12.914 1.00 95.94 334 TYR A N 1
ATOM 2660 C CA . TYR A 1 334 ? 1.360 -6.015 -13.644 1.00 95.94 334 TYR A CA 1
ATOM 2661 C C . TYR A 1 334 ? 2.172 -7.074 -14.381 1.00 95.94 334 TYR A C 1
ATOM 2663 O O . TYR A 1 334 ? 1.891 -8.263 -14.246 1.00 95.94 334 TYR A O 1
ATOM 2671 N N . LEU A 1 335 ? 3.221 -6.642 -15.082 1.00 96.25 335 LEU A N 1
ATOM 2672 C CA . LEU A 1 335 ? 4.143 -7.537 -15.774 1.00 96.25 335 LEU A CA 1
ATOM 2673 C C . LEU A 1 335 ? 5.030 -8.309 -14.784 1.00 96.25 335 LEU A C 1
ATOM 2675 O O . LEU A 1 335 ? 5.169 -9.520 -14.926 1.00 96.25 335 LEU A O 1
ATOM 2679 N N . ASN A 1 336 ? 5.553 -7.656 -13.738 1.00 95.31 336 ASN A N 1
ATOM 2680 C CA . ASN A 1 336 ? 6.471 -8.301 -12.791 1.00 95.31 336 ASN A CA 1
ATOM 2681 C C . ASN A 1 336 ? 5.812 -9.486 -12.053 1.00 95.31 336 ASN A C 1
ATOM 2683 O O . ASN A 1 336 ? 6.365 -10.584 -12.021 1.00 95.31 336 ASN A O 1
ATOM 2687 N N . TYR A 1 337 ? 4.581 -9.316 -11.547 1.00 95.50 337 TYR A N 1
ATOM 2688 C CA . TYR A 1 337 ? 3.843 -10.416 -10.907 1.00 95.50 337 TYR A CA 1
ATOM 2689 C C . TYR A 1 337 ? 3.406 -11.505 -11.905 1.00 95.50 337 TYR A C 1
ATOM 2691 O O . TYR A 1 337 ? 3.382 -12.678 -11.538 1.00 95.50 337 TYR A O 1
ATOM 2699 N N . MET A 1 338 ? 3.070 -11.164 -13.157 1.00 96.62 338 MET A N 1
ATOM 2700 C CA . MET A 1 338 ? 2.763 -12.183 -14.175 1.00 96.62 338 MET A CA 1
ATOM 2701 C C . MET A 1 338 ? 3.995 -13.015 -14.544 1.00 96.62 338 MET A C 1
ATOM 2703 O O . MET A 1 338 ? 3.855 -14.219 -14.748 1.00 96.62 338 MET A O 1
ATOM 2707 N N . ALA A 1 339 ? 5.183 -12.404 -14.583 1.00 96.88 339 ALA A N 1
ATOM 2708 C CA . ALA A 1 339 ? 6.435 -13.104 -14.840 1.00 96.88 339 ALA A CA 1
ATOM 2709 C C . ALA A 1 339 ? 6.840 -14.001 -13.663 1.00 96.88 339 ALA A C 1
ATOM 2711 O O . ALA A 1 339 ? 7.078 -15.186 -13.868 1.00 96.88 339 ALA A O 1
ATOM 2712 N N . GLU A 1 340 ? 6.886 -13.492 -12.426 1.00 95.94 340 GLU A N 1
ATOM 2713 C CA . GLU A 1 340 ? 7.420 -14.270 -11.295 1.00 95.94 340 GLU A CA 1
ATOM 2714 C C . GLU A 1 340 ? 6.513 -15.414 -10.821 1.00 95.94 340 GLU A C 1
ATOM 2716 O O . GLU A 1 340 ? 7.026 -16.470 -10.454 1.00 95.94 340 GLU A O 1
ATOM 2721 N N . ILE A 1 341 ? 5.184 -15.241 -10.821 1.00 96.81 341 ILE A N 1
ATOM 2722 C CA . ILE A 1 341 ? 4.241 -16.238 -10.263 1.00 96.81 341 ILE A CA 1
ATOM 2723 C C . ILE A 1 341 ? 3.188 -16.745 -11.259 1.00 96.81 341 ILE A C 1
ATOM 2725 O O . ILE A 1 341 ? 2.223 -17.409 -10.864 1.00 96.81 341 ILE A O 1
ATOM 2729 N N . GLY A 1 342 ? 3.369 -16.438 -12.544 1.00 97.38 342 GLY A N 1
ATOM 2730 C CA . GLY A 1 342 ? 2.475 -16.837 -13.625 1.00 97.38 342 GLY A CA 1
ATOM 2731 C C . GLY A 1 342 ? 1.137 -16.096 -13.612 1.00 97.38 342 GLY A C 1
ATOM 2732 O O . GLY A 1 342 ? 0.728 -15.468 -12.629 1.00 97.38 342 GLY A O 1
ATOM 2733 N N . ILE A 1 343 ? 0.394 -16.225 -14.709 1.00 97.62 343 ILE A N 1
ATOM 2734 C CA . ILE A 1 343 ? -0.935 -15.627 -14.876 1.00 97.62 343 ILE A CA 1
ATOM 2735 C C . ILE A 1 343 ? -1.910 -16.066 -13.756 1.00 97.62 343 ILE A C 1
ATOM 2737 O O . ILE A 1 343 ? -2.594 -15.196 -13.214 1.00 97.62 343 ILE A O 1
ATOM 2741 N N . PRO A 1 344 ? -1.974 -17.345 -13.316 1.00 97.50 344 PRO A N 1
ATOM 2742 C CA . PRO A 1 344 ? -2.847 -17.752 -12.210 1.00 97.50 344 PRO A CA 1
ATOM 2743 C C . PRO A 1 344 ? -2.503 -17.079 -10.871 1.00 97.50 344 PRO A C 1
ATOM 2745 O O . PRO A 1 344 ? -3.406 -16.677 -10.133 1.00 97.50 344 PRO A O 1
ATOM 2748 N N . GLY A 1 345 ? -1.211 -16.929 -10.558 1.00 96.56 345 GLY A N 1
ATOM 2749 C CA . GLY A 1 345 ? -0.750 -16.288 -9.325 1.00 96.56 345 GLY A CA 1
ATOM 2750 C C . GLY A 1 345 ? -1.014 -14.784 -9.338 1.00 96.56 345 GLY A C 1
ATOM 2751 O O . GLY A 1 345 ? -1.551 -14.233 -8.374 1.00 96.56 345 GLY A O 1
ATOM 2752 N N . ALA A 1 346 ? -0.726 -14.142 -10.470 1.00 96.81 346 ALA A N 1
ATOM 2753 C CA . ALA A 1 346 ? -1.046 -12.747 -10.732 1.00 96.81 346 ALA A CA 1
ATOM 2754 C C . ALA A 1 346 ? -2.556 -12.465 -10.629 1.00 96.81 346 ALA A C 1
ATOM 2756 O O . ALA A 1 346 ? -2.950 -11.508 -9.970 1.00 96.81 346 ALA A O 1
ATOM 2757 N N . VAL A 1 347 ? -3.426 -13.318 -11.183 1.00 97.62 347 VAL A N 1
ATOM 2758 C CA . VAL A 1 347 ? -4.890 -13.175 -11.047 1.00 97.62 347 VAL A CA 1
ATOM 2759 C C . VAL A 1 347 ? -5.338 -13.260 -9.582 1.00 97.62 347 VAL A C 1
ATOM 2761 O O . VAL A 1 347 ? -6.165 -12.452 -9.154 1.00 97.62 347 VAL A O 1
ATOM 2764 N N . ALA A 1 348 ? -4.773 -14.171 -8.782 1.00 97.06 348 ALA A N 1
ATOM 2765 C CA . ALA A 1 348 ? -5.063 -14.238 -7.347 1.00 97.06 348 ALA A CA 1
ATOM 2766 C C . ALA A 1 348 ? -4.604 -12.968 -6.600 1.00 97.06 348 ALA A C 1
ATOM 2768 O O . ALA A 1 348 ? -5.353 -12.426 -5.780 1.00 97.06 348 ALA A O 1
ATOM 2769 N N . PHE A 1 349 ? -3.417 -12.445 -6.933 1.00 97.06 349 PHE A N 1
ATOM 2770 C CA . PHE A 1 349 ? -2.912 -11.184 -6.389 1.00 97.06 349 PHE A CA 1
ATOM 2771 C C . PHE A 1 349 ? -3.789 -9.984 -6.779 1.00 97.06 349 PHE A C 1
ATOM 2773 O O . PHE A 1 349 ? -4.200 -9.209 -5.914 1.00 97.06 349 PHE A O 1
ATOM 2780 N N . PHE A 1 350 ? -4.152 -9.842 -8.056 1.00 96.88 350 PHE A N 1
ATOM 2781 C CA . PHE A 1 350 ? -4.980 -8.730 -8.526 1.00 96.88 350 PHE A CA 1
ATOM 2782 C C . PHE A 1 350 ? -6.418 -8.802 -7.997 1.00 96.88 350 PHE A C 1
ATOM 2784 O O . PHE A 1 350 ? -7.015 -7.755 -7.743 1.00 96.88 350 PHE A O 1
ATOM 2791 N N . TRP A 1 351 ? -6.954 -9.995 -7.714 1.00 97.31 351 TRP A N 1
ATOM 2792 C CA . TRP A 1 351 ? -8.223 -10.136 -6.991 1.00 97.31 351 TRP A CA 1
ATOM 2793 C C . TRP A 1 351 ? -8.120 -9.620 -5.544 1.00 97.31 351 TRP A C 1
ATOM 2795 O O . TRP A 1 351 ? -8.988 -8.863 -5.106 1.00 97.31 351 TRP A O 1
ATOM 2805 N N . PHE A 1 352 ? -7.045 -9.937 -4.811 1.00 97.31 352 PHE A N 1
ATOM 2806 C CA . PHE A 1 352 ? -6.782 -9.365 -3.480 1.00 97.31 352 PHE A CA 1
ATOM 2807 C C . PHE A 1 352 ? -6.624 -7.832 -3.533 1.00 97.31 352 PHE A C 1
ATOM 2809 O O . PHE A 1 352 ? -7.240 -7.101 -2.749 1.00 97.31 352 PHE A O 1
ATOM 2816 N N . PHE A 1 353 ? -5.843 -7.342 -4.497 1.00 97.06 353 PHE A N 1
ATOM 2817 C CA . PHE A 1 353 ? -5.494 -5.935 -4.680 1.00 97.06 353 PHE A CA 1
ATOM 2818 C C . PHE A 1 353 ? -6.699 -5.068 -5.085 1.00 97.06 353 PHE A C 1
ATOM 2820 O O . PHE A 1 353 ? -7.119 -4.179 -4.336 1.00 97.06 353 PHE A O 1
ATOM 2827 N N . PHE A 1 354 ? -7.328 -5.355 -6.228 1.00 97.06 354 PHE A N 1
ATOM 2828 C CA . PHE A 1 354 ? -8.489 -4.598 -6.700 1.00 97.06 354 PHE A CA 1
ATOM 2829 C C . PHE A 1 354 ? -9.750 -4.889 -5.879 1.00 97.06 354 PHE A C 1
ATOM 2831 O O . PHE A 1 354 ? -10.582 -3.996 -5.719 1.00 97.06 354 PHE A O 1
ATOM 2838 N N . GLY A 1 355 ? -9.874 -6.078 -5.279 1.00 96.38 355 GLY A N 1
ATOM 2839 C CA . GLY A 1 355 ? -10.923 -6.376 -4.299 1.00 96.38 355 GLY A CA 1
ATOM 2840 C C . GLY A 1 355 ? -10.834 -5.476 -3.063 1.00 96.38 355 GLY A C 1
ATOM 2841 O O . GLY A 1 355 ? -11.859 -4.965 -2.603 1.00 96.38 355 GLY A O 1
ATOM 2842 N N . THR A 1 356 ? -9.616 -5.202 -2.578 1.00 96.19 356 THR A N 1
ATOM 2843 C CA . THR A 1 356 ? -9.372 -4.216 -1.512 1.00 96.19 356 THR A CA 1
ATOM 2844 C C . THR A 1 356 ? -9.810 -2.818 -1.941 1.00 96.19 356 THR A C 1
ATOM 2846 O O . THR A 1 356 ? -10.591 -2.180 -1.232 1.00 96.19 356 THR A O 1
ATOM 2849 N N . MET A 1 357 ? -9.368 -2.357 -3.116 1.00 96.56 357 MET A N 1
ATOM 2850 C CA . MET A 1 357 ? -9.739 -1.044 -3.656 1.00 96.56 357 MET A CA 1
ATOM 2851 C C . MET A 1 357 ? -11.262 -0.887 -3.789 1.00 96.56 357 MET A C 1
ATOM 2853 O O . MET A 1 357 ? -11.836 0.097 -3.319 1.00 96.56 357 MET A O 1
ATOM 2857 N N . PHE A 1 358 ? -11.930 -1.876 -4.389 1.00 96.31 358 PHE A N 1
ATOM 2858 C CA . PHE A 1 358 ? -13.370 -1.860 -4.625 1.00 96.31 358 PHE A CA 1
ATOM 2859 C C . PHE A 1 358 ? -14.164 -1.840 -3.316 1.00 96.31 358 PHE A C 1
ATOM 2861 O O . PHE A 1 358 ? -15.032 -0.981 -3.146 1.00 96.31 358 PHE A O 1
ATOM 2868 N N . LEU A 1 359 ? -13.843 -2.720 -2.356 1.00 94.88 359 LEU A N 1
ATOM 2869 C CA . LEU A 1 359 ? -14.544 -2.746 -1.071 1.00 94.88 359 LEU A CA 1
ATOM 2870 C C . LEU A 1 359 ? -14.352 -1.437 -0.296 1.00 94.88 359 LEU A C 1
ATOM 2872 O O . LEU A 1 359 ? -15.317 -0.939 0.275 1.00 94.88 359 LEU A O 1
ATOM 2876 N N . ALA A 1 360 ? -13.149 -0.853 -0.308 1.00 96.06 360 ALA A N 1
ATOM 2877 C CA . ALA A 1 360 ? -12.875 0.415 0.366 1.00 96.06 360 ALA A CA 1
ATOM 2878 C C . ALA A 1 360 ? -13.675 1.591 -0.231 1.00 96.06 360 ALA A C 1
ATOM 2880 O O . ALA A 1 360 ? -14.178 2.434 0.517 1.00 96.06 360 ALA A O 1
ATOM 2881 N N . LEU A 1 361 ? -13.845 1.634 -1.559 1.00 94.12 361 LEU A N 1
ATOM 2882 C CA . LEU A 1 361 ? -14.601 2.685 -2.254 1.00 94.12 361 LEU A CA 1
ATOM 2883 C C . LEU A 1 361 ? -16.130 2.505 -2.176 1.00 94.12 361 LEU A C 1
ATOM 2885 O O . LEU A 1 361 ? -16.851 3.502 -2.107 1.00 94.12 361 LEU A O 1
ATOM 2889 N N . HIS A 1 362 ? -16.631 1.265 -2.168 1.00 91.81 362 HIS A N 1
ATOM 2890 C CA . HIS A 1 362 ? -18.069 0.941 -2.233 1.00 91.81 362 HIS A CA 1
ATOM 2891 C C . HIS A 1 362 ? -18.690 0.496 -0.896 1.00 91.81 362 HIS A C 1
ATOM 2893 O O . HIS A 1 362 ? -19.830 0.031 -0.859 1.00 91.81 362 HIS A O 1
ATOM 2899 N N . GLN A 1 363 ? -17.963 0.631 0.213 1.00 89.38 363 GLN A N 1
ATOM 2900 C CA . GLN A 1 363 ? -18.375 0.093 1.507 1.00 89.38 363 GLN A CA 1
ATOM 2901 C C . GLN A 1 363 ? -19.714 0.675 2.025 1.00 89.38 363 GLN A C 1
ATOM 2903 O O . GLN A 1 363 ? -19.881 1.899 2.057 1.00 89.38 363 GLN A O 1
ATOM 2908 N N . PRO A 1 364 ? -20.655 -0.155 2.520 1.00 85.25 364 PRO A N 1
ATOM 2909 C CA . PRO A 1 364 ? -21.880 0.326 3.157 1.00 85.25 364 PRO A CA 1
ATOM 2910 C C . PRO A 1 364 ? -21.612 0.896 4.560 1.00 85.25 364 PRO A C 1
ATOM 2912 O O . PRO A 1 364 ? -20.746 0.407 5.289 1.00 85.25 364 PRO A O 1
ATOM 2915 N N . PHE A 1 365 ? -22.398 1.903 4.965 1.00 84.94 365 PHE A N 1
ATOM 2916 C CA . PHE A 1 365 ? -22.290 2.575 6.270 1.00 84.94 365 PHE A CA 1
ATOM 2917 C C . PHE A 1 365 ? -23.645 2.715 6.971 1.00 84.94 365 PHE A C 1
ATOM 2919 O O . PHE A 1 365 ? -24.352 3.699 6.740 1.00 84.94 365 PHE A O 1
ATOM 2926 N N . GLY A 1 366 ? -23.958 1.780 7.872 1.00 68.38 366 GLY A N 1
ATOM 2927 C CA . GLY A 1 366 ? -25.191 1.773 8.673 1.00 68.38 366 GLY A CA 1
ATOM 2928 C C . GLY A 1 366 ? -25.025 1.360 10.144 1.00 68.38 366 GLY A C 1
ATOM 2929 O O . GLY A 1 366 ? -26.027 1.128 10.818 1.00 68.38 366 GLY A O 1
ATOM 2930 N N . GLY A 1 367 ? -23.792 1.224 10.641 1.00 66.94 367 GLY A N 1
ATOM 2931 C CA . GLY A 1 367 ? -23.514 0.746 12.001 1.00 66.94 367 GLY A CA 1
ATOM 2932 C C . GLY A 1 367 ? -23.954 1.690 13.126 1.00 66.94 367 GLY A C 1
ATOM 2933 O O . GLY A 1 367 ? -24.024 2.907 12.953 1.00 66.94 367 GLY A O 1
ATOM 2934 N N . ARG A 1 368 ? -24.186 1.121 14.319 1.00 66.94 368 ARG A N 1
ATOM 2935 C CA . ARG A 1 368 ? -24.674 1.810 15.540 1.00 66.94 368 ARG A CA 1
ATOM 2936 C C . ARG A 1 368 ? -23.680 2.812 16.169 1.00 66.94 368 ARG A C 1
ATOM 2938 O O . ARG A 1 368 ? -23.960 3.365 17.230 1.00 66.94 368 ARG A O 1
ATOM 2945 N N . GLU A 1 369 ? -22.520 3.017 15.552 1.00 78.88 369 GLU A N 1
ATOM 2946 C CA . GLU A 1 369 ? -21.462 3.910 16.032 1.00 78.88 369 GLU A CA 1
ATOM 2947 C C . GLU A 1 369 ? -21.889 5.384 16.051 1.00 78.88 369 GLU A C 1
ATOM 2949 O O . GLU A 1 369 ? -22.764 5.813 15.296 1.00 78.88 369 GLU A O 1
ATOM 2954 N N . LYS A 1 370 ? -21.243 6.195 16.898 1.00 83.62 370 LYS A N 1
ATOM 2955 C CA . LYS A 1 370 ? -21.560 7.629 17.011 1.00 83.62 370 LYS A CA 1
ATOM 2956 C C . LYS A 1 370 ? -21.241 8.349 15.707 1.00 83.62 370 LYS A C 1
ATOM 2958 O O . LYS A 1 370 ? -20.295 7.991 15.012 1.00 83.62 370 LYS A O 1
ATOM 2963 N N . GLU A 1 371 ? -21.940 9.444 15.419 1.00 85.00 371 GLU A N 1
ATOM 2964 C CA . GLU A 1 371 ? -21.770 10.187 14.162 1.00 85.00 371 GLU A CA 1
ATOM 2965 C C . GLU A 1 371 ? -20.305 10.601 13.888 1.00 85.00 371 GLU A C 1
ATOM 2967 O O . GLU A 1 371 ? -19.807 10.463 12.773 1.00 85.00 371 GLU A O 1
ATOM 2972 N N . GLY A 1 372 ? -19.568 11.044 14.914 1.00 85.00 372 GLY A N 1
ATOM 2973 C CA . GLY A 1 372 ? -18.140 11.377 14.795 1.00 85.00 372 GLY A CA 1
ATOM 2974 C C . GLY A 1 372 ? -17.223 10.173 14.534 1.00 85.00 372 GLY A C 1
ATOM 2975 O O . GLY A 1 372 ? -16.136 10.337 13.982 1.00 85.00 372 GLY A O 1
ATOM 2976 N N . GLU A 1 373 ? -17.655 8.967 14.901 1.00 88.50 373 GLU A N 1
ATOM 2977 C CA . GLU A 1 373 ? -16.971 7.707 14.604 1.00 88.50 373 GLU A CA 1
ATOM 2978 C C . GLU A 1 373 ? -17.369 7.216 13.202 1.00 88.50 373 GLU A C 1
ATOM 2980 O O . GLU A 1 373 ? -16.480 6.973 12.394 1.00 88.50 373 GLU A O 1
ATOM 2985 N N . GLN A 1 374 ? -18.653 7.243 12.819 1.00 88.69 374 GLN A N 1
ATOM 2986 C CA . GLN A 1 374 ? -19.098 6.990 11.437 1.00 88.69 374 GLN A CA 1
ATOM 2987 C C . GLN A 1 374 ? -18.399 7.898 10.405 1.00 88.69 374 GLN A C 1
ATOM 2989 O O . GLN A 1 374 ? -17.969 7.421 9.356 1.00 88.69 374 GLN A O 1
ATOM 2994 N N . ARG A 1 375 ? -18.241 9.199 10.701 1.00 91.19 375 ARG A N 1
ATOM 2995 C CA . ARG A 1 375 ? -17.495 10.155 9.858 1.00 91.19 375 ARG A CA 1
ATOM 2996 C C . ARG A 1 375 ? -16.024 9.744 9.691 1.00 91.19 375 ARG A C 1
ATOM 2998 O O . ARG A 1 375 ? -15.503 9.812 8.582 1.00 91.19 375 ARG A O 1
ATOM 3005 N N . LEU A 1 376 ? -15.377 9.258 10.757 1.00 92.19 376 LEU A N 1
ATOM 3006 C CA . LEU A 1 376 ? -14.012 8.717 10.697 1.00 92.19 376 LEU A CA 1
ATOM 3007 C C . LEU A 1 376 ? -13.940 7.446 9.836 1.00 92.19 376 LEU A C 1
ATOM 3009 O O . LEU A 1 376 ? -13.044 7.340 9.004 1.00 92.19 376 LEU A O 1
ATOM 3013 N N . LEU A 1 377 ? -14.881 6.509 10.007 1.00 93.56 377 LEU A N 1
ATOM 3014 C CA . LEU A 1 377 ? -14.936 5.269 9.224 1.00 93.56 377 LEU A CA 1
ATOM 3015 C C . LEU A 1 377 ? -15.131 5.561 7.723 1.00 93.56 377 LEU A C 1
ATOM 3017 O O . LEU A 1 377 ? -14.424 4.989 6.898 1.00 93.56 377 LEU A O 1
ATOM 3021 N N . ARG A 1 378 ? -16.026 6.496 7.369 1.00 94.31 378 ARG A N 1
ATOM 3022 C CA . ARG A 1 378 ? -16.250 6.947 5.979 1.00 94.31 378 ARG A CA 1
ATOM 3023 C C . ARG A 1 378 ? -15.009 7.596 5.370 1.00 94.31 378 ARG A C 1
ATOM 3025 O O . ARG A 1 378 ? -14.625 7.248 4.256 1.00 94.31 378 ARG A O 1
ATOM 3032 N N . GLY A 1 379 ? -14.357 8.490 6.115 1.00 95.31 379 GLY A N 1
ATOM 3033 C CA . GLY A 1 379 ? -13.135 9.148 5.657 1.00 95.31 379 GLY A CA 1
ATOM 3034 C C . GLY A 1 379 ? -11.970 8.185 5.448 1.00 95.31 379 GLY A C 1
ATOM 3035 O O . GLY A 1 379 ? -11.280 8.276 4.436 1.00 95.31 379 GLY A O 1
ATOM 3036 N N . LEU A 1 380 ? -11.796 7.220 6.354 1.00 96.00 380 LEU A N 1
ATOM 3037 C CA . LEU A 1 380 ? -10.774 6.184 6.221 1.00 96.00 380 LEU A CA 1
ATOM 3038 C C . LEU A 1 380 ? -11.040 5.261 5.022 1.00 96.00 380 LEU A C 1
ATOM 3040 O O . LEU A 1 380 ? -10.104 4.938 4.305 1.00 96.00 380 LEU A O 1
ATOM 3044 N N . SER A 1 381 ? -12.296 4.882 4.768 1.00 96.81 381 SER A N 1
ATOM 3045 C CA . SER A 1 381 ? -12.679 4.046 3.618 1.00 96.81 381 SER A CA 1
ATOM 3046 C C . SER A 1 381 ? -12.334 4.704 2.285 1.00 96.81 381 SER A C 1
ATOM 3048 O O . SER A 1 381 ? -11.656 4.107 1.452 1.00 96.81 381 SER A O 1
ATOM 3050 N N . LEU A 1 382 ? -12.728 5.974 2.119 1.00 97.00 382 LEU A N 1
ATOM 3051 C CA . LEU A 1 382 ? -12.371 6.763 0.942 1.00 97.00 382 LEU A CA 1
ATOM 3052 C C . LEU A 1 382 ? -10.846 6.882 0.806 1.00 97.00 382 LEU A C 1
ATOM 3054 O O . LEU A 1 382 ? -10.314 6.703 -0.283 1.00 97.00 382 LEU A O 1
ATOM 3058 N N . GLY A 1 383 ? -10.144 7.140 1.912 1.00 97.62 383 GLY A N 1
ATOM 3059 C CA . GLY A 1 383 ? -8.690 7.272 1.915 1.00 97.62 383 GLY A CA 1
ATOM 3060 C C . GLY A 1 383 ? -7.951 5.986 1.533 1.00 97.62 383 GLY A C 1
ATOM 3061 O O . GLY A 1 383 ? -7.034 6.042 0.723 1.00 97.62 383 GLY A O 1
ATOM 3062 N N . LEU A 1 384 ? -8.380 4.832 2.058 1.00 98.00 384 LEU A N 1
ATOM 3063 C CA . LEU A 1 384 ? -7.842 3.509 1.714 1.00 98.00 384 LEU A CA 1
ATOM 3064 C C . LEU A 1 384 ? -8.087 3.173 0.238 1.00 98.00 384 LEU A C 1
ATOM 3066 O O . LEU A 1 384 ? -7.171 2.736 -0.453 1.00 98.00 384 LEU A O 1
ATOM 3070 N N . GLY A 1 385 ? -9.300 3.422 -0.263 1.00 97.88 385 GLY A N 1
ATOM 3071 C CA . GLY A 1 385 ? -9.649 3.165 -1.659 1.00 97.88 385 GLY A CA 1
ATOM 3072 C C . GLY A 1 385 ? -8.840 4.012 -2.643 1.00 97.88 385 GLY A C 1
ATOM 3073 O O . GLY A 1 385 ? -8.336 3.490 -3.633 1.00 97.88 385 GLY A O 1
ATOM 3074 N N . LEU A 1 386 ? -8.651 5.303 -2.344 1.00 97.94 386 LEU A N 1
ATOM 3075 C CA . LEU A 1 386 ? -7.804 6.186 -3.152 1.00 97.94 386 LEU A CA 1
ATOM 3076 C C . LEU A 1 386 ? -6.308 5.855 -3.016 1.00 97.94 386 LEU A C 1
ATOM 3078 O O . LEU A 1 386 ? -5.572 5.986 -3.988 1.00 97.94 386 LEU A O 1
ATOM 3082 N N . ALA A 1 387 ? -5.854 5.377 -1.854 1.00 97.94 387 ALA A N 1
ATOM 3083 C CA . ALA A 1 387 ? -4.466 4.966 -1.659 1.00 97.94 387 ALA A CA 1
ATOM 3084 C C . ALA A 1 387 ? -4.111 3.705 -2.466 1.00 97.94 387 ALA A C 1
ATOM 3086 O O . ALA A 1 387 ? -3.068 3.674 -3.113 1.00 97.94 387 ALA A O 1
ATOM 3087 N N . VAL A 1 388 ? -4.988 2.692 -2.506 1.00 97.81 388 VAL A N 1
ATOM 3088 C CA . VAL A 1 388 ? -4.775 1.517 -3.376 1.00 97.81 388 VAL A CA 1
ATOM 3089 C C . VAL A 1 388 ? -4.882 1.902 -4.858 1.00 97.81 388 VAL A C 1
ATOM 3091 O O . VAL A 1 388 ? -4.101 1.404 -5.662 1.00 97.81 388 VAL A O 1
ATOM 3094 N N . LEU A 1 389 ? -5.752 2.856 -5.220 1.00 97.38 389 LEU A N 1
ATOM 3095 C CA . LEU A 1 389 ? -5.785 3.427 -6.574 1.00 97.38 389 LEU A CA 1
ATOM 3096 C C . LEU A 1 389 ? -4.473 4.149 -6.945 1.00 97.38 389 LEU A C 1
ATOM 3098 O O . LEU A 1 389 ? -4.024 4.029 -8.080 1.00 97.38 389 LEU A O 1
ATOM 3102 N N . SER A 1 390 ? -3.818 4.847 -6.009 1.00 96.81 390 SER A N 1
ATOM 3103 C CA . SER A 1 390 ? -2.477 5.412 -6.245 1.00 96.81 390 SER A CA 1
ATOM 3104 C C . SER A 1 390 ? -1.433 4.326 -6.493 1.00 96.81 390 SER A C 1
ATOM 3106 O O . SER A 1 390 ? -0.675 4.439 -7.454 1.00 96.81 390 SER A O 1
ATOM 3108 N N . VAL A 1 391 ? -1.417 3.250 -5.698 1.00 96.69 391 VAL A N 1
ATOM 3109 C CA . VAL A 1 391 ? -0.510 2.115 -5.948 1.00 96.69 391 VAL A CA 1
ATOM 3110 C C . VAL A 1 391 ? -0.790 1.492 -7.320 1.00 96.69 391 VAL A C 1
ATOM 3112 O O . VAL A 1 391 ? 0.148 1.166 -8.041 1.00 96.69 391 VAL A O 1
ATOM 3115 N N . ALA A 1 392 ? -2.061 1.395 -7.723 1.00 96.62 392 ALA A N 1
ATOM 3116 C CA . ALA A 1 392 ? -2.460 0.857 -9.022 1.00 96.62 392 ALA A CA 1
ATOM 3117 C C . ALA A 1 392 ? -1.962 1.713 -10.200 1.00 96.62 392 ALA A C 1
ATOM 3119 O O . ALA A 1 392 ? -1.533 1.166 -11.216 1.00 96.62 392 ALA A O 1
ATOM 3120 N N . LEU A 1 393 ? -2.018 3.042 -10.065 1.00 95.06 393 LEU A N 1
ATOM 3121 C CA . LEU A 1 393 ? -1.601 3.992 -11.099 1.00 95.06 393 LEU A CA 1
ATOM 3122 C C . LEU A 1 393 ? -0.075 4.167 -11.147 1.00 95.06 393 LEU A C 1
ATOM 3124 O O . LEU A 1 393 ? 0.494 4.113 -12.233 1.00 95.06 393 LEU A O 1
ATOM 3128 N N . ASN A 1 394 ? 0.602 4.299 -9.999 1.00 92.50 394 ASN A N 1
ATOM 3129 C CA . ASN A 1 394 ? 2.070 4.294 -9.938 1.00 92.50 394 ASN A CA 1
ATOM 3130 C C . ASN A 1 394 ? 2.633 2.977 -10.502 1.00 92.50 394 ASN A C 1
ATOM 3132 O O . ASN A 1 394 ? 3.589 2.997 -11.277 1.00 92.50 394 ASN A O 1
ATOM 3136 N N . GLY A 1 395 ? 1.975 1.850 -10.198 1.00 91.75 395 GLY A N 1
ATOM 3137 C CA . GLY A 1 395 ? 2.331 0.503 -10.649 1.00 91.75 395 GLY A CA 1
ATOM 3138 C C . GLY A 1 395 ? 2.339 0.274 -12.166 1.00 91.75 395 GLY A C 1
ATOM 3139 O O . GLY A 1 395 ? 2.866 -0.740 -12.617 1.00 91.75 395 GLY A O 1
ATOM 3140 N N . LEU A 1 396 ? 1.799 1.206 -12.960 1.00 90.38 396 LEU A N 1
ATOM 3141 C CA . LEU A 1 396 ? 1.938 1.217 -14.423 1.00 90.38 396 LEU A CA 1
ATOM 3142 C C . LEU A 1 396 ? 3.332 1.672 -14.889 1.00 90.38 396 LEU A C 1
ATOM 3144 O O . LEU A 1 396 ? 3.657 1.499 -16.058 1.00 90.38 396 LEU A O 1
ATOM 3148 N N . THR A 1 397 ? 4.124 2.305 -14.017 1.00 81.38 397 THR A N 1
ATOM 3149 C CA . THR A 1 397 ? 5.378 3.001 -14.375 1.00 81.38 397 THR A CA 1
ATOM 3150 C C . THR A 1 397 ? 6.536 2.776 -13.398 1.00 81.38 397 THR A C 1
ATOM 3152 O O . THR A 1 397 ? 7.652 3.229 -13.664 1.00 81.38 397 THR A O 1
ATOM 3155 N N . ASP A 1 398 ? 6.302 2.110 -12.269 1.00 83.44 398 ASP A N 1
ATOM 3156 C CA . ASP A 1 398 ? 7.357 1.673 -11.359 1.00 83.44 398 ASP A CA 1
ATOM 3157 C C . ASP A 1 398 ? 6.911 0.441 -10.558 1.00 83.44 398 ASP A C 1
ATOM 3159 O O . ASP A 1 398 ? 5.714 0.269 -10.312 1.00 83.44 398 ASP A O 1
ATOM 3163 N N . ASP A 1 399 ? 7.847 -0.398 -10.099 1.00 80.88 399 ASP A N 1
ATOM 3164 C CA . ASP A 1 399 ? 7.511 -1.484 -9.165 1.00 80.88 399 ASP A CA 1
ATOM 3165 C C . ASP A 1 399 ? 7.632 -1.008 -7.712 1.00 80.88 399 ASP A C 1
ATOM 3167 O O . ASP A 1 399 ? 8.580 -1.299 -6.982 1.00 80.88 399 ASP A O 1
ATOM 3171 N N . LEU A 1 400 ? 6.615 -0.263 -7.277 1.00 83.38 400 LEU A N 1
ATOM 3172 C CA . LEU A 1 400 ? 6.517 0.216 -5.899 1.00 83.38 400 LEU A CA 1
ATOM 3173 C C . LEU A 1 400 ? 6.438 -0.933 -4.871 1.00 83.38 400 LEU A C 1
ATOM 3175 O O . LEU A 1 400 ? 6.744 -0.709 -3.700 1.00 83.38 400 LEU A O 1
ATOM 3179 N N . LEU A 1 401 ? 6.011 -2.137 -5.276 1.00 88.94 401 LEU A N 1
ATOM 3180 C CA . LEU A 1 401 ? 5.701 -3.263 -4.387 1.00 88.94 401 LEU A CA 1
ATOM 3181 C C . LEU A 1 401 ? 6.878 -4.216 -4.156 1.00 88.94 401 LEU A C 1
ATOM 3183 O O . LEU A 1 401 ? 6.860 -4.942 -3.158 1.00 88.94 401 LEU A O 1
ATOM 3187 N N . PHE A 1 402 ? 7.908 -4.162 -5.000 1.00 84.75 402 PHE A N 1
ATOM 3188 C CA . PHE A 1 402 ? 9.202 -4.815 -4.789 1.00 84.75 402 PHE A CA 1
ATOM 3189 C C . PHE A 1 402 ? 9.795 -4.519 -3.397 1.00 84.75 402 PHE A C 1
ATOM 3191 O O . PHE A 1 402 ? 10.392 -5.388 -2.764 1.00 84.75 402 PHE A O 1
ATOM 3198 N N . ASN A 1 403 ? 9.584 -3.304 -2.875 1.00 87.94 403 ASN A N 1
ATOM 3199 C CA . ASN A 1 403 ? 10.081 -2.913 -1.559 1.00 87.94 403 ASN A CA 1
ATOM 3200 C C . ASN A 1 403 ? 9.211 -3.441 -0.399 1.00 87.94 403 ASN A C 1
ATOM 3202 O O . ASN A 1 403 ? 7.994 -3.229 -0.351 1.00 87.94 403 ASN A O 1
ATOM 3206 N N . ILE A 1 404 ? 9.863 -4.044 0.602 1.00 90.56 404 ILE A N 1
ATOM 3207 C CA . ILE A 1 404 ? 9.213 -4.769 1.706 1.00 90.56 404 ILE A CA 1
ATOM 3208 C C . ILE A 1 404 ? 8.217 -3.884 2.486 1.00 90.56 404 ILE A C 1
ATOM 3210 O O . ILE A 1 404 ? 7.062 -4.294 2.638 1.00 90.56 404 ILE A O 1
ATOM 3214 N N . PRO A 1 405 ? 8.563 -2.655 2.932 1.00 92.56 405 PRO A N 1
ATOM 3215 C CA . PRO A 1 405 ? 7.613 -1.780 3.615 1.00 92.56 405 PRO A CA 1
ATOM 3216 C C . PRO A 1 405 ? 6.443 -1.324 2.741 1.00 92.56 405 PRO A C 1
ATOM 3218 O O . PRO A 1 405 ? 5.340 -1.184 3.265 1.00 92.56 405 PRO A O 1
ATOM 3221 N N . SER A 1 406 ? 6.629 -1.135 1.428 1.00 92.81 406 SER A N 1
ATOM 3222 C CA . SER A 1 406 ? 5.530 -0.787 0.514 1.00 92.81 406 SER A CA 1
ATOM 3223 C C . SER A 1 406 ? 4.482 -1.897 0.468 1.00 92.81 406 SER A C 1
ATOM 3225 O O . SER A 1 406 ? 3.289 -1.645 0.652 1.00 92.81 406 SER A O 1
ATOM 3227 N N . SER A 1 407 ? 4.930 -3.144 0.291 1.00 94.38 407 SER A N 1
ATOM 3228 C CA . SER A 1 407 ? 4.048 -4.311 0.293 1.00 94.38 407 SER A CA 1
ATOM 3229 C C . SER A 1 407 ? 3.423 -4.557 1.671 1.00 94.38 407 SER A C 1
ATOM 3231 O O . SER A 1 407 ? 2.216 -4.776 1.760 1.00 94.38 407 SER A O 1
ATOM 3233 N N . MET A 1 408 ? 4.163 -4.399 2.773 1.00 95.44 408 MET A N 1
ATOM 3234 C CA . MET A 1 408 ? 3.572 -4.447 4.121 1.00 95.44 408 MET A CA 1
ATOM 3235 C C . MET A 1 408 ? 2.511 -3.350 4.339 1.00 95.44 408 MET A C 1
ATOM 3237 O O . MET A 1 408 ? 1.475 -3.620 4.949 1.00 95.44 408 MET A O 1
ATOM 3241 N N . VAL A 1 409 ? 2.698 -2.135 3.802 1.00 96.00 409 VAL A N 1
ATOM 3242 C CA . VAL A 1 409 ? 1.678 -1.069 3.833 1.00 96.00 409 VAL A CA 1
ATOM 3243 C C . VAL A 1 409 ? 0.440 -1.460 3.017 1.00 96.00 409 VAL A C 1
ATOM 3245 O O . VAL A 1 409 ? -0.673 -1.294 3.516 1.00 96.00 409 VAL A O 1
ATOM 3248 N N . LEU A 1 410 ? 0.593 -2.039 1.821 1.00 96.38 410 LEU A N 1
ATOM 3249 C CA . LEU A 1 410 ? -0.529 -2.561 1.027 1.00 96.38 410 LEU A CA 1
ATOM 3250 C C . LEU A 1 410 ? -1.326 -3.633 1.793 1.00 96.38 410 LEU A C 1
ATOM 3252 O O . LEU A 1 410 ? -2.552 -3.543 1.897 1.00 96.38 410 LEU A O 1
ATOM 3256 N N . TRP A 1 411 ? -0.648 -4.622 2.376 1.00 97.19 411 TRP A N 1
ATOM 3257 C CA . TRP A 1 411 ? -1.300 -5.702 3.124 1.00 97.19 411 TRP A CA 1
ATOM 3258 C C . TRP A 1 411 ? -1.930 -5.196 4.439 1.00 97.19 411 TRP A C 1
ATOM 3260 O O . TRP A 1 411 ? -3.021 -5.637 4.813 1.00 97.19 411 TRP A O 1
ATOM 3270 N N . MET A 1 412 ? -1.348 -4.174 5.079 1.00 96.75 412 MET A N 1
ATOM 3271 C CA . MET A 1 412 ? -2.001 -3.406 6.149 1.00 96.75 412 MET A CA 1
ATOM 3272 C C . MET A 1 412 ? -3.273 -2.693 5.660 1.00 96.75 412 MET A C 1
ATOM 3274 O O . MET A 1 412 ? -4.288 -2.735 6.358 1.00 96.75 412 MET A O 1
ATOM 3278 N N . MET A 1 413 ? -3.268 -2.054 4.484 1.00 97.31 413 MET A N 1
ATOM 3279 C CA . MET A 1 413 ? -4.461 -1.397 3.926 1.00 97.31 413 MET A CA 1
ATOM 3280 C C . MET A 1 413 ? -5.580 -2.402 3.621 1.00 97.31 413 MET A C 1
ATOM 3282 O O . MET A 1 413 ? -6.747 -2.125 3.916 1.00 97.31 413 MET A O 1
ATOM 3286 N N . ALA A 1 414 ? -5.240 -3.592 3.120 1.00 97.50 414 ALA A N 1
ATOM 3287 C CA . ALA A 1 414 ? -6.187 -4.687 2.916 1.00 97.50 414 ALA A CA 1
ATOM 3288 C C . ALA A 1 414 ? -6.792 -5.191 4.238 1.00 97.50 414 ALA A C 1
ATOM 3290 O O . ALA A 1 414 ? -8.010 -5.358 4.341 1.00 97.50 414 ALA A O 1
ATOM 3291 N N . ALA A 1 415 ? -5.982 -5.357 5.287 1.00 96.81 415 ALA A N 1
ATOM 3292 C CA . ALA A 1 415 ? -6.463 -5.769 6.607 1.00 96.81 415 ALA A CA 1
ATOM 3293 C C . ALA A 1 415 ? -7.295 -4.691 7.314 1.00 96.81 415 ALA A C 1
ATOM 3295 O O . ALA A 1 415 ? -8.296 -5.011 7.961 1.00 96.81 415 ALA A O 1
ATOM 3296 N N . LEU A 1 416 ? -6.928 -3.414 7.165 1.00 96.44 416 LEU A N 1
ATOM 3297 C CA . LEU A 1 416 ? -7.719 -2.281 7.646 1.00 96.44 416 LEU A CA 1
ATOM 3298 C C . LEU A 1 416 ? -9.064 -2.202 6.923 1.00 96.44 416 LEU A C 1
ATOM 3300 O O . LEU A 1 416 ? -10.082 -2.079 7.594 1.00 96.44 416 LEU A O 1
ATOM 3304 N N . THR A 1 417 ? -9.093 -2.353 5.596 1.00 96.62 417 THR A N 1
ATOM 3305 C CA . THR A 1 417 ? -10.335 -2.417 4.801 1.00 96.62 417 THR A CA 1
ATOM 3306 C C . THR A 1 417 ? -11.202 -3.604 5.231 1.00 96.62 417 THR A C 1
ATOM 3308 O O . THR A 1 417 ? -12.394 -3.451 5.496 1.00 96.62 417 THR A O 1
ATOM 3311 N N . GLY A 1 418 ? -10.598 -4.782 5.407 1.00 94.44 418 GLY A N 1
ATOM 3312 C CA . GLY A 1 418 ? -11.284 -5.969 5.911 1.00 94.44 418 GLY A CA 1
ATOM 3313 C C . GLY A 1 418 ? -11.896 -5.751 7.298 1.00 94.44 418 GLY A C 1
ATOM 3314 O O . GLY A 1 418 ? -13.080 -6.014 7.493 1.00 94.44 418 GLY A O 1
ATOM 3315 N N . ALA A 1 419 ? -11.137 -5.212 8.256 1.00 93.62 419 ALA A N 1
ATOM 3316 C CA . ALA A 1 419 ? -11.620 -4.911 9.605 1.00 93.62 419 ALA A CA 1
ATOM 3317 C C . ALA A 1 419 ? -12.694 -3.806 9.627 1.00 93.62 419 ALA A C 1
ATOM 3319 O O . ALA A 1 419 ? -13.674 -3.913 10.370 1.00 93.62 419 ALA A O 1
ATOM 3320 N N . LEU A 1 420 ? -12.528 -2.773 8.797 1.00 93.31 420 LEU A N 1
ATOM 3321 C CA . LEU A 1 420 ? -13.463 -1.668 8.595 1.00 93.31 420 LEU A CA 1
ATOM 3322 C C . LEU A 1 420 ? -14.820 -2.167 8.070 1.00 93.31 420 LEU A C 1
ATOM 3324 O O . LEU A 1 420 ? -15.848 -1.719 8.576 1.00 93.31 420 LE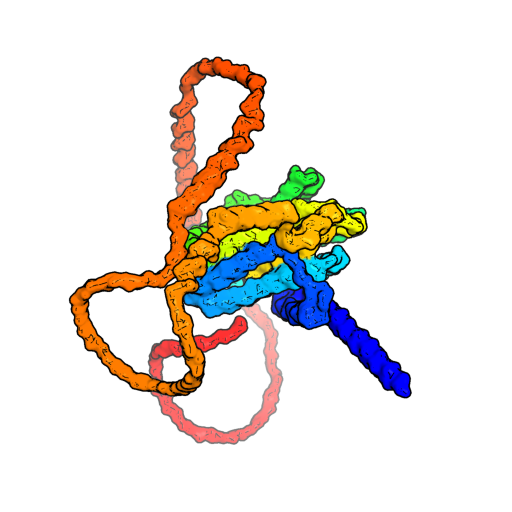U A O 1
ATOM 3328 N N . SER A 1 421 ? -14.828 -3.169 7.182 1.00 92.00 421 SER A N 1
ATOM 3329 C CA . SER A 1 421 ? -16.052 -3.773 6.632 1.00 92.00 421 SER A CA 1
ATOM 3330 C C . SER A 1 421 ? -16.940 -4.473 7.669 1.00 92.00 421 SER A C 1
ATOM 3332 O O . SER A 1 421 ? -18.116 -4.711 7.408 1.00 92.00 421 SER A O 1
ATOM 3334 N N . PHE A 1 422 ? -16.416 -4.780 8.862 1.00 89.06 422 PHE A N 1
ATOM 3335 C CA . PHE A 1 422 ? -17.220 -5.229 10.006 1.00 89.06 422 PHE A CA 1
ATOM 3336 C C . PHE A 1 422 ? -17.703 -4.064 10.877 1.00 89.06 422 PHE A C 1
ATOM 3338 O O . PHE A 1 422 ? -18.781 -4.143 11.451 1.00 89.06 422 PHE A O 1
ATOM 3345 N N . LEU A 1 423 ? -16.925 -2.982 10.968 1.00 88.88 423 LEU A N 1
ATOM 3346 C CA . LEU A 1 423 ? -17.235 -1.799 11.780 1.00 88.88 423 LEU A CA 1
ATOM 3347 C C . LEU A 1 423 ? -18.242 -0.846 11.113 1.00 88.88 423 LEU A C 1
ATOM 3349 O O . LEU A 1 423 ? -18.841 -0.016 11.795 1.00 88.88 423 LEU A O 1
ATOM 3353 N N . SER A 1 424 ? -18.429 -0.933 9.793 1.00 86.12 424 SER A N 1
ATOM 3354 C CA . SER A 1 424 ? -19.345 -0.068 9.040 1.00 86.12 424 SER A CA 1
ATOM 3355 C C . SER A 1 424 ? -20.757 -0.647 8.843 1.00 86.12 424 SER A C 1
ATOM 3357 O O . SER A 1 424 ? -21.681 0.110 8.519 1.00 86.12 424 SER A O 1
ATOM 3359 N N . ARG A 1 425 ? -20.932 -1.965 9.032 1.00 80.31 425 ARG A N 1
ATOM 3360 C CA . ARG A 1 425 ? -22.138 -2.733 8.661 1.00 80.31 425 ARG A CA 1
ATOM 3361 C C . ARG A 1 425 ? -23.442 -2.178 9.244 1.00 80.31 425 ARG A C 1
ATOM 3363 O O . ARG A 1 425 ? -23.488 -1.865 10.433 1.00 80.31 425 ARG A O 1
ATOM 3370 N N . PRO A 1 426 ? -24.525 -2.116 8.449 1.00 69.50 426 PRO A N 1
ATOM 3371 C CA . PRO A 1 426 ? -25.884 -1.978 8.960 1.00 69.50 426 PRO A CA 1
ATOM 3372 C C . PRO A 1 426 ? -26.239 -3.063 9.983 1.00 69.50 426 PRO A C 1
ATOM 3374 O O . PRO A 1 426 ? -25.939 -4.239 9.796 1.00 69.50 426 PRO A O 1
ATOM 3377 N N . ALA A 1 427 ? -26.969 -2.680 11.033 1.00 60.16 427 ALA A N 1
ATOM 3378 C CA . ALA A 1 427 ? -27.426 -3.612 12.071 1.00 60.16 427 ALA A CA 1
ATOM 3379 C C . ALA A 1 427 ? -28.400 -4.703 11.565 1.00 60.16 427 ALA A C 1
ATOM 3381 O O . ALA A 1 427 ? -28.653 -5.660 12.288 1.00 60.16 427 ALA A O 1
ATOM 3382 N N . ALA A 1 428 ? -28.939 -4.564 10.348 1.00 56.66 428 ALA A N 1
ATOM 3383 C CA . ALA A 1 428 ? -29.792 -5.563 9.695 1.00 56.66 428 ALA A CA 1
ATOM 3384 C C . ALA A 1 428 ? -29.000 -6.689 8.994 1.00 56.66 428 ALA A C 1
ATOM 3386 O O . ALA A 1 428 ? -29.567 -7.737 8.694 1.00 56.66 428 ALA A O 1
ATOM 3387 N N . ASP A 1 429 ? -27.700 -6.494 8.740 1.00 55.25 429 ASP A N 1
ATOM 3388 C CA . ASP A 1 429 ? -26.858 -7.483 8.051 1.00 55.25 429 ASP A CA 1
ATOM 3389 C C . ASP A 1 429 ? -26.135 -8.427 9.029 1.00 55.25 429 ASP A C 1
ATOM 3391 O O . ASP A 1 429 ? -25.711 -9.515 8.641 1.00 55.25 429 ASP A O 1
ATOM 3395 N N . GLU A 1 430 ? -26.021 -8.049 10.310 1.00 52.28 430 GLU A N 1
ATOM 3396 C CA . GLU A 1 430 ? -25.484 -8.923 11.368 1.00 52.28 430 GLU A CA 1
ATOM 3397 C C . GLU A 1 430 ? -26.380 -10.154 11.589 1.00 52.28 430 GLU A C 1
ATOM 3399 O O . GLU A 1 430 ? -25.881 -11.270 11.717 1.00 52.28 430 GLU A O 1
ATOM 3404 N N . GLU A 1 431 ? -27.702 -9.960 11.569 1.00 46.56 431 GLU A N 1
ATOM 3405 C CA . GLU A 1 431 ? -28.706 -11.000 11.839 1.00 46.56 431 GLU A CA 1
ATOM 3406 C C . GLU A 1 431 ? -28.696 -12.120 10.779 1.00 46.56 431 GLU A C 1
ATOM 3408 O O . GLU A 1 431 ? -28.977 -13.276 11.089 1.00 46.56 431 GLU A O 1
ATOM 3413 N N . LYS A 1 432 ? -28.264 -11.809 9.548 1.00 46.12 432 LYS A N 1
ATOM 3414 C CA . LYS A 1 432 ? -28.119 -12.774 8.443 1.00 46.12 432 LYS A CA 1
ATOM 3415 C C . LYS A 1 432 ? -26.809 -13.572 8.466 1.00 46.12 432 LYS A C 1
ATOM 3417 O O . LYS A 1 432 ? -26.731 -14.607 7.814 1.00 46.12 432 LYS A O 1
ATOM 3422 N N . GLN A 1 433 ? -25.780 -13.122 9.192 1.00 44.41 433 GLN A N 1
ATOM 3423 C CA . GLN A 1 433 ? -24.470 -13.800 9.265 1.00 44.41 433 GLN A CA 1
ATOM 3424 C C . GLN A 1 433 ? -24.244 -14.584 10.569 1.00 44.41 433 GLN A C 1
ATOM 3426 O O . GLN A 1 433 ? -23.117 -14.963 10.880 1.00 44.41 433 GLN A O 1
ATOM 3431 N N . ALA A 1 434 ? -25.312 -14.890 11.313 1.00 38.28 434 ALA A N 1
ATOM 3432 C CA . ALA A 1 434 ? -25.253 -15.810 12.453 1.00 38.28 434 ALA A CA 1
ATOM 3433 C C . ALA A 1 434 ? -24.979 -17.280 12.050 1.00 38.28 434 ALA A C 1
ATOM 3435 O O . ALA A 1 434 ? -24.633 -18.094 12.906 1.00 38.28 434 ALA A O 1
ATOM 3436 N N . LEU A 1 435 ? -25.107 -17.619 10.759 1.00 34.88 435 LEU A N 1
ATOM 3437 C CA . LEU A 1 435 ? -24.756 -18.923 10.187 1.00 34.88 435 LEU A CA 1
ATOM 3438 C C . LEU A 1 435 ? -23.357 -18.883 9.530 1.00 34.88 435 LEU A C 1
ATOM 3440 O O . LEU A 1 435 ? -23.048 -17.932 8.804 1.00 34.88 435 LEU A O 1
ATOM 3444 N N . PRO A 1 436 ? -22.500 -19.902 9.746 1.00 32.06 436 PRO A N 1
ATOM 3445 C CA . PRO A 1 436 ? -21.168 -19.954 9.146 1.00 32.06 436 PRO A CA 1
ATOM 3446 C C . PRO A 1 436 ? -21.225 -20.088 7.614 1.00 32.06 436 PRO A C 1
ATOM 3448 O O . PRO A 1 436 ? -22.210 -20.552 7.046 1.00 32.06 436 PRO A O 1
ATOM 3451 N N . PHE A 1 437 ? -20.142 -19.681 6.946 1.00 40.66 437 PHE A N 1
ATOM 3452 C CA . PHE A 1 437 ? -19.975 -19.642 5.480 1.00 40.66 437 PHE A CA 1
ATOM 3453 C C . PHE A 1 437 ? -20.910 -18.709 4.687 1.00 40.66 437 PHE A C 1
ATOM 3455 O O . PHE A 1 437 ? -20.710 -18.560 3.485 1.00 40.66 437 PHE A O 1
ATOM 3462 N N . GLY A 1 438 ? -21.873 -18.021 5.315 1.00 44.81 438 GLY A N 1
ATOM 3463 C CA . GLY A 1 438 ? -22.702 -17.017 4.628 1.00 44.81 438 GLY A CA 1
ATOM 3464 C C . GLY A 1 438 ? -23.628 -17.591 3.546 1.00 44.81 438 GLY A C 1
ATOM 3465 O O . GLY A 1 438 ? -24.096 -16.855 2.678 1.00 44.81 438 GLY A O 1
ATOM 3466 N N . LEU A 1 439 ? -23.888 -18.898 3.593 1.00 42.72 439 LEU A N 1
ATOM 3467 C CA . LEU A 1 439 ? -24.936 -19.546 2.816 1.00 42.72 439 LEU A CA 1
ATOM 3468 C C . LEU A 1 439 ? -26.267 -19.330 3.543 1.00 42.72 439 LEU A C 1
ATOM 3470 O O . LEU A 1 439 ? -26.409 -19.749 4.692 1.00 42.72 439 LEU A O 1
ATOM 3474 N N . ASP A 1 440 ? -27.234 -18.689 2.879 1.00 56.28 440 ASP A N 1
ATOM 3475 C CA . ASP A 1 440 ? -28.592 -18.537 3.413 1.00 56.28 440 ASP A CA 1
ATOM 3476 C C . ASP A 1 440 ? -29.174 -19.899 3.817 1.00 56.28 440 ASP A C 1
ATOM 3478 O O . ASP A 1 440 ? -28.917 -20.914 3.161 1.00 56.28 440 ASP A O 1
ATOM 3482 N N . GLU A 1 441 ? -30.016 -19.929 4.851 1.00 51.12 441 GLU A N 1
ATOM 3483 C CA . GLU A 1 441 ? -30.612 -21.186 5.317 1.00 51.12 441 GLU A CA 1
ATOM 3484 C C . GLU A 1 441 ? -31.444 -21.868 4.213 1.00 51.12 441 GLU A C 1
ATOM 3486 O O . GLU A 1 441 ? -31.438 -23.091 4.095 1.00 51.12 441 GLU A O 1
ATOM 3491 N N . GLU A 1 442 ? -32.076 -21.089 3.327 1.00 60.75 442 GLU A N 1
ATOM 3492 C CA . GLU A 1 442 ? -32.733 -21.599 2.117 1.00 60.75 442 GLU A CA 1
ATOM 3493 C C . GLU A 1 442 ? -31.756 -22.243 1.126 1.00 60.75 442 GLU A C 1
ATOM 3495 O O . GLU A 1 442 ? -32.082 -23.274 0.546 1.00 60.75 442 GLU A O 1
ATOM 3500 N N . LYS A 1 443 ? -30.544 -21.698 0.951 1.00 62.56 443 LYS A N 1
ATOM 3501 C CA . LYS A 1 443 ? -29.516 -22.284 0.072 1.00 62.56 443 LYS A CA 1
ATOM 3502 C C . LYS A 1 443 ? -28.960 -23.573 0.665 1.00 62.56 443 LYS A C 1
ATOM 3504 O O . LYS A 1 443 ? -28.790 -24.542 -0.068 1.00 62.56 443 LYS A O 1
ATOM 3509 N N . LEU A 1 444 ? -28.742 -23.624 1.981 1.00 55.31 444 LEU A N 1
ATOM 3510 C CA . LEU A 1 444 ? -28.358 -24.856 2.677 1.00 55.31 444 LEU A CA 1
ATOM 3511 C C . LEU A 1 444 ? -29.461 -25.919 2.600 1.00 55.31 444 LEU A C 1
ATOM 3513 O O . LEU A 1 444 ? -29.161 -27.077 2.320 1.00 55.31 444 LEU A O 1
ATOM 3517 N N . ARG A 1 445 ? -30.734 -25.535 2.759 1.00 66.31 445 ARG A N 1
ATOM 3518 C CA . ARG A 1 445 ? -31.879 -26.438 2.558 1.00 66.31 445 ARG A CA 1
ATOM 3519 C C . ARG A 1 445 ? -31.991 -26.897 1.100 1.00 66.31 445 ARG A C 1
ATOM 3521 O O . ARG A 1 445 ? -32.178 -28.085 0.887 1.00 66.31 445 ARG A O 1
ATOM 3528 N N . ALA A 1 446 ? -31.795 -26.017 0.115 1.00 72.88 446 ALA A N 1
ATOM 3529 C CA . ALA A 1 446 ? -31.836 -26.351 -1.312 1.00 72.88 446 ALA A CA 1
ATOM 3530 C C . ALA A 1 446 ? -30.682 -27.272 -1.752 1.00 72.88 446 ALA A C 1
ATOM 3532 O O . ALA A 1 446 ? -30.893 -28.187 -2.550 1.00 72.88 446 ALA A O 1
ATOM 3533 N N . ILE A 1 447 ? -29.475 -27.068 -1.211 1.00 70.25 447 ILE A N 1
ATOM 3534 C CA . ILE A 1 447 ? -28.341 -27.989 -1.371 1.00 70.25 447 ILE A CA 1
ATOM 3535 C C . ILE A 1 447 ? -28.666 -29.323 -0.690 1.00 70.25 447 ILE A C 1
ATOM 3537 O O . ILE A 1 447 ? -28.522 -30.364 -1.320 1.00 70.25 447 ILE A O 1
ATOM 3541 N N . GLY A 1 448 ? -29.179 -29.302 0.544 1.00 72.38 448 GLY A N 1
ATOM 3542 C CA . GLY A 1 448 ? -29.599 -30.498 1.276 1.00 72.38 448 GLY A CA 1
ATOM 3543 C C . GLY A 1 448 ? -30.649 -31.321 0.527 1.00 72.38 448 GLY A C 1
ATOM 3544 O O . GLY A 1 448 ? -30.480 -32.529 0.391 1.00 72.38 448 GLY A O 1
ATOM 3545 N N . THR A 1 449 ? -31.678 -30.680 -0.038 1.00 77.19 449 THR A N 1
ATOM 3546 C CA . THR A 1 449 ? -32.702 -31.362 -0.844 1.00 77.19 449 THR A CA 1
ATOM 3547 C C . THR A 1 449 ? -32.176 -31.843 -2.190 1.00 77.19 449 THR A C 1
ATOM 3549 O O . THR A 1 449 ? -32.593 -32.905 -2.634 1.00 77.19 449 THR A O 1
ATOM 3552 N N . ARG A 1 450 ? -31.241 -31.121 -2.833 1.00 74.50 450 ARG A N 1
ATOM 3553 C CA . ARG A 1 450 ? -30.570 -31.607 -4.054 1.00 74.50 450 ARG A CA 1
ATOM 3554 C C . ARG A 1 450 ? -29.696 -32.826 -3.769 1.00 74.50 450 ARG A C 1
ATOM 3556 O O . ARG A 1 450 ? -29.733 -33.786 -4.528 1.00 74.50 450 ARG A O 1
ATOM 3563 N N . VAL A 1 451 ? -28.948 -32.816 -2.667 1.00 71.44 451 VAL A N 1
ATOM 3564 C CA . VAL A 1 451 ? -28.139 -33.961 -2.230 1.00 71.44 451 VAL A CA 1
ATOM 3565 C C . VAL A 1 451 ? -29.041 -35.137 -1.853 1.00 71.44 451 VAL A C 1
ATOM 3567 O O . VAL A 1 451 ? -28.767 -36.248 -2.291 1.00 71.44 451 VAL A O 1
ATOM 3570 N N . SER A 1 452 ? -30.154 -34.923 -1.139 1.00 68.19 452 SER A N 1
ATOM 3571 C CA . SER A 1 452 ? -31.087 -36.013 -0.827 1.00 68.19 452 SER A CA 1
ATOM 3572 C C . SER A 1 452 ? -31.819 -36.543 -2.062 1.00 68.19 452 SER A C 1
ATOM 3574 O O . SER A 1 452 ? -32.030 -37.746 -2.146 1.00 68.19 452 SER A O 1
ATOM 3576 N N . SER A 1 453 ? -32.176 -35.697 -3.039 1.00 69.94 453 SER A N 1
ATOM 3577 C CA . SER A 1 453 ? -32.799 -36.161 -4.286 1.00 69.94 453 SER A CA 1
ATOM 3578 C C . SER A 1 453 ? -31.810 -36.905 -5.183 1.00 69.94 453 SER A C 1
ATOM 3580 O O . SER A 1 453 ? -32.183 -37.911 -5.772 1.00 69.94 453 SER A O 1
ATOM 3582 N N . LEU A 1 454 ? -30.544 -36.475 -5.251 1.00 60.19 454 LEU A N 1
ATOM 3583 C CA . LEU A 1 454 ? -29.486 -37.221 -5.946 1.00 60.19 454 LEU A CA 1
ATOM 3584 C C . LEU A 1 454 ? -29.193 -38.555 -5.244 1.00 60.19 454 LEU A C 1
ATOM 3586 O O . LEU A 1 454 ? -29.049 -39.575 -5.908 1.00 60.19 454 LEU A O 1
ATOM 3590 N N . TRP A 1 455 ? -29.187 -38.581 -3.908 1.00 53.56 455 TRP A N 1
ATOM 3591 C CA . TRP A 1 455 ? -29.011 -39.809 -3.126 1.00 53.56 455 TRP A CA 1
ATOM 3592 C C . TRP A 1 455 ? -30.226 -40.753 -3.189 1.00 53.56 455 TRP A C 1
ATOM 3594 O O . TRP A 1 455 ? -30.065 -41.956 -3.037 1.00 53.56 455 TRP A O 1
ATOM 3604 N N . GLN A 1 456 ? -31.430 -40.244 -3.473 1.00 67.06 456 GLN A N 1
ATOM 3605 C CA . GLN A 1 456 ? -32.604 -41.070 -3.793 1.00 67.06 456 GLN A CA 1
ATOM 3606 C C . GLN A 1 456 ? -32.631 -41.532 -5.259 1.00 67.06 456 GLN A C 1
ATOM 3608 O O . GLN A 1 456 ? -33.132 -42.615 -5.536 1.00 67.06 456 GLN A O 1
ATOM 3613 N N . ALA A 1 457 ? -32.086 -40.747 -6.194 1.00 63.78 457 ALA A N 1
ATOM 3614 C CA . ALA A 1 457 ? -32.031 -41.098 -7.616 1.00 63.78 457 ALA A CA 1
ATOM 3615 C C . ALA A 1 457 ? -30.887 -42.068 -7.964 1.00 63.78 457 ALA A C 1
ATOM 3617 O O . ALA A 1 457 ? -31.013 -42.847 -8.907 1.00 63.78 457 ALA A O 1
ATOM 3618 N N . HIS A 1 458 ? -29.765 -42.003 -7.240 1.00 55.56 458 HIS A N 1
ATOM 3619 C CA . HIS A 1 458 ? -28.545 -42.793 -7.475 1.00 55.56 458 HIS A CA 1
ATOM 3620 C C . HIS A 1 458 ? -28.031 -43.492 -6.198 1.00 55.56 458 HIS A C 1
ATOM 3622 O O . HIS A 1 458 ? -26.853 -43.834 -6.092 1.00 55.56 458 HIS A O 1
ATOM 3628 N N . GLY A 1 459 ? -28.902 -43.694 -5.205 1.00 39.81 459 GLY A N 1
ATOM 3629 C CA . GLY A 1 459 ? -28.596 -44.509 -4.027 1.00 39.81 459 GLY A CA 1
ATOM 3630 C C . GLY A 1 459 ? -28.407 -45.986 -4.406 1.00 39.81 459 GLY A C 1
ATOM 3631 O O . GLY A 1 459 ? -29.098 -46.474 -5.303 1.00 39.81 459 GLY A O 1
ATOM 3632 N N . PRO A 1 460 ? -27.483 -46.719 -3.761 1.00 40.81 460 PRO A N 1
ATOM 3633 C CA . PRO A 1 460 ? -27.188 -48.097 -4.137 1.00 40.81 460 PRO A CA 1
ATOM 3634 C C . PRO A 1 460 ? -28.359 -49.033 -3.811 1.00 40.81 460 PRO A C 1
ATOM 3636 O O . PRO A 1 460 ? -28.812 -49.112 -2.669 1.00 40.81 460 PRO A O 1
ATOM 3639 N N . SER A 1 461 ? -28.799 -49.806 -4.805 1.00 39.59 461 SER A N 1
ATOM 3640 C CA . SER A 1 461 ? -29.773 -50.892 -4.657 1.00 39.59 461 SER A CA 1
ATOM 3641 C C . SER A 1 461 ? -29.150 -52.073 -3.898 1.00 39.59 461 SER A C 1
ATOM 3643 O O . SER A 1 461 ? -28.640 -53.016 -4.506 1.00 39.59 461 SER A O 1
ATOM 3645 N N . MET A 1 462 ? -29.147 -52.006 -2.563 1.00 35.41 462 MET A N 1
ATOM 3646 C CA . MET A 1 462 ? -28.453 -52.968 -1.692 1.00 35.41 462 MET A CA 1
ATOM 3647 C C . MET A 1 462 ? -29.352 -53.600 -0.611 1.00 35.41 462 MET A C 1
ATOM 3649 O O . MET A 1 462 ? -28.885 -53.913 0.479 1.00 35.41 462 MET A O 1
ATOM 3653 N N . GLU A 1 463 ? -30.632 -53.834 -0.925 1.00 37.31 463 GLU A N 1
ATOM 3654 C CA . GLU A 1 463 ? -31.540 -54.642 -0.082 1.00 37.31 463 GLU A CA 1
ATOM 3655 C C . GLU A 1 463 ? -32.053 -55.934 -0.762 1.00 37.31 463 GLU A C 1
ATOM 3657 O O . GLU A 1 463 ? -32.421 -56.872 -0.061 1.00 37.31 463 GLU A O 1
ATOM 3662 N N . GLU A 1 464 ? -31.998 -56.072 -2.097 1.00 38.34 464 GLU A N 1
ATOM 3663 C CA . GLU A 1 464 ? -32.490 -57.285 -2.795 1.00 38.34 464 GLU A CA 1
ATOM 3664 C C . GLU A 1 464 ? -31.470 -58.439 -2.916 1.00 38.34 464 GLU A C 1
ATOM 3666 O O . GLU A 1 464 ? -31.847 -59.552 -3.268 1.00 38.34 464 GLU A O 1
ATOM 3671 N N . SER A 1 465 ? -30.186 -58.235 -2.592 1.00 31.33 465 SER A N 1
ATOM 3672 C CA . SER A 1 465 ? -29.137 -59.267 -2.749 1.00 31.33 465 SER A CA 1
ATOM 3673 C C . SER A 1 465 ? -28.811 -60.073 -1.482 1.00 31.33 465 SER A C 1
ATOM 3675 O O . SER A 1 465 ? -27.968 -60.971 -1.525 1.00 31.33 465 SER A O 1
ATOM 3677 N N . VAL A 1 466 ? -29.470 -59.779 -0.355 1.00 31.45 466 VAL A N 1
ATOM 3678 C CA . VAL A 1 466 ? -29.206 -60.417 0.953 1.00 31.45 466 VAL A CA 1
ATOM 3679 C C . VAL A 1 466 ? -30.181 -61.570 1.252 1.00 31.45 466 VAL A C 1
ATOM 3681 O O . VAL A 1 466 ? -29.859 -62.457 2.035 1.00 31.45 466 VAL A O 1
ATOM 3684 N N . ALA A 1 467 ? -31.341 -61.617 0.588 1.00 31.92 467 ALA A N 1
ATOM 3685 C CA . ALA A 1 467 ? -32.423 -62.558 0.902 1.00 31.92 467 ALA A CA 1
ATOM 3686 C C . ALA A 1 467 ? -32.250 -63.996 0.356 1.00 31.92 467 ALA A C 1
ATOM 3688 O O . ALA A 1 467 ? -33.039 -64.867 0.713 1.00 31.92 467 ALA A O 1
ATOM 3689 N N . GLU A 1 468 ? -31.250 -64.271 -0.494 1.00 32.47 468 GLU A N 1
ATOM 3690 C CA . GLU A 1 468 ? -31.114 -65.564 -1.203 1.00 32.47 468 GLU A CA 1
ATOM 3691 C C . GLU A 1 468 ? -29.781 -66.299 -0.929 1.00 32.47 468 GLU A C 1
ATOM 3693 O O . GLU A 1 468 ? -29.257 -67.016 -1.782 1.00 32.47 468 GLU A O 1
ATOM 3698 N N . LYS A 1 469 ? -29.202 -66.140 0.275 1.00 28.97 469 LYS A N 1
ATOM 3699 C CA . LYS A 1 469 ? -28.038 -66.943 0.720 1.00 28.97 469 LYS A CA 1
ATOM 3700 C C . LYS A 1 469 ? -28.135 -67.611 2.096 1.00 28.97 469 LYS A C 1
ATOM 3702 O O . LYS A 1 469 ? -27.211 -68.341 2.453 1.00 28.97 469 LYS A O 1
ATOM 3707 N N . ASP A 1 470 ? -29.269 -67.518 2.790 1.00 29.78 470 ASP A N 1
ATOM 3708 C CA . ASP A 1 470 ? -29.587 -68.367 3.956 1.00 29.78 470 ASP A CA 1
ATOM 3709 C C . ASP A 1 470 ? -29.971 -69.802 3.522 1.00 29.78 470 ASP A C 1
ATOM 3711 O O . ASP A 1 470 ? -31.070 -70.293 3.779 1.00 29.78 470 ASP A O 1
ATOM 3715 N N . ALA A 1 471 ? -29.071 -70.473 2.792 1.00 33.06 471 ALA A N 1
ATOM 3716 C CA . ALA A 1 471 ? -29.346 -71.754 2.136 1.00 33.06 471 ALA A CA 1
ATOM 3717 C C . ALA A 1 471 ? -28.132 -72.703 1.995 1.00 33.06 471 ALA A C 1
ATOM 3719 O O . ALA A 1 471 ? -28.120 -73.537 1.088 1.00 33.06 471 ALA A O 1
ATOM 3720 N N . ASN A 1 472 ? -27.119 -72.633 2.875 1.00 30.70 472 ASN A N 1
ATOM 3721 C CA . ASN A 1 472 ? -26.250 -73.799 3.126 1.00 30.70 472 ASN A CA 1
ATOM 3722 C C . ASN A 1 472 ? -25.447 -73.731 4.443 1.00 30.70 472 ASN A C 1
ATOM 3724 O O . ASN A 1 472 ? -24.718 -72.771 4.661 1.00 30.70 472 ASN A O 1
ATOM 3728 N N . SER A 1 473 ? -25.553 -74.800 5.249 1.00 27.44 473 SER A N 1
ATOM 3729 C CA . SER A 1 473 ? -24.621 -75.275 6.303 1.00 27.44 473 SER A CA 1
ATOM 3730 C C . SER A 1 473 ? -23.875 -74.207 7.136 1.00 27.44 473 SER A C 1
ATOM 3732 O O . SER A 1 473 ? -22.891 -73.626 6.689 1.00 27.44 473 SER A O 1
ATOM 3734 N N . GLU A 1 474 ? -24.244 -73.936 8.391 1.00 29.09 474 GLU A N 1
ATOM 3735 C CA . GLU A 1 474 ? -23.926 -74.796 9.555 1.00 29.09 474 GLU A CA 1
ATOM 3736 C C . GLU A 1 474 ? -22.574 -75.541 9.451 1.00 29.09 474 GLU A C 1
ATOM 3738 O O . GLU A 1 474 ? -22.479 -76.536 8.739 1.00 29.09 474 GLU A O 1
ATOM 3743 N N . ASN A 1 475 ? -21.555 -75.168 10.243 1.00 27.80 475 ASN A N 1
ATOM 3744 C CA . ASN A 1 475 ? -21.282 -75.781 11.564 1.00 27.80 475 ASN A CA 1
ATOM 3745 C C . ASN A 1 475 ? -19.910 -75.343 12.169 1.00 27.80 475 ASN A C 1
ATOM 3747 O O . ASN A 1 475 ? -19.011 -74.907 11.460 1.00 27.80 475 ASN A O 1
ATOM 3751 N N . THR A 1 476 ? -19.732 -75.555 13.482 1.00 27.80 476 THR A N 1
ATOM 3752 C CA . THR A 1 476 ? -18.453 -75.718 14.229 1.00 27.80 476 THR A CA 1
ATOM 3753 C C . THR A 1 476 ? -17.363 -74.622 14.206 1.00 27.80 476 THR A C 1
ATOM 3755 O O . THR A 1 476 ? -16.478 -74.613 13.362 1.00 27.80 476 THR A O 1
ATOM 3758 N N . THR A 1 477 ? -17.351 -73.824 15.287 1.00 25.38 477 THR A N 1
ATOM 3759 C CA . THR A 1 477 ? -16.230 -73.602 16.251 1.00 25.38 477 THR A CA 1
ATOM 3760 C C . THR A 1 477 ? -14.778 -73.294 15.808 1.00 25.38 477 THR A C 1
ATOM 3762 O O . THR A 1 477 ? -14.161 -74.004 15.028 1.00 25.38 477 THR A O 1
ATOM 3765 N N . ALA A 1 478 ? -14.190 -72.304 16.499 1.00 22.44 478 ALA A N 1
ATOM 3766 C CA . ALA A 1 478 ? -12.765 -71.906 16.553 1.00 22.44 478 ALA A CA 1
ATOM 3767 C C . ALA A 1 478 ? -11.874 -72.930 17.344 1.00 22.44 478 ALA A C 1
ATOM 3769 O O . ALA A 1 478 ? -12.454 -73.918 17.805 1.00 22.44 478 ALA A O 1
ATOM 3770 N N . PRO A 1 479 ? -10.544 -72.731 17.613 1.00 38.38 479 PRO A N 1
ATOM 3771 C CA . PRO A 1 479 ? -9.721 -71.509 17.467 1.00 38.38 479 PRO A CA 1
ATOM 3772 C C . PRO A 1 479 ? -8.215 -71.696 17.067 1.00 38.38 479 PRO A C 1
ATOM 3774 O O . PRO A 1 479 ? -7.789 -72.761 16.645 1.00 38.38 479 PRO A O 1
ATOM 3777 N N . GLU A 1 480 ? -7.422 -70.634 17.304 1.00 24.38 480 GLU A N 1
ATOM 3778 C CA . GLU A 1 480 ? -5.995 -70.614 17.730 1.00 24.38 480 GLU A CA 1
ATOM 3779 C C . GLU A 1 480 ? -4.784 -70.633 16.746 1.00 24.38 480 GLU A C 1
ATOM 3781 O O . GLU A 1 480 ? -4.404 -71.636 16.160 1.00 24.38 480 GLU A O 1
ATOM 3786 N N . THR A 1 481 ? -4.006 -69.538 16.850 1.00 22.84 481 THR A N 1
ATOM 3787 C CA . THR A 1 481 ? -2.521 -69.450 16.952 1.00 22.84 481 THR A CA 1
ATOM 3788 C C . THR A 1 481 ? -1.553 -69.505 15.744 1.00 22.84 481 THR A C 1
ATOM 3790 O O . THR A 1 481 ? -1.469 -70.474 15.006 1.00 22.84 481 THR A O 1
ATOM 3793 N N . LYS A 1 482 ? -0.634 -68.513 15.792 1.00 23.80 482 LYS A N 1
ATOM 3794 C CA . LYS A 1 482 ? 0.851 -68.598 15.710 1.00 23.80 482 LYS A CA 1
ATOM 3795 C C . LYS A 1 482 ? 1.630 -68.469 14.378 1.00 23.80 482 LYS A C 1
ATOM 3797 O O . LYS A 1 482 ? 1.752 -69.408 13.611 1.00 23.80 482 LYS A O 1
ATOM 3802 N N . THR A 1 483 ? 2.315 -67.315 14.296 1.00 22.67 483 THR A N 1
ATOM 3803 C CA . THR A 1 483 ? 3.763 -67.088 14.023 1.00 22.67 483 THR A CA 1
ATOM 3804 C C . THR A 1 483 ? 4.462 -67.654 12.779 1.00 22.67 483 THR A C 1
ATOM 3806 O O . THR A 1 483 ? 4.544 -68.862 12.620 1.00 22.67 483 THR A O 1
ATOM 3809 N N . GLU A 1 484 ? 5.209 -66.739 12.132 1.00 24.06 484 GLU A N 1
ATOM 3810 C CA . GLU A 1 484 ? 6.545 -66.945 11.519 1.00 24.06 484 GLU A CA 1
ATOM 3811 C C . GLU A 1 484 ? 6.631 -67.809 10.235 1.00 24.06 484 GLU A C 1
ATOM 3813 O O . GLU A 1 484 ? 5.870 -68.744 10.046 1.00 24.06 484 GLU A O 1
ATOM 3818 N N . ALA A 1 485 ? 7.555 -67.583 9.292 1.00 23.52 485 ALA A N 1
ATOM 3819 C CA . ALA A 1 485 ? 8.409 -66.430 8.958 1.00 23.52 485 ALA A CA 1
ATOM 3820 C C . ALA A 1 485 ? 9.080 -66.679 7.578 1.00 23.52 485 ALA A C 1
ATOM 3822 O O . ALA A 1 485 ? 8.976 -67.776 7.047 1.00 23.52 485 ALA A O 1
ATOM 3823 N N . VAL A 1 486 ? 9.833 -65.690 7.066 1.00 23.89 486 VAL A N 1
ATOM 3824 C CA . VAL A 1 486 ? 11.054 -65.877 6.235 1.00 23.89 486 VAL A CA 1
ATOM 3825 C C . VAL A 1 486 ? 10.914 -66.694 4.926 1.00 23.89 486 VAL A C 1
ATOM 3827 O O . VAL A 1 486 ? 10.951 -67.913 4.941 1.00 23.89 486 VAL A O 1
ATOM 3830 N N . SER A 1 487 ? 10.852 -65.960 3.801 1.00 22.61 487 SER A N 1
ATOM 3831 C CA . SER A 1 487 ? 11.781 -65.982 2.635 1.00 22.61 487 SER A CA 1
ATOM 3832 C C . SER A 1 487 ? 12.177 -67.322 1.947 1.00 22.61 487 SER A C 1
ATOM 3834 O O . SER A 1 487 ? 12.153 -68.380 2.545 1.00 22.61 487 SER A O 1
ATOM 3836 N N . GLU A 1 488 ? 12.640 -67.372 0.692 1.00 24.66 488 GLU A N 1
ATOM 3837 C CA . GLU A 1 488 ? 13.473 -66.397 -0.028 1.00 24.66 488 GLU A CA 1
ATOM 3838 C C . GLU A 1 488 ? 13.424 -66.595 -1.570 1.00 24.66 488 GLU A C 1
ATOM 3840 O O . GLU A 1 488 ? 13.329 -67.719 -2.045 1.00 24.66 488 GLU A O 1
ATOM 3845 N N . LYS A 1 489 ? 13.596 -65.486 -2.310 1.00 23.25 489 LYS A N 1
ATOM 3846 C CA . LYS A 1 489 ? 14.446 -65.319 -3.520 1.00 23.25 489 LYS A CA 1
ATOM 3847 C C . LYS A 1 489 ? 14.246 -66.092 -4.856 1.00 23.25 489 LYS A C 1
ATOM 3849 O O . LYS A 1 489 ? 14.394 -67.303 -4.940 1.00 23.25 489 LYS A O 1
ATOM 3854 N N . THR A 1 490 ? 14.243 -65.267 -5.920 1.00 23.02 490 THR A N 1
ATOM 3855 C CA . THR A 1 490 ? 15.107 -65.347 -7.133 1.00 23.02 490 THR A CA 1
ATOM 3856 C C . THR A 1 490 ? 14.536 -65.859 -8.478 1.00 23.02 490 THR A C 1
ATOM 3858 O O . THR A 1 490 ? 14.010 -66.956 -8.593 1.00 23.02 490 THR A O 1
ATOM 3861 N N . GLU A 1 491 ? 14.802 -65.026 -9.500 1.00 24.91 491 GLU A N 1
ATOM 3862 C CA . GLU A 1 491 ? 14.901 -65.260 -10.959 1.00 24.91 491 GLU A CA 1
ATOM 3863 C C . GLU A 1 491 ? 13.670 -65.481 -11.868 1.00 24.91 491 GLU A C 1
ATOM 3865 O O . GLU A 1 491 ? 12.550 -65.776 -11.469 1.00 24.91 491 GLU A O 1
ATOM 3870 N N . ALA A 1 492 ? 13.942 -65.184 -13.144 1.00 21.70 492 ALA A N 1
ATOM 3871 C CA . ALA A 1 492 ? 13.093 -65.054 -14.333 1.00 21.70 492 ALA A CA 1
ATOM 3872 C C . ALA A 1 492 ? 13.954 -65.547 -15.546 1.00 21.70 492 ALA A C 1
ATOM 3874 O O . ALA A 1 492 ? 15.078 -65.986 -15.284 1.00 21.70 492 ALA A O 1
ATOM 3875 N N . PRO A 1 493 ? 13.571 -65.451 -16.848 1.00 36.59 493 PRO A N 1
ATOM 3876 C CA . PRO A 1 493 ? 12.384 -64.822 -17.446 1.00 36.59 493 PRO A CA 1
ATOM 3877 C C . PRO A 1 493 ? 11.711 -65.631 -18.600 1.00 36.59 493 PRO A C 1
ATOM 3879 O O . PRO A 1 493 ? 12.010 -66.796 -18.829 1.00 36.59 493 PRO A O 1
ATOM 3882 N N . GLN A 1 494 ? 10.856 -64.926 -19.361 1.00 24.28 494 GLN A N 1
ATOM 3883 C CA . GLN A 1 494 ? 10.351 -65.182 -20.730 1.00 24.28 494 GLN A CA 1
ATOM 3884 C C . GLN A 1 494 ? 9.056 -66.002 -20.989 1.00 24.28 494 GLN A C 1
ATOM 3886 O O . GLN A 1 494 ? 8.984 -67.216 -20.866 1.00 24.28 494 GLN A O 1
ATOM 3891 N N . GLU A 1 495 ? 8.087 -65.239 -21.520 1.00 25.11 495 GLU A N 1
ATOM 3892 C CA . GLU A 1 495 ? 7.225 -65.488 -22.695 1.00 25.11 495 GLU A CA 1
ATOM 3893 C C . GLU A 1 495 ? 5.955 -66.377 -22.663 1.00 25.11 495 GLU A C 1
ATOM 3895 O O . GLU A 1 495 ? 5.964 -67.579 -22.887 1.00 25.11 495 GLU A O 1
ATOM 3900 N N . GLN A 1 496 ? 4.825 -65.650 -22.596 1.00 24.17 496 GLN A N 1
ATOM 3901 C CA . GLN A 1 496 ? 3.641 -65.732 -23.477 1.00 24.17 496 GLN A CA 1
ATOM 3902 C C . GLN A 1 496 ? 2.846 -67.056 -23.602 1.00 24.17 496 GLN A C 1
ATOM 3904 O O . GLN A 1 496 ? 3.176 -67.908 -24.419 1.00 24.17 496 GLN A O 1
ATOM 3909 N N . ALA A 1 497 ? 1.646 -67.098 -22.988 1.00 24.34 497 ALA A N 1
ATOM 3910 C CA . ALA A 1 497 ? 0.368 -67.135 -23.742 1.00 24.34 497 ALA A CA 1
ATOM 3911 C C . ALA A 1 497 ? -0.912 -67.033 -22.858 1.00 24.34 497 ALA A C 1
ATOM 3913 O O . ALA A 1 497 ? -1.319 -67.988 -22.207 1.00 24.34 497 ALA A O 1
ATOM 3914 N N . GLY A 1 498 ? -1.579 -65.871 -22.919 1.00 23.70 498 GLY A N 1
ATOM 3915 C CA . GLY A 1 498 ? -3.024 -65.593 -22.739 1.00 23.70 498 GLY A CA 1
ATOM 3916 C C . GLY A 1 498 ? -3.946 -66.367 -21.765 1.00 23.70 498 GLY A C 1
ATOM 3917 O O . GLY A 1 498 ? -4.350 -67.494 -22.051 1.00 23.70 498 GLY A O 1
ATOM 3918 N N . LYS A 1 499 ? -4.512 -65.639 -20.778 1.00 26.56 499 LYS A N 1
ATOM 3919 C CA . LYS A 1 499 ? -5.956 -65.656 -20.404 1.00 26.56 499 LYS A CA 1
ATOM 3920 C C . LYS A 1 499 ? -6.350 -64.486 -19.466 1.00 26.56 499 LYS A C 1
ATOM 3922 O O . LYS A 1 499 ? -5.512 -63.971 -18.740 1.00 26.56 499 LYS A O 1
ATOM 3927 N N . LYS A 1 500 ? -7.631 -64.081 -19.515 1.00 26.52 500 LYS A N 1
ATOM 3928 C CA . LYS A 1 500 ? -8.364 -63.162 -18.590 1.00 26.52 500 LYS A CA 1
ATOM 3929 C C . LYS A 1 500 ? -8.910 -63.952 -17.363 1.00 26.52 500 LYS A C 1
ATOM 3931 O O . LYS A 1 500 ? -8.887 -65.183 -17.473 1.00 26.52 500 LYS A O 1
ATOM 3936 N N . PRO A 1 501 ? -9.508 -63.353 -16.292 1.00 37.59 501 PRO A N 1
ATOM 3937 C CA . PRO A 1 501 ? -9.883 -61.942 -16.034 1.00 37.59 501 PRO A CA 1
ATOM 3938 C C . PRO A 1 501 ? -9.427 -61.411 -14.630 1.00 37.59 501 PRO A C 1
ATOM 3940 O O . PRO A 1 501 ? -8.439 -61.912 -14.109 1.00 37.59 501 PRO A O 1
ATOM 3943 N N . ALA A 1 502 ? -10.191 -60.466 -14.037 1.00 28.53 502 ALA A N 1
ATOM 3944 C CA . ALA A 1 502 ? -9.977 -59.648 -12.816 1.00 28.53 502 ALA A CA 1
ATOM 3945 C C . ALA A 1 502 ? -9.068 -58.416 -13.046 1.00 28.53 502 ALA A C 1
ATOM 3947 O O . ALA A 1 502 ? -7.927 -58.589 -13.459 1.00 28.53 502 ALA A O 1
ATOM 3948 N N . ASP A 1 503 ? -9.491 -57.146 -12.948 1.00 28.77 503 ASP A N 1
ATOM 3949 C CA . ASP A 1 503 ? -10.669 -56.453 -12.356 1.00 28.77 503 ASP A CA 1
ATOM 3950 C C . ASP A 1 503 ? -10.559 -56.119 -10.853 1.00 28.77 503 ASP A C 1
ATOM 3952 O O . ASP A 1 503 ? -11.035 -56.867 -10.004 1.00 28.77 503 ASP A O 1
ATOM 3956 N N . ASP A 1 504 ? -9.947 -54.961 -10.572 1.00 29.05 504 ASP A N 1
ATOM 3957 C CA . ASP A 1 504 ? -10.059 -54.181 -9.332 1.00 29.05 504 ASP A CA 1
ATOM 3958 C C . ASP A 1 504 ? -10.576 -52.779 -9.716 1.00 29.05 504 ASP A C 1
ATOM 3960 O O . ASP A 1 504 ? -10.044 -52.129 -10.622 1.00 29.05 504 ASP A O 1
ATOM 3964 N N . GLY A 1 505 ? -11.652 -52.324 -9.070 1.00 29.34 505 GLY A N 1
ATOM 3965 C CA . GLY A 1 505 ? -12.489 -51.242 -9.598 1.00 29.34 505 GLY A CA 1
ATOM 3966 C C . GLY A 1 505 ? -11.978 -49.816 -9.358 1.00 29.34 505 GLY A C 1
ATOM 3967 O O . GLY A 1 505 ? -12.027 -49.313 -8.237 1.00 29.34 505 GLY A O 1
ATOM 3968 N N . HIS A 1 506 ? -11.643 -49.104 -10.439 1.00 29.95 506 HIS A N 1
ATOM 3969 C CA . HIS A 1 506 ? -11.565 -47.638 -10.469 1.00 29.95 506 HIS A CA 1
ATOM 3970 C C . HIS A 1 506 ? -12.716 -47.055 -11.300 1.00 29.95 506 HIS A C 1
ATOM 3972 O O . HIS A 1 506 ? -12.738 -47.185 -12.524 1.00 29.95 506 HIS A O 1
ATOM 3978 N N . VAL A 1 507 ? -13.660 -46.369 -10.648 1.00 32.25 507 VAL A N 1
ATOM 3979 C CA . VAL A 1 507 ? -14.736 -45.644 -11.342 1.00 32.25 507 VAL A CA 1
ATOM 3980 C C . VAL A 1 507 ? -14.180 -44.344 -11.921 1.00 32.25 507 VAL A C 1
ATOM 3982 O O . VAL A 1 507 ? -13.729 -43.470 -11.182 1.00 32.25 507 VAL A O 1
ATOM 3985 N N . THR A 1 508 ? -14.239 -44.209 -13.244 1.00 32.09 508 THR A N 1
ATOM 3986 C CA . THR A 1 508 ? -13.959 -42.962 -13.967 1.00 32.09 508 THR A CA 1
ATOM 3987 C C . THR A 1 508 ? -15.261 -42.425 -14.552 1.00 32.09 508 THR A C 1
ATOM 3989 O O . THR A 1 508 ? -15.991 -43.156 -15.214 1.00 32.09 508 THR A O 1
ATOM 3992 N N . ILE A 1 509 ? -15.568 -41.155 -14.278 1.00 40.19 509 ILE A N 1
ATOM 3993 C CA . ILE A 1 509 ? -16.667 -40.433 -14.938 1.00 40.19 509 ILE A CA 1
ATOM 3994 C C . ILE A 1 509 ? -16.180 -40.066 -16.344 1.00 40.19 509 ILE A C 1
ATOM 3996 O O . ILE A 1 509 ? -15.035 -39.629 -16.491 1.00 40.19 509 ILE A O 1
ATOM 4000 N N . SER A 1 510 ? -17.005 -40.262 -17.374 1.00 47.97 510 SER A N 1
ATOM 4001 C CA . SER A 1 510 ? -16.594 -39.983 -18.750 1.00 47.97 510 SER A CA 1
ATOM 4002 C C . SER A 1 510 ? -16.677 -38.487 -19.077 1.00 47.97 510 SER A C 1
ATOM 4004 O O . SER A 1 510 ? -17.373 -37.709 -18.422 1.00 47.97 510 SER A O 1
ATOM 4006 N N . ALA A 1 511 ? -15.981 -38.070 -20.137 1.00 42.47 511 ALA A N 1
ATOM 4007 C CA . ALA A 1 511 ? -16.120 -36.713 -20.664 1.00 42.47 511 ALA A CA 1
ATOM 4008 C C . ALA A 1 511 ? -17.520 -36.453 -21.263 1.00 42.47 511 ALA A C 1
ATOM 4010 O O . ALA A 1 511 ? -17.953 -35.303 -21.324 1.00 42.47 511 ALA A O 1
ATOM 4011 N N . GLU A 1 512 ? -18.235 -37.507 -21.668 1.00 44.81 512 GLU A N 1
ATOM 4012 C CA . GLU A 1 512 ? -19.577 -37.434 -22.256 1.00 44.81 512 GLU A CA 1
ATOM 4013 C C . GLU A 1 512 ? -20.632 -37.109 -21.181 1.00 44.81 512 GLU A C 1
ATOM 4015 O O . GLU A 1 512 ? -21.489 -36.253 -21.402 1.00 44.81 512 GLU A O 1
ATOM 4020 N N . ASP A 1 513 ? -20.492 -37.671 -19.972 1.00 47.34 513 ASP A N 1
ATOM 4021 C CA . ASP A 1 513 ? -21.327 -37.331 -18.807 1.00 47.34 513 ASP A CA 1
ATOM 4022 C C . ASP A 1 513 ? -21.198 -35.841 -18.434 1.00 47.34 513 ASP A C 1
ATOM 4024 O O . ASP A 1 513 ? -22.180 -35.160 -18.131 1.00 47.34 513 ASP A O 1
ATOM 4028 N N . ILE A 1 514 ? -19.970 -35.311 -18.483 1.00 44.22 514 ILE A N 1
ATOM 4029 C CA . ILE A 1 514 ? -19.677 -33.903 -18.180 1.00 44.22 514 ILE A CA 1
ATOM 4030 C C . ILE A 1 514 ? -20.241 -32.983 -19.274 1.00 44.22 514 ILE A C 1
ATOM 4032 O O . ILE A 1 514 ? -20.782 -31.921 -18.957 1.00 44.22 514 ILE A O 1
ATOM 4036 N N . ALA A 1 515 ? -20.168 -33.390 -20.546 1.00 44.31 515 ALA A N 1
ATOM 4037 C CA . ALA A 1 515 ? -20.754 -32.645 -21.657 1.00 44.31 515 ALA A CA 1
ATOM 4038 C C . ALA A 1 515 ? -22.285 -32.537 -21.530 1.00 44.31 515 ALA A C 1
ATOM 4040 O O . ALA A 1 515 ? -22.823 -31.433 -21.629 1.00 44.31 515 ALA A O 1
ATOM 4041 N N . ALA A 1 516 ? -22.974 -33.640 -21.212 1.00 51.03 516 ALA A N 1
ATOM 4042 C CA . ALA A 1 516 ? -24.425 -33.652 -21.013 1.00 51.03 516 ALA A CA 1
ATOM 4043 C C . ALA A 1 516 ? -24.878 -32.704 -19.882 1.00 51.03 516 ALA A C 1
ATOM 4045 O O . ALA A 1 516 ? -25.858 -31.972 -20.033 1.00 51.03 516 ALA A O 1
ATOM 4046 N N . ILE A 1 517 ? -24.132 -32.650 -18.770 1.00 51.50 517 ILE A N 1
ATOM 4047 C CA . ILE A 1 517 ? -24.411 -31.738 -17.645 1.00 51.50 517 ILE A CA 1
ATOM 4048 C C . ILE A 1 517 ? -24.240 -30.261 -18.050 1.00 51.50 517 ILE A C 1
ATOM 4050 O O . ILE A 1 517 ? -24.994 -29.401 -17.588 1.00 51.50 517 ILE A O 1
ATOM 4054 N N . ILE A 1 518 ? -23.273 -29.947 -18.919 1.00 46.22 518 ILE A N 1
ATOM 4055 C CA . ILE A 1 518 ? -23.056 -28.586 -19.440 1.00 46.22 518 ILE A CA 1
ATOM 4056 C C . ILE A 1 518 ? -24.164 -28.195 -20.430 1.00 46.22 518 ILE A C 1
ATOM 4058 O O . ILE A 1 518 ? -24.638 -27.056 -20.400 1.00 46.22 518 ILE A O 1
ATOM 4062 N N . GLU A 1 519 ? -24.626 -29.131 -21.262 1.00 43.03 519 GLU A N 1
ATOM 4063 C CA . GLU A 1 519 ? -25.704 -28.891 -22.223 1.00 43.03 519 GLU A CA 1
ATOM 4064 C C . GLU A 1 519 ? -27.046 -28.637 -21.508 1.00 43.03 519 GLU A C 1
ATOM 4066 O O . GLU A 1 519 ? -27.671 -27.595 -21.737 1.00 43.03 519 GLU A O 1
ATOM 4071 N N . GLU A 1 520 ? -27.428 -29.481 -20.536 1.00 47.56 520 GLU A N 1
ATOM 4072 C CA . GLU A 1 520 ? -28.657 -29.306 -19.737 1.00 47.56 520 GLU A CA 1
ATOM 4073 C C . GLU A 1 520 ? -28.655 -27.994 -18.920 1.00 47.56 520 GLU A C 1
ATOM 4075 O O . GLU A 1 520 ? -29.705 -27.391 -18.670 1.00 47.56 520 GLU A O 1
ATOM 4080 N N . ALA A 1 521 ? -27.468 -27.514 -18.528 1.00 40.47 521 ALA A N 1
ATOM 4081 C CA . ALA A 1 521 ? -27.286 -26.241 -17.832 1.00 40.47 521 ALA A CA 1
ATOM 4082 C C . ALA A 1 521 ? -27.380 -25.007 -18.750 1.00 40.47 521 ALA A C 1
ATOM 4084 O O . ALA A 1 521 ? -27.636 -23.906 -18.253 1.00 40.47 521 ALA A O 1
ATOM 4085 N N . SER A 1 522 ? -27.193 -25.162 -20.065 1.00 38.12 522 SER A N 1
ATOM 4086 C CA . SER A 1 522 ? -27.321 -24.063 -21.031 1.00 38.12 522 SER A CA 1
ATOM 4087 C C . SER A 1 522 ? -28.768 -23.874 -21.507 1.00 38.12 522 SER A C 1
ATOM 4089 O O . SER A 1 522 ? -29.254 -22.742 -21.530 1.00 38.12 522 SER A O 1
ATOM 4091 N N . VAL A 1 523 ? -29.495 -24.971 -21.762 1.00 40.97 523 VAL A N 1
ATOM 4092 C CA . VAL A 1 523 ? -30.913 -24.954 -22.173 1.00 40.97 523 VAL A CA 1
ATOM 4093 C C . VAL A 1 523 ? -31.805 -24.312 -21.104 1.00 40.97 523 VAL A C 1
ATOM 4095 O O . VAL A 1 523 ? -32.668 -23.504 -21.414 1.00 40.97 523 VAL A O 1
ATOM 4098 N N . LYS A 1 524 ? -31.537 -24.531 -19.810 1.00 41.00 524 LYS A N 1
ATOM 4099 C CA . LYS A 1 524 ? -32.290 -23.877 -18.714 1.00 41.00 524 LYS A CA 1
ATOM 4100 C C . LYS A 1 524 ? -32.015 -22.371 -18.550 1.00 41.00 524 LYS A C 1
ATOM 4102 O O . LYS A 1 524 ? -32.401 -21.786 -17.538 1.00 41.00 524 LYS A O 1
ATOM 4107 N N . LYS A 1 525 ? -31.345 -21.739 -19.521 1.00 36.81 525 LYS A N 1
ATOM 4108 C CA . LYS A 1 525 ? -31.014 -20.309 -19.537 1.00 36.81 525 LYS A CA 1
ATOM 4109 C C . LYS A 1 525 ? -31.648 -19.531 -20.702 1.00 36.81 525 LYS A C 1
ATOM 4111 O O . LYS A 1 525 ? -31.685 -18.307 -20.612 1.00 36.81 525 LYS A O 1
ATOM 4116 N N . SER A 1 526 ? -32.178 -20.192 -21.738 1.00 34.50 526 SER A N 1
ATOM 4117 C CA . SER A 1 526 ? -33.008 -19.545 -22.775 1.00 34.50 526 SER A CA 1
ATOM 4118 C C . SER A 1 526 ? -34.385 -19.165 -22.233 1.00 34.50 526 SER A C 1
ATOM 4120 O O . SER A 1 526 ? -34.825 -18.026 -22.367 1.00 34.50 526 SER A O 1
ATOM 4122 N N . ASP A 1 527 ? -35.022 -20.099 -21.530 1.00 34.22 527 ASP A N 1
ATOM 4123 C CA . ASP A 1 527 ? -36.449 -20.062 -21.180 1.00 34.22 527 ASP A CA 1
ATOM 4124 C C . ASP A 1 527 ? -36.801 -18.992 -20.122 1.00 34.22 527 ASP A C 1
ATOM 4126 O O . ASP A 1 527 ? -37.965 -18.785 -19.786 1.00 34.22 527 ASP A O 1
ATOM 4130 N N . ALA A 1 528 ? -35.791 -18.294 -19.592 1.00 37.22 528 ALA A N 1
ATOM 4131 C CA . ALA A 1 528 ? -35.925 -17.169 -18.667 1.00 37.22 528 ALA A CA 1
ATOM 4132 C C . ALA A 1 528 ? -35.774 -15.787 -19.345 1.00 37.22 528 ALA A C 1
ATOM 4134 O O . ALA A 1 528 ? -35.898 -14.767 -18.668 1.00 37.22 528 ALA A O 1
ATOM 4135 N N . GLN A 1 529 ? -35.491 -15.742 -20.653 1.00 34.56 529 GLN A N 1
ATOM 4136 C CA . GLN A 1 529 ? -35.174 -14.519 -21.405 1.00 34.56 529 GLN A CA 1
ATOM 4137 C C . GLN A 1 529 ? -36.260 -14.149 -22.445 1.00 34.56 529 GLN A C 1
ATOM 4139 O O . GLN A 1 529 ? -36.163 -13.098 -23.069 1.00 34.56 529 GLN A O 1
ATOM 4144 N N . GLU A 1 530 ? -37.313 -14.962 -22.615 1.00 31.16 530 GLU A N 1
ATOM 4145 C CA . GLU A 1 530 ? -38.330 -14.797 -23.679 1.00 31.16 530 GLU A CA 1
ATOM 4146 C C . GLU A 1 530 ? -39.683 -14.214 -23.196 1.00 31.16 530 GLU A C 1
ATOM 4148 O O . GLU A 1 530 ? -40.688 -14.251 -23.902 1.00 31.16 530 GLU A O 1
ATOM 4153 N N . THR A 1 531 ? -39.734 -13.622 -21.994 1.00 30.66 531 THR A N 1
ATOM 4154 C CA . THR A 1 531 ? -40.929 -12.916 -21.477 1.00 30.66 531 THR A CA 1
ATOM 4155 C C . THR A 1 531 ? -40.602 -11.499 -20.989 1.00 30.66 531 THR A C 1
ATOM 4157 O O . THR A 1 531 ? -40.772 -11.185 -19.809 1.00 30.66 531 THR A O 1
ATOM 4160 N N . ALA A 1 532 ? -40.116 -10.640 -21.893 1.00 30.58 532 ALA A N 1
ATOM 4161 C CA . ALA A 1 532 ? -39.841 -9.225 -21.606 1.00 30.58 532 ALA A CA 1
ATOM 4162 C C . ALA A 1 532 ? -40.208 -8.279 -22.768 1.00 30.58 532 ALA A C 1
ATOM 4164 O O . ALA A 1 532 ? -40.955 -7.324 -22.558 1.00 30.58 532 ALA A O 1
ATOM 4165 N N . ASP A 1 533 ? -39.739 -8.557 -23.988 1.00 28.23 533 ASP A N 1
ATOM 4166 C CA . ASP A 1 533 ? -39.881 -7.643 -25.130 1.00 28.23 533 ASP A CA 1
ATOM 4167 C C . ASP A 1 533 ? -41.132 -7.931 -25.976 1.00 28.23 533 ASP A C 1
ATOM 4169 O O . ASP A 1 533 ? -41.101 -8.684 -26.947 1.00 28.23 533 ASP A O 1
ATOM 4173 N N . ALA A 1 534 ? -42.258 -7.314 -25.599 1.00 28.38 534 ALA A N 1
ATOM 4174 C CA . ALA A 1 534 ? -43.524 -7.430 -26.328 1.00 28.38 534 ALA A CA 1
ATOM 4175 C C . ALA A 1 534 ? -44.407 -6.161 -26.275 1.00 28.38 534 ALA A C 1
ATOM 4177 O O . ALA A 1 534 ? -45.594 -6.242 -25.943 1.00 28.38 534 ALA A O 1
ATOM 4178 N N . GLN A 1 535 ? -43.862 -4.986 -26.630 1.00 28.44 535 GLN A N 1
ATOM 4179 C CA . GLN A 1 535 ? -44.685 -3.858 -27.102 1.00 28.44 535 GLN A CA 1
ATOM 4180 C C . GLN A 1 535 ? -43.921 -2.844 -27.985 1.00 28.44 535 GLN A C 1
ATOM 4182 O O . GLN A 1 535 ? -42.844 -2.369 -27.645 1.00 28.44 535 GLN A O 1
ATOM 4187 N N . ASP A 1 536 ? -44.535 -2.557 -29.134 1.00 27.95 536 ASP A N 1
ATOM 4188 C CA . ASP A 1 536 ? -44.125 -1.737 -30.295 1.00 27.95 536 ASP A CA 1
ATOM 4189 C C . ASP A 1 536 ? -44.702 -0.290 -30.165 1.00 27.95 536 ASP A C 1
ATOM 4191 O O . ASP A 1 536 ? -45.473 -0.072 -29.221 1.00 27.95 536 ASP A O 1
ATOM 4195 N N . PRO A 1 537 ? -44.511 0.701 -31.076 1.00 38.25 537 PRO A N 1
ATOM 4196 C CA . PRO A 1 537 ? -43.497 0.940 -32.128 1.00 38.25 537 PRO A CA 1
ATOM 4197 C C . PRO A 1 537 ? -42.782 2.314 -32.010 1.00 38.25 537 PRO A C 1
ATOM 4199 O O . PRO A 1 537 ? -43.234 3.190 -31.276 1.00 38.25 537 PRO A O 1
ATOM 4202 N N . ALA A 1 538 ? -41.760 2.563 -32.854 1.00 25.47 538 ALA A N 1
ATOM 4203 C CA . ALA A 1 538 ? -41.672 3.773 -33.713 1.00 25.47 538 ALA A CA 1
ATOM 4204 C C . ALA A 1 538 ? -40.375 3.841 -34.557 1.00 25.47 538 ALA A C 1
ATOM 4206 O O . ALA A 1 538 ? -39.315 4.213 -34.057 1.00 25.47 538 ALA A O 1
ATOM 4207 N N . ALA A 1 539 ? -40.482 3.603 -35.869 1.00 26.41 539 ALA A N 1
ATOM 4208 C CA . ALA A 1 539 ? -39.516 4.081 -36.870 1.00 26.41 539 ALA A CA 1
ATOM 4209 C C . ALA A 1 539 ? -40.100 5.294 -37.627 1.00 26.41 539 ALA A C 1
ATOM 4211 O O . ALA A 1 539 ? -41.313 5.523 -37.584 1.00 26.41 539 ALA A O 1
ATOM 4212 N N . PRO A 1 540 ? -39.267 6.059 -38.354 1.00 28.25 540 PRO A N 1
ATOM 4213 C CA . PRO A 1 540 ? -39.286 5.843 -39.805 1.00 28.25 540 PRO A CA 1
ATOM 4214 C C . PRO A 1 540 ? -37.891 5.744 -40.454 1.00 28.25 540 PRO A C 1
ATOM 4216 O O . PRO A 1 540 ? -36.917 6.327 -39.986 1.00 28.25 540 PRO A O 1
ATOM 4219 N N . GLN A 1 541 ? -37.831 5.017 -41.572 1.00 25.02 541 GLN A N 1
ATOM 4220 C CA . GLN A 1 541 ? -36.715 5.004 -42.531 1.00 25.02 541 GLN A CA 1
ATOM 4221 C C . GLN A 1 541 ? -37.047 5.928 -43.745 1.00 25.02 541 GLN A C 1
ATOM 4223 O O . GLN A 1 541 ? -37.980 6.725 -43.644 1.00 25.02 541 GLN A O 1
ATOM 4228 N N . PRO A 1 542 ? -36.347 5.854 -44.896 1.00 39.75 542 PRO A N 1
ATOM 4229 C CA . PRO A 1 542 ? -35.043 6.476 -45.130 1.00 39.75 542 PRO A CA 1
ATOM 4230 C C . PRO A 1 542 ? -35.068 7.412 -46.364 1.00 39.75 542 PRO A C 1
ATOM 4232 O O . PRO A 1 542 ? -36.090 7.558 -47.032 1.00 39.75 542 PRO A O 1
ATOM 4235 N N . SER A 1 543 ? -33.921 7.991 -46.732 1.00 24.17 543 SER A N 1
ATOM 4236 C CA . SER A 1 543 ? -33.722 8.585 -48.064 1.00 24.17 543 SER A CA 1
ATOM 4237 C C . SER A 1 543 ? -32.277 8.419 -48.538 1.00 24.17 543 SER A C 1
ATOM 4239 O O . SER A 1 543 ? -31.354 8.898 -47.882 1.00 24.17 543 SER A O 1
ATOM 4241 N N . GLU A 1 544 ? -32.094 7.764 -49.680 1.00 27.64 544 GLU A N 1
ATOM 4242 C CA . GLU A 1 544 ? -30.821 7.671 -50.405 1.00 27.64 544 GLU A CA 1
ATOM 4243 C C . GLU A 1 544 ? -30.473 9.014 -51.068 1.00 27.64 544 GLU A C 1
ATOM 4245 O O . GLU A 1 544 ? -31.384 9.747 -51.457 1.00 27.64 544 GLU A O 1
ATOM 4250 N N . THR A 1 545 ? -29.183 9.317 -51.277 1.00 24.73 545 THR A N 1
ATOM 4251 C CA . THR A 1 545 ? -28.647 9.832 -52.562 1.00 24.73 545 THR A CA 1
ATOM 4252 C C . THR A 1 545 ? -27.133 10.085 -52.523 1.00 24.73 545 THR A C 1
ATOM 4254 O O . THR A 1 545 ? -26.582 10.422 -51.482 1.00 24.73 545 THR A O 1
ATOM 4257 N N . ALA A 1 546 ? -26.540 10.026 -53.721 1.00 26.48 546 ALA A N 1
ATOM 4258 C CA . ALA A 1 546 ? -25.320 10.705 -54.174 1.00 26.48 546 ALA A CA 1
ATOM 4259 C C . ALA A 1 546 ? -23.948 10.244 -53.641 1.00 26.48 546 ALA A C 1
ATOM 4261 O O . ALA A 1 546 ? -23.551 10.469 -52.501 1.00 26.48 546 ALA A O 1
ATOM 4262 N N . ASP A 1 547 ? -23.198 9.686 -54.588 1.00 27.11 547 ASP A N 1
ATOM 4263 C CA . ASP A 1 547 ? -21.764 9.430 -54.596 1.00 27.11 547 ASP A CA 1
ATOM 4264 C C . ASP A 1 547 ? -20.876 10.656 -54.298 1.00 27.11 547 ASP A C 1
ATOM 4266 O O . ASP A 1 547 ? -21.227 11.794 -54.603 1.00 27.11 547 ASP A O 1
ATOM 4270 N N . GLY A 1 548 ? -19.629 10.366 -53.909 1.00 29.91 548 GLY A N 1
ATOM 4271 C CA . GLY A 1 548 ? -18.484 10.906 -54.651 1.00 29.91 548 GLY A CA 1
ATOM 4272 C C . GLY A 1 548 ? -17.823 12.197 -54.163 1.00 29.91 548 GLY A C 1
ATOM 4273 O O . GLY A 1 548 ? -17.935 13.214 -54.833 1.00 29.91 548 GLY A O 1
ATOM 4274 N N . ASP A 1 549 ? -16.990 12.103 -53.118 1.00 28.73 549 ASP A N 1
ATOM 4275 C CA . ASP A 1 549 ? -15.643 12.708 -53.154 1.00 28.73 549 ASP A CA 1
ATOM 4276 C C . ASP A 1 549 ? -14.734 12.141 -52.043 1.00 28.73 549 ASP A C 1
ATOM 4278 O O . ASP A 1 549 ? -14.957 12.377 -50.857 1.00 28.73 549 ASP A O 1
ATOM 4282 N N . ALA A 1 550 ? -13.720 11.348 -52.416 1.00 28.75 550 ALA A N 1
ATOM 4283 C CA . ALA A 1 550 ? -12.786 10.713 -51.469 1.00 28.75 550 ALA A CA 1
ATOM 4284 C C . ALA A 1 550 ? -11.430 10.324 -52.105 1.00 28.75 550 ALA A C 1
ATOM 4286 O O . ALA A 1 550 ? -10.834 9.312 -51.741 1.00 28.75 550 ALA A O 1
ATOM 4287 N N . ALA A 1 551 ? -10.950 11.098 -53.088 1.00 30.12 551 ALA A N 1
ATOM 4288 C CA . ALA A 1 551 ? -9.715 10.793 -53.831 1.00 30.12 551 ALA A CA 1
ATOM 4289 C C . ALA A 1 551 ? -8.752 11.988 -54.011 1.00 30.12 551 ALA A C 1
ATOM 4291 O O . ALA A 1 551 ? -7.687 11.820 -54.595 1.00 30.12 551 ALA A O 1
ATOM 4292 N N . ALA A 1 552 ? -9.098 13.181 -53.510 1.00 30.67 552 ALA A N 1
ATOM 4293 C CA . ALA A 1 552 ? -8.401 14.436 -53.826 1.00 30.67 552 ALA A CA 1
ATOM 4294 C C . ALA A 1 552 ? -7.578 15.051 -52.670 1.00 30.67 552 ALA A C 1
ATOM 4296 O O . ALA A 1 552 ? -7.047 16.143 -52.822 1.00 30.67 552 ALA A O 1
ATOM 4297 N N . GLN A 1 553 ? -7.466 14.380 -51.516 1.00 32.41 553 GLN A N 1
ATOM 4298 C CA . GLN A 1 553 ? -6.747 14.894 -50.329 1.00 32.41 553 GLN A CA 1
ATOM 4299 C C . GLN A 1 553 ? -5.475 14.099 -49.975 1.00 32.41 553 GLN A C 1
ATOM 4301 O O . GLN A 1 553 ? -4.888 14.311 -48.919 1.00 32.41 553 GLN A O 1
ATOM 4306 N N . ALA A 1 554 ? -5.033 13.190 -50.852 1.00 33.00 554 ALA A N 1
ATOM 4307 C CA . ALA A 1 554 ? -3.868 12.328 -50.616 1.00 33.00 554 ALA A CA 1
ATOM 4308 C C . ALA A 1 554 ? -2.551 12.838 -51.241 1.00 33.00 554 ALA A C 1
ATOM 4310 O O . ALA A 1 554 ? -1.489 12.331 -50.888 1.00 33.00 554 ALA A O 1
ATOM 4311 N N . GLU A 1 555 ? -2.591 13.818 -52.153 1.00 31.77 555 GLU A N 1
ATOM 4312 C CA . GLU A 1 555 ? -1.391 14.299 -52.869 1.00 31.77 555 GLU A CA 1
ATOM 4313 C C . GLU A 1 555 ? -0.818 15.624 -52.329 1.00 31.77 555 GLU A C 1
ATOM 4315 O O . GLU A 1 555 ? 0.360 15.903 -52.541 1.00 31.77 555 GLU A O 1
ATOM 4320 N N . GLU A 1 556 ? -1.591 16.425 -51.585 1.00 33.66 556 GLU A N 1
ATOM 4321 C CA . GLU A 1 556 ? -1.147 17.760 -51.135 1.00 33.66 556 GLU A CA 1
ATOM 4322 C C . GLU A 1 556 ? -0.194 17.706 -49.920 1.00 33.66 556 GLU A C 1
ATOM 4324 O O . GLU A 1 556 ? 0.735 18.504 -49.825 1.00 33.66 556 GLU A O 1
ATOM 4329 N N . GLN A 1 557 ? -0.321 16.698 -49.044 1.00 32.72 557 GLN A N 1
ATOM 4330 C CA . GLN A 1 557 ? 0.582 16.513 -47.891 1.00 32.72 557 GLN A CA 1
ATOM 4331 C C . GLN A 1 557 ? 1.935 15.859 -48.238 1.00 32.72 557 GLN A C 1
ATOM 4333 O O . GLN A 1 557 ? 2.829 15.822 -47.399 1.00 32.72 557 GLN A O 1
ATOM 4338 N N . ALA A 1 558 ? 2.126 15.370 -49.468 1.00 32.03 558 ALA A N 1
ATOM 4339 C CA . ALA A 1 558 ? 3.380 14.740 -49.906 1.00 32.03 558 ALA A CA 1
ATOM 4340 C C . ALA A 1 558 ? 4.420 15.738 -50.469 1.00 32.03 558 ALA A C 1
ATOM 4342 O O . ALA A 1 558 ? 5.498 15.325 -50.912 1.00 32.03 558 ALA A O 1
ATOM 4343 N N . ALA A 1 559 ? 4.093 17.037 -50.491 1.00 33.56 559 ALA A N 1
ATOM 4344 C CA . ALA A 1 559 ? 4.898 18.085 -51.122 1.00 33.56 559 ALA A CA 1
ATOM 4345 C C . ALA A 1 559 ? 5.760 18.904 -50.138 1.00 33.56 559 ALA A C 1
ATOM 4347 O O . ALA A 1 559 ? 6.895 19.239 -50.476 1.00 33.56 559 ALA A O 1
ATOM 4348 N N . GLU A 1 560 ? 5.264 19.206 -48.932 1.00 34.00 560 GLU A N 1
ATOM 4349 C CA . GLU A 1 560 ? 5.958 20.090 -47.972 1.00 34.00 560 GLU A CA 1
ATOM 4350 C C . GLU A 1 560 ? 7.153 19.409 -47.264 1.00 34.00 560 GLU A C 1
ATOM 4352 O O . GLU A 1 560 ? 8.162 20.056 -46.971 1.00 34.00 560 GLU A O 1
ATOM 4357 N N . ASP A 1 561 ? 7.100 18.084 -47.086 1.00 33.44 561 ASP A N 1
ATOM 4358 C CA . ASP A 1 561 ? 8.122 17.265 -46.399 1.00 33.44 561 ASP A CA 1
ATOM 4359 C C . ASP A 1 561 ? 9.471 17.160 -47.153 1.00 33.44 561 ASP A C 1
ATOM 4361 O O . ASP A 1 561 ? 10.416 16.525 -46.696 1.00 33.44 561 ASP A O 1
ATOM 4365 N N . LYS A 1 562 ? 9.598 17.791 -48.331 1.00 34.00 562 LYS A N 1
ATOM 4366 C CA . LYS A 1 562 ? 10.836 17.796 -49.140 1.00 34.00 562 LYS A CA 1
ATOM 4367 C C . LYS A 1 562 ? 11.578 19.128 -49.172 1.00 34.00 562 LYS A C 1
ATOM 4369 O O . LYS A 1 562 ? 12.686 19.182 -49.706 1.00 34.00 562 LYS A O 1
ATOM 4374 N N . THR A 1 563 ? 11.011 20.186 -48.599 1.00 34.47 563 THR A N 1
ATOM 4375 C CA . THR A 1 563 ? 11.662 21.504 -48.517 1.00 34.47 563 THR A CA 1
ATOM 4376 C C . THR A 1 563 ? 12.513 21.671 -47.254 1.00 34.47 563 THR A C 1
ATOM 4378 O O . THR A 1 563 ? 13.620 22.200 -47.328 1.00 34.47 563 THR A O 1
ATOM 4381 N N . ASP A 1 564 ? 12.069 21.136 -46.114 1.00 35.09 564 ASP A N 1
ATOM 4382 C CA . ASP A 1 564 ? 12.695 21.387 -44.803 1.00 35.09 564 ASP A CA 1
ATOM 4383 C C . ASP A 1 564 ? 13.978 20.560 -44.538 1.00 35.09 564 ASP A C 1
ATOM 4385 O O . ASP A 1 564 ? 14.728 20.820 -43.591 1.00 35.09 564 ASP A O 1
ATOM 4389 N N . THR A 1 565 ? 14.259 19.568 -45.392 1.00 37.69 565 THR A N 1
ATOM 4390 C CA . THR A 1 565 ? 15.491 18.756 -45.384 1.00 37.69 565 THR A CA 1
ATOM 4391 C C . THR A 1 565 ? 16.666 19.390 -46.135 1.00 37.69 565 THR A C 1
ATOM 4393 O O . THR A 1 565 ? 17.794 18.931 -45.965 1.00 37.69 565 THR A O 1
ATOM 4396 N N . ALA A 1 566 ? 16.444 20.434 -46.943 1.00 32.75 566 ALA A N 1
ATOM 4397 C CA . ALA A 1 566 ? 17.520 21.116 -47.670 1.00 32.75 566 ALA A CA 1
ATOM 4398 C C . ALA A 1 566 ? 18.267 22.132 -46.781 1.00 32.75 566 ALA A C 1
ATOM 4400 O O . ALA A 1 566 ? 19.484 22.034 -46.614 1.00 32.75 566 ALA A O 1
ATOM 4401 N N . ASP A 1 567 ? 17.538 23.046 -46.132 1.00 35.50 567 ASP A N 1
ATOM 4402 C CA . ASP A 1 567 ? 18.115 24.157 -45.348 1.00 35.50 567 ASP A CA 1
ATOM 4403 C C . ASP A 1 567 ? 18.874 23.715 -44.079 1.00 35.50 567 ASP A C 1
ATOM 4405 O O . ASP A 1 567 ? 19.662 24.479 -43.515 1.00 35.50 567 ASP A O 1
ATOM 4409 N N . LYS A 1 568 ? 18.684 22.470 -43.623 1.00 35.94 568 LYS A N 1
ATOM 4410 C CA . LYS A 1 568 ? 19.429 21.897 -42.486 1.00 35.94 568 LYS A CA 1
ATOM 4411 C C . LYS A 1 568 ? 20.789 21.309 -42.885 1.00 35.94 568 LYS A C 1
ATOM 4413 O O . LYS A 1 568 ? 21.652 21.188 -42.020 1.00 35.94 568 LYS A O 1
ATOM 4418 N N . ALA A 1 569 ? 21.018 20.999 -44.164 1.00 34.28 569 ALA A N 1
ATOM 4419 C CA . ALA A 1 569 ? 22.309 20.497 -44.641 1.00 34.28 569 ALA A CA 1
ATOM 4420 C C . ALA A 1 569 ? 23.353 21.622 -44.773 1.00 34.28 569 ALA A C 1
ATOM 4422 O O . ALA A 1 569 ? 24.485 21.478 -44.313 1.00 34.28 569 ALA A O 1
ATOM 4423 N N . ASP A 1 570 ? 22.960 22.772 -45.333 1.00 32.66 570 ASP A N 1
ATOM 4424 C CA . ASP A 1 570 ? 23.880 23.879 -45.659 1.00 32.66 570 ASP A CA 1
ATOM 4425 C C . ASP A 1 570 ? 24.343 24.681 -44.420 1.00 32.66 570 ASP A C 1
ATOM 4427 O O . ASP A 1 570 ? 25.270 25.490 -44.480 1.00 32.66 570 ASP A O 1
ATOM 4431 N N . LYS A 1 571 ? 23.725 24.430 -43.256 1.00 34.09 571 LYS A N 1
ATOM 4432 C CA . LYS A 1 571 ? 24.067 25.080 -41.982 1.00 34.09 571 LYS A CA 1
ATOM 4433 C C . LYS A 1 571 ? 25.050 24.286 -41.114 1.00 34.09 571 LYS A C 1
ATOM 4435 O O . LYS A 1 571 ? 25.709 24.877 -40.268 1.00 34.09 571 LYS A O 1
ATOM 4440 N N . ALA A 1 572 ? 25.202 22.980 -41.345 1.00 34.12 572 ALA A N 1
ATOM 4441 C CA . ALA A 1 572 ? 26.171 22.142 -40.627 1.00 34.12 572 ALA A CA 1
ATOM 4442 C C . ALA A 1 572 ? 27.610 22.263 -41.178 1.00 34.12 572 ALA A C 1
ATOM 4444 O O . ALA A 1 572 ? 28.558 21.804 -40.549 1.00 34.12 572 ALA A O 1
ATOM 4445 N N . ALA A 1 573 ? 27.785 22.888 -42.346 1.00 33.12 573 ALA A N 1
ATOM 4446 C CA . ALA A 1 573 ? 29.055 22.965 -43.069 1.00 33.12 573 ALA A CA 1
ATOM 4447 C C . ALA A 1 573 ? 29.883 24.240 -42.782 1.00 33.12 573 ALA A C 1
ATOM 4449 O O . ALA A 1 573 ? 30.780 24.561 -43.563 1.00 33.12 573 ALA A O 1
ATOM 4450 N N . LYS A 1 574 ? 29.566 25.003 -41.721 1.00 33.94 574 LYS A N 1
ATOM 4451 C CA . LYS A 1 574 ? 30.112 26.365 -41.532 1.00 33.94 574 LYS A CA 1
ATOM 4452 C C . LYS A 1 574 ? 30.698 26.716 -40.165 1.00 33.94 574 LYS A C 1
ATOM 4454 O O . LYS A 1 574 ? 31.515 27.627 -40.114 1.00 33.94 574 LYS A O 1
ATOM 4459 N N . ASP A 1 575 ? 30.380 25.960 -39.119 1.00 31.36 575 ASP A N 1
ATOM 4460 C CA . ASP A 1 575 ? 30.909 26.176 -37.760 1.00 31.36 575 ASP A CA 1
ATOM 4461 C C . ASP A 1 575 ? 32.092 25.223 -37.450 1.00 31.36 575 ASP A C 1
ATOM 4463 O O . ASP A 1 575 ? 32.363 24.881 -36.303 1.00 31.36 575 ASP A O 1
ATOM 4467 N N . GLY A 1 576 ? 32.766 24.733 -38.501 1.00 32.53 576 GLY A N 1
ATOM 4468 C CA . GLY A 1 576 ? 33.767 23.657 -38.455 1.00 32.53 576 GLY A CA 1
ATOM 4469 C C . GLY A 1 576 ? 35.211 24.085 -38.738 1.00 32.53 576 GLY A C 1
ATOM 4470 O O . GLY A 1 576 ? 35.996 23.251 -39.187 1.00 32.53 576 GLY A O 1
ATOM 4471 N N . ALA A 1 577 ? 35.551 25.362 -38.544 1.00 33.00 577 ALA A N 1
ATOM 4472 C CA . ALA A 1 577 ? 36.923 25.867 -38.627 1.00 33.00 577 ALA A CA 1
ATOM 4473 C C . ALA A 1 577 ? 37.070 27.217 -37.902 1.00 33.00 577 ALA A C 1
ATOM 4475 O O . ALA A 1 577 ? 36.592 28.220 -38.419 1.00 33.00 577 ALA A O 1
ATOM 4476 N N . ASP A 1 578 ? 37.726 27.217 -36.738 1.00 28.23 578 ASP A N 1
ATOM 4477 C CA . ASP A 1 578 ? 38.690 28.234 -36.277 1.00 28.23 578 ASP A CA 1
ATOM 4478 C C . ASP A 1 578 ? 39.313 27.786 -34.928 1.00 28.23 578 ASP A C 1
ATOM 4480 O O . ASP A 1 578 ? 38.887 26.788 -34.345 1.00 28.23 578 ASP A O 1
ATOM 4484 N N . ASP A 1 579 ? 40.351 28.501 -34.483 1.00 28.02 579 ASP A N 1
ATOM 4485 C CA . ASP A 1 579 ? 41.073 28.394 -33.200 1.00 28.02 579 ASP A CA 1
ATOM 4486 C C . ASP A 1 579 ? 41.781 27.061 -32.851 1.00 28.02 579 ASP A C 1
ATOM 4488 O O . ASP A 1 579 ? 41.324 26.228 -32.066 1.00 28.02 579 ASP A O 1
ATOM 4492 N N . ALA A 1 580 ? 43.023 26.960 -33.339 1.00 25.81 580 ALA A N 1
ATOM 4493 C CA . ALA A 1 580 ? 44.125 26.252 -32.683 1.00 25.81 580 ALA A CA 1
ATOM 4494 C C . ALA A 1 580 ? 45.323 27.215 -32.509 1.00 25.81 580 ALA A C 1
ATOM 4496 O O . ALA A 1 580 ? 45.474 28.139 -33.307 1.00 25.81 580 ALA A O 1
ATOM 4497 N N . ASP A 1 581 ? 46.179 26.955 -31.508 1.00 26.30 581 ASP A N 1
ATOM 4498 C CA . ASP A 1 581 ? 47.315 27.790 -31.047 1.00 26.30 581 ASP A CA 1
ATOM 4499 C C . ASP A 1 581 ? 46.893 29.157 -30.417 1.00 26.30 581 ASP A C 1
ATOM 4501 O O . ASP A 1 581 ? 45.883 29.738 -30.788 1.00 26.30 581 ASP A O 1
ATOM 4505 N N . ALA A 1 582 ? 47.566 29.757 -29.418 1.00 27.05 582 ALA A N 1
ATOM 4506 C CA . ALA A 1 582 ? 48.928 29.584 -28.891 1.00 27.05 582 ALA A CA 1
ATOM 4507 C C . ALA A 1 582 ? 49.101 30.141 -27.441 1.00 27.05 582 ALA A C 1
ATOM 4509 O O . ALA A 1 582 ? 48.244 30.880 -26.967 1.00 27.05 582 ALA A O 1
ATOM 4510 N N . VAL A 1 583 ? 50.294 29.924 -26.843 1.00 26.72 583 VAL A N 1
ATOM 4511 C CA . VAL A 1 583 ? 50.913 30.610 -25.658 1.00 26.72 583 VAL A CA 1
ATOM 4512 C C . VAL A 1 583 ? 50.184 30.408 -24.299 1.00 26.72 583 VAL A C 1
ATOM 4514 O O . VAL A 1 583 ? 48.989 30.643 -24.207 1.00 26.72 583 VAL A O 1
ATOM 4517 N N . ALA A 1 584 ? 50.743 29.908 -23.184 1.00 25.09 584 ALA A N 1
ATOM 4518 C CA . ALA A 1 584 ? 52.083 29.870 -22.553 1.00 25.09 584 ALA A CA 1
ATOM 4519 C C . ALA A 1 584 ? 52.430 31.054 -21.605 1.00 25.09 584 ALA A C 1
ATOM 4521 O O . ALA A 1 584 ? 51.993 32.178 -21.808 1.00 25.09 584 ALA A O 1
ATOM 4522 N N . ASP A 1 585 ? 53.211 30.734 -20.563 1.00 25.08 585 ASP A N 1
ATOM 4523 C CA . ASP A 1 585 ? 53.837 31.580 -19.524 1.00 25.08 585 ASP A CA 1
ATOM 4524 C C . ASP A 1 585 ? 53.016 32.628 -18.736 1.00 25.08 585 ASP A C 1
ATOM 4526 O O . ASP A 1 585 ? 52.711 33.723 -19.204 1.00 25.08 585 ASP A O 1
ATOM 4530 N N . ALA A 1 586 ? 52.873 32.357 -17.432 1.00 26.55 586 ALA A N 1
ATOM 4531 C CA . ALA A 1 586 ? 53.063 33.348 -16.367 1.00 26.55 586 ALA A CA 1
ATOM 4532 C C . ALA A 1 586 ? 53.494 32.635 -15.068 1.00 26.55 586 ALA A C 1
ATOM 4534 O O . ALA A 1 586 ? 52.799 31.732 -14.602 1.00 26.55 586 ALA A O 1
ATOM 4535 N N . ALA A 1 587 ? 54.621 33.040 -14.479 1.00 24.38 587 ALA A N 1
ATOM 4536 C CA . ALA A 1 587 ? 55.124 32.531 -13.202 1.00 24.38 587 ALA A CA 1
ATOM 4537 C C . ALA A 1 587 ? 55.632 33.688 -12.329 1.00 24.38 587 ALA A C 1
ATOM 4539 O O . ALA A 1 587 ? 56.188 34.636 -12.873 1.00 24.38 587 ALA A O 1
ATOM 4540 N N . ASP A 1 588 ? 55.390 33.588 -11.017 1.00 24.34 588 ASP A N 1
ATOM 4541 C CA . ASP A 1 588 ? 56.100 34.174 -9.857 1.00 24.34 588 ASP A CA 1
ATOM 4542 C C . ASP A 1 588 ? 55.175 33.948 -8.627 1.00 24.34 588 ASP A C 1
ATOM 4544 O O . ASP A 1 588 ? 53.955 34.060 -8.751 1.00 24.34 588 ASP A O 1
ATOM 4548 N N . ALA A 1 589 ? 55.602 33.376 -7.491 1.00 25.58 589 ALA A N 1
ATOM 4549 C CA . ALA A 1 589 ? 56.631 33.806 -6.525 1.00 25.58 589 ALA A CA 1
ATOM 4550 C C . ALA A 1 589 ? 56.132 34.971 -5.623 1.00 25.58 589 ALA A C 1
ATOM 4552 O O . ALA A 1 589 ? 55.484 35.891 -6.110 1.00 25.58 589 ALA A O 1
ATOM 4553 N N . GLU A 1 590 ? 56.345 34.999 -4.299 1.00 26.17 590 GLU A N 1
ATOM 4554 C CA . GLU A 1 590 ? 57.044 34.067 -3.388 1.00 26.17 590 GLU A CA 1
ATOM 4555 C C . GLU A 1 590 ? 56.527 34.237 -1.926 1.00 26.17 590 GLU A C 1
ATOM 4557 O O . GLU A 1 590 ? 55.494 34.868 -1.720 1.00 26.17 590 GLU A O 1
ATOM 4562 N N . GLU A 1 591 ? 57.277 33.730 -0.930 1.00 25.34 591 GLU A N 1
ATOM 4563 C CA . GLU A 1 591 ? 57.192 34.025 0.524 1.00 25.34 591 GLU A CA 1
ATOM 4564 C C . GLU A 1 591 ? 56.013 33.470 1.369 1.00 25.34 591 GLU A C 1
ATOM 4566 O O . GLU A 1 591 ? 54.867 33.437 0.937 1.00 25.34 591 GLU A O 1
ATOM 4571 N N . THR A 1 592 ? 56.190 33.074 2.644 1.00 24.38 592 THR A N 1
ATOM 4572 C CA . THR A 1 592 ? 57.367 32.548 3.391 1.00 24.38 592 THR A CA 1
ATOM 4573 C C . THR A 1 592 ? 56.889 31.741 4.621 1.00 24.38 592 THR A C 1
ATOM 4575 O O . THR A 1 592 ? 55.770 31.934 5.093 1.00 24.38 592 THR A O 1
ATOM 4578 N N . ALA A 1 593 ? 57.797 30.914 5.174 1.00 23.91 593 ALA A N 1
ATOM 4579 C CA . ALA A 1 593 ? 57.981 30.545 6.599 1.00 23.91 593 ALA A CA 1
ATOM 4580 C C . ALA A 1 593 ? 58.013 29.030 6.888 1.00 23.91 593 ALA A C 1
ATOM 4582 O O . ALA A 1 593 ? 57.090 28.286 6.566 1.00 23.91 593 ALA A O 1
ATOM 4583 N N . SER A 1 594 ? 59.085 28.590 7.556 1.00 22.41 594 SER A N 1
ATOM 4584 C CA . SER A 1 594 ? 59.368 27.193 7.897 1.00 22.41 594 SER A CA 1
ATOM 4585 C C . SER A 1 594 ? 59.411 26.924 9.409 1.00 22.41 594 SER A C 1
ATOM 4587 O O . SER A 1 594 ? 59.726 27.799 10.212 1.00 22.41 594 SER A O 1
ATOM 4589 N N . SER A 1 595 ? 59.150 25.657 9.733 1.00 23.55 595 SER A N 1
ATOM 4590 C CA . SER A 1 595 ? 59.509 24.840 10.915 1.00 23.55 595 SER A CA 1
ATOM 4591 C C . SER A 1 595 ? 60.996 24.929 11.369 1.00 23.55 595 SER A C 1
ATOM 4593 O O . SER A 1 595 ? 61.740 25.649 10.698 1.00 23.55 595 SER A O 1
ATOM 4595 N N . PRO A 1 596 ? 61.511 24.144 12.365 1.00 48.41 596 PRO A N 1
ATOM 4596 C CA . PRO A 1 596 ? 60.917 23.098 13.240 1.00 48.41 596 PRO A CA 1
ATOM 4597 C C . PRO A 1 596 ? 61.351 23.193 14.744 1.00 48.41 596 PRO A C 1
ATOM 4599 O O . PRO A 1 596 ? 61.841 24.233 15.159 1.00 48.41 596 PRO A O 1
ATOM 4602 N N . ASP A 1 597 ? 61.140 22.117 15.531 1.00 24.39 597 ASP A N 1
ATOM 4603 C CA . ASP A 1 597 ? 61.933 21.594 16.692 1.00 24.39 597 ASP A CA 1
ATOM 4604 C C . ASP A 1 597 ? 61.143 20.404 17.320 1.00 24.39 597 ASP A C 1
ATOM 4606 O O . ASP A 1 597 ? 59.912 20.469 17.318 1.00 24.39 597 ASP A O 1
ATOM 4610 N N . ALA A 1 598 ? 61.656 19.311 17.919 1.00 24.62 598 ALA A N 1
ATOM 4611 C CA . ALA A 1 598 ? 62.914 18.518 17.919 1.00 24.62 598 ALA A CA 1
ATOM 4612 C C . ALA A 1 598 ? 62.530 17.101 18.497 1.00 24.62 598 ALA A C 1
ATOM 4614 O O . ALA A 1 598 ? 61.495 17.001 19.157 1.00 24.62 598 ALA A O 1
ATOM 4615 N N . GLU A 1 599 ? 63.098 15.929 18.151 1.00 26.11 599 GLU A N 1
ATOM 4616 C CA . GLU A 1 599 ? 64.392 15.303 18.564 1.00 26.11 599 GLU A CA 1
ATOM 4617 C C . GLU A 1 599 ? 64.718 15.405 20.080 1.00 26.11 599 GLU A C 1
ATOM 4619 O O . GLU A 1 599 ? 64.386 16.406 20.705 1.00 26.11 599 GLU A O 1
ATOM 4624 N N . GLU A 1 600 ? 65.306 14.426 20.795 1.00 28.03 600 GLU A N 1
ATOM 4625 C CA . GLU A 1 600 ? 66.006 13.137 20.507 1.00 28.03 600 GLU A CA 1
ATOM 4626 C C . GLU A 1 600 ? 65.682 12.118 21.676 1.00 28.03 600 GLU A C 1
ATOM 4628 O O . GLU A 1 600 ? 64.824 12.454 22.492 1.00 28.03 600 GLU A O 1
ATOM 4633 N N . ALA A 1 601 ? 66.206 10.893 21.929 1.00 26.78 601 ALA A N 1
ATOM 4634 C CA . ALA A 1 601 ? 67.272 10.005 21.406 1.00 26.78 601 ALA A CA 1
ATOM 4635 C C . ALA A 1 601 ? 67.069 8.515 21.850 1.00 26.78 601 ALA A C 1
ATOM 4637 O O . ALA A 1 601 ? 66.388 8.291 22.848 1.00 26.78 601 ALA A O 1
ATOM 4638 N N . SER A 1 602 ? 67.722 7.569 21.138 1.00 25.38 602 SER A N 1
ATOM 4639 C CA . SER A 1 602 ? 68.330 6.252 21.537 1.00 25.38 602 SER A CA 1
ATOM 4640 C C . SER A 1 602 ? 67.556 5.194 22.405 1.00 25.38 602 SER A C 1
ATOM 4642 O O . SER A 1 602 ? 66.517 5.481 22.985 1.00 25.38 602 SER A O 1
ATOM 4644 N N . ASP A 1 603 ? 67.914 3.891 22.484 1.00 25.75 603 ASP A N 1
ATOM 4645 C CA . ASP A 1 603 ? 69.212 3.203 22.277 1.00 25.75 603 ASP A CA 1
ATOM 4646 C C . ASP A 1 603 ? 69.148 1.690 21.878 1.00 25.75 603 ASP A C 1
ATOM 4648 O O . ASP A 1 603 ? 68.088 1.070 21.912 1.00 25.75 603 ASP A O 1
ATOM 4652 N N . GLU A 1 604 ? 70.330 1.128 21.561 1.00 27.27 604 GLU A N 1
ATOM 4653 C CA . GLU A 1 604 ? 70.763 -0.299 21.452 1.00 27.27 604 GLU A CA 1
ATOM 4654 C C . GLU A 1 604 ? 70.172 -1.305 20.407 1.00 27.27 604 GLU A C 1
ATOM 4656 O O . GLU A 1 604 ? 69.077 -1.847 20.523 1.00 27.27 604 GLU A O 1
ATOM 4661 N N . GLN A 1 605 ? 71.029 -1.609 19.411 1.00 26.77 605 GLN A N 1
ATOM 4662 C CA . GLN A 1 605 ? 71.504 -2.913 18.859 1.00 26.77 605 GLN A CA 1
ATOM 4663 C C . GLN A 1 605 ? 70.843 -4.246 19.345 1.00 26.77 605 GLN A C 1
ATOM 4665 O O . GLN A 1 605 ? 70.452 -4.374 20.495 1.00 26.77 605 GLN A O 1
ATOM 4670 N N . ALA A 1 606 ? 70.778 -5.347 18.569 1.00 26.98 606 ALA A N 1
ATOM 4671 C CA . ALA A 1 606 ? 71.801 -5.893 17.657 1.00 26.98 606 ALA A CA 1
ATOM 4672 C C . ALA A 1 606 ? 71.290 -6.963 16.641 1.00 26.98 606 ALA A C 1
ATOM 4674 O O . ALA A 1 606 ? 70.149 -7.408 16.703 1.00 26.98 606 ALA A O 1
ATOM 4675 N N . ASP A 1 607 ? 72.230 -7.419 15.800 1.00 25.52 607 ASP A N 1
ATOM 4676 C CA . ASP A 1 607 ? 72.293 -8.647 14.980 1.00 25.52 607 ASP A CA 1
ATOM 4677 C C . ASP A 1 607 ? 71.388 -8.873 13.742 1.00 25.52 607 ASP A C 1
ATOM 4679 O O . ASP A 1 607 ? 70.187 -8.628 13.686 1.00 25.52 607 ASP A O 1
ATOM 4683 N N . ALA A 1 608 ? 72.067 -9.412 12.724 1.00 24.41 608 ALA A N 1
ATOM 4684 C CA . ALA A 1 608 ? 71.641 -9.865 11.396 1.00 24.41 608 ALA A CA 1
ATOM 4685 C C . ALA A 1 608 ? 72.327 -11.258 11.166 1.00 24.41 608 ALA A C 1
ATOM 4687 O O . ALA A 1 608 ? 72.857 -11.785 12.149 1.00 24.41 608 ALA A O 1
ATOM 4688 N N . PRO A 1 609 ? 72.429 -11.884 9.964 1.00 41.75 609 PRO A N 1
ATOM 4689 C CA . PRO A 1 609 ? 71.998 -11.460 8.625 1.00 41.75 609 PRO A CA 1
ATOM 4690 C C . PRO A 1 609 ? 71.315 -12.561 7.768 1.00 41.75 609 PRO A C 1
ATOM 4692 O O . PRO A 1 609 ? 71.107 -13.677 8.225 1.00 41.75 609 PRO A O 1
ATOM 4695 N N . GLU A 1 610 ? 71.033 -12.207 6.504 1.00 26.95 610 GLU A N 1
ATOM 4696 C CA . GLU A 1 610 ? 71.038 -13.056 5.284 1.00 26.95 610 GLU A CA 1
ATOM 4697 C C . GLU A 1 610 ? 70.207 -14.366 5.251 1.00 26.95 610 GLU A C 1
ATOM 4699 O O . GLU A 1 610 ? 70.319 -15.274 6.063 1.00 26.95 610 GLU A O 1
ATOM 4704 N N . THR A 1 611 ? 69.387 -14.573 4.220 1.00 26.50 611 THR A N 1
ATOM 4705 C CA . THR A 1 611 ? 69.857 -14.669 2.823 1.00 26.50 611 THR A CA 1
ATOM 4706 C C . THR A 1 611 ? 68.886 -14.080 1.797 1.00 26.50 611 THR A C 1
ATOM 4708 O O . THR A 1 611 ? 67.686 -13.959 2.031 1.00 26.50 611 THR A O 1
ATOM 4711 N N . GLN A 1 612 ? 69.433 -13.709 0.636 1.00 25.73 612 GLN A N 1
ATOM 4712 C CA . GLN A 1 612 ? 68.671 -13.373 -0.567 1.00 25.73 612 GLN A CA 1
ATOM 4713 C C . GLN A 1 612 ? 68.417 -14.635 -1.394 1.00 25.73 612 GLN A C 1
ATOM 4715 O O . GLN A 1 612 ? 69.330 -15.441 -1.542 1.00 25.73 612 GLN A O 1
ATOM 4720 N N . GLU A 1 613 ? 67.274 -14.700 -2.074 1.00 27.05 613 GLU A N 1
ATOM 4721 C CA . GLU A 1 613 ? 67.265 -15.089 -3.488 1.00 27.05 613 GLU A CA 1
ATOM 4722 C C . GLU A 1 613 ? 66.076 -14.430 -4.207 1.00 27.05 613 GLU A C 1
ATOM 4724 O O . GLU A 1 613 ? 65.092 -14.031 -3.578 1.00 27.05 613 GLU A O 1
ATOM 4729 N N . LYS A 1 614 ? 66.207 -14.238 -5.520 1.00 25.48 614 LYS A N 1
ATOM 4730 C CA . LYS A 1 614 ? 65.159 -13.731 -6.417 1.00 25.48 614 LYS A CA 1
ATOM 4731 C C . LYS A 1 614 ? 64.740 -14.877 -7.340 1.00 25.48 614 LYS A C 1
ATOM 4733 O O . LYS A 1 614 ? 65.607 -15.661 -7.701 1.00 25.48 614 LYS A O 1
ATOM 4738 N N . GLU A 1 615 ? 63.495 -14.892 -7.815 1.00 27.05 615 GLU A N 1
ATOM 4739 C CA . GLU A 1 615 ? 63.179 -14.549 -9.220 1.00 27.05 615 GLU A CA 1
ATOM 4740 C C . GLU A 1 615 ? 61.676 -14.699 -9.550 1.00 27.05 615 GLU A C 1
ATOM 4742 O O . GLU A 1 615 ? 60.974 -15.559 -9.033 1.00 27.05 615 GLU A O 1
ATOM 4747 N N . ASP A 1 616 ? 61.218 -13.763 -10.381 1.00 25.33 616 ASP A N 1
ATOM 4748 C CA . ASP A 1 616 ? 60.293 -13.880 -11.512 1.00 25.33 616 ASP A CA 1
ATOM 4749 C C . ASP A 1 616 ? 58.898 -14.554 -11.415 1.00 25.33 616 ASP A C 1
ATOM 4751 O O . ASP A 1 616 ? 58.722 -15.766 -11.414 1.00 25.33 616 ASP A O 1
ATOM 4755 N N . ALA A 1 617 ? 57.905 -13.669 -11.585 1.00 26.20 617 ALA A N 1
ATOM 4756 C CA . ALA A 1 617 ? 56.964 -13.642 -12.719 1.00 26.20 617 ALA A CA 1
ATOM 4757 C C . ALA A 1 617 ? 55.734 -14.586 -12.803 1.00 26.20 617 ALA A C 1
ATOM 4759 O O . ALA A 1 617 ? 55.825 -15.769 -13.095 1.00 26.20 617 ALA A O 1
ATOM 4760 N N . HIS A 1 618 ? 54.578 -13.902 -12.814 1.00 26.52 618 HIS A N 1
ATOM 4761 C CA . HIS A 1 618 ? 53.402 -14.093 -13.685 1.00 26.52 618 HIS A CA 1
ATOM 4762 C C . HIS A 1 618 ? 52.436 -15.294 -13.542 1.00 26.52 618 HIS A C 1
ATOM 4764 O O . HIS A 1 618 ? 52.818 -16.452 -13.509 1.00 26.52 618 HIS A O 1
ATOM 4770 N N . GLU A 1 619 ? 51.148 -14.917 -13.630 1.00 25.75 619 GLU A N 1
ATOM 4771 C CA . GLU A 1 619 ? 49.949 -15.686 -14.030 1.00 25.75 619 GLU A CA 1
ATOM 4772 C C . GLU A 1 619 ? 49.503 -16.903 -13.191 1.00 25.75 619 GLU A C 1
ATOM 4774 O O . GLU A 1 619 ? 50.268 -17.811 -12.893 1.00 25.75 619 GLU A O 1
ATOM 4779 N N . GLY A 1 620 ? 48.194 -16.965 -12.882 1.00 23.39 620 GLY A N 1
ATOM 4780 C CA . GLY A 1 620 ? 47.562 -18.204 -12.402 1.00 23.39 620 GLY A CA 1
ATOM 4781 C C . GLY A 1 620 ? 46.426 -18.085 -11.379 1.00 23.39 620 GLY A C 1
ATOM 4782 O O . GLY A 1 620 ? 46.594 -18.550 -10.260 1.00 23.39 620 GLY A O 1
ATOM 4783 N N . THR A 1 621 ? 45.247 -17.617 -11.815 1.00 25.48 621 THR A N 1
ATOM 4784 C CA . THR A 1 621 ? 43.896 -18.071 -11.365 1.00 25.48 621 THR A CA 1
ATOM 4785 C C . THR A 1 621 ? 43.435 -17.997 -9.886 1.00 25.48 621 THR A C 1
ATOM 4787 O O . THR A 1 621 ? 44.191 -18.071 -8.928 1.00 25.48 621 THR A O 1
ATOM 4790 N N . ASP A 1 622 ? 42.107 -17.916 -9.750 1.00 26.64 622 ASP A N 1
ATOM 4791 C CA . ASP A 1 622 ? 41.247 -18.358 -8.641 1.00 26.64 622 ASP A CA 1
ATOM 4792 C C . ASP A 1 622 ? 41.537 -17.916 -7.195 1.00 26.64 622 ASP A C 1
ATOM 4794 O O . ASP A 1 622 ? 42.309 -18.528 -6.452 1.00 26.64 622 ASP A O 1
ATOM 4798 N N . LYS A 1 623 ? 40.689 -16.997 -6.702 1.00 30.20 623 LYS A N 1
ATOM 4799 C CA . LYS A 1 623 ? 40.218 -17.047 -5.308 1.00 30.20 623 LYS A CA 1
ATOM 4800 C C . LYS A 1 623 ? 38.700 -16.941 -5.193 1.00 30.20 623 LYS A C 1
ATOM 4802 O O . LYS A 1 623 ? 38.076 -15.992 -5.655 1.00 30.20 623 LYS A O 1
ATOM 4807 N N . HIS A 1 624 ? 38.145 -17.941 -4.514 1.00 26.73 624 HIS A N 1
ATOM 4808 C CA . HIS A 1 624 ? 36.760 -18.022 -4.069 1.00 26.73 624 HIS A CA 1
ATOM 4809 C C . HIS A 1 624 ? 36.305 -16.794 -3.266 1.00 26.73 624 HIS A C 1
ATOM 4811 O O . HIS A 1 624 ? 37.031 -16.296 -2.411 1.00 26.73 624 HIS A O 1
ATOM 4817 N N . ILE A 1 625 ? 35.030 -16.449 -3.470 1.00 32.53 625 ILE A N 1
ATOM 4818 C CA . ILE A 1 625 ? 34.004 -16.237 -2.433 1.00 32.53 625 ILE A CA 1
ATOM 4819 C C . ILE A 1 625 ? 34.531 -15.878 -1.032 1.00 32.53 625 ILE A C 1
ATOM 4821 O O . ILE A 1 625 ? 34.902 -16.761 -0.257 1.00 32.53 625 ILE A O 1
ATOM 4825 N N . GLN A 1 626 ? 34.308 -14.629 -0.629 1.00 26.34 626 GLN A N 1
ATOM 4826 C CA . GLN A 1 626 ? 33.691 -14.371 0.670 1.00 26.34 626 GLN A CA 1
ATOM 4827 C C . GLN A 1 626 ? 32.825 -13.112 0.566 1.00 26.34 626 GLN A C 1
ATOM 4829 O O . GLN A 1 626 ? 33.284 -12.084 0.079 1.00 26.34 626 GLN A O 1
ATOM 4834 N N . GLY A 1 627 ? 31.553 -13.220 0.947 1.00 27.00 627 GLY A N 1
ATOM 4835 C CA . GLY A 1 627 ? 30.624 -12.091 0.992 1.00 27.00 627 GLY A CA 1
ATOM 4836 C C . GLY A 1 627 ? 30.298 -11.740 2.436 1.00 27.00 627 GLY A C 1
ATOM 4837 O O . GLY A 1 627 ? 30.313 -12.624 3.293 1.00 27.00 627 GLY A O 1
ATOM 4838 N N . ASP A 1 628 ? 29.978 -10.475 2.685 1.00 28.36 628 ASP A N 1
ATOM 4839 C CA . ASP A 1 628 ? 29.402 -10.030 3.949 1.00 28.36 628 ASP A CA 1
ATOM 4840 C C . ASP A 1 628 ? 28.568 -8.755 3.736 1.00 28.36 628 ASP A C 1
ATOM 4842 O O . ASP A 1 628 ? 28.952 -7.903 2.933 1.00 28.36 628 ASP A O 1
ATOM 4846 N N . HIS A 1 629 ? 27.481 -8.661 4.512 1.00 33.97 629 HIS A N 1
ATOM 4847 C CA . HIS A 1 629 ? 26.581 -7.508 4.721 1.00 33.97 629 HIS A CA 1
ATOM 4848 C C . HIS A 1 629 ? 25.568 -7.181 3.602 1.00 33.97 629 HIS A C 1
ATOM 4850 O O . HIS A 1 629 ? 25.936 -6.574 2.573 1.00 33.97 629 HIS A O 1
#

Radius of gyration: 37.54 Å; Cα contacts (8 Å, |Δi|>4): 594; chains: 1; bounding box: 117×110×113 Å

Solvent-accessible surface area (backbone atoms only — not comparable to full-atom values): 37054 Å² total; per-residue (Å²): 119,64,69,58,53,55,55,49,53,54,52,49,53,52,51,51,54,52,51,50,56,48,45,56,48,33,57,46,47,22,52,52,17,48,48,43,16,54,34,25,34,72,64,37,56,72,59,10,53,54,20,42,51,49,17,46,55,24,45,54,58,29,55,79,66,31,94,86,57,71,88,66,90,47,90,47,53,64,33,48,50,46,22,53,54,36,37,61,53,2,18,74,57,20,94,52,38,67,60,18,44,55,49,40,55,55,53,55,44,50,29,52,47,49,18,50,55,47,36,64,68,46,82,47,74,68,54,50,55,49,50,53,48,38,36,49,53,34,50,50,51,39,44,52,46,24,50,46,40,61,75,70,60,66,72,48,63,78,45,100,86,48,67,45,87,84,40,69,77,63,55,65,50,28,22,51,65,51,85,37,24,58,51,34,25,54,52,35,45,34,52,36,26,33,33,47,21,35,34,79,38,38,88,43,71,67,55,25,49,52,30,49,55,50,36,53,50,41,51,53,48,35,57,44,19,65,32,65,65,46,62,47,43,54,49,50,52,48,39,49,45,5,74,76,75,40,61,68,48,27,50,49,51,52,52,51,50,53,51,50,52,73,70,32,69,68,56,41,55,64,55,50,43,73,79,75,47,89,47,72,73,56,55,53,42,55,53,38,44,53,32,37,52,51,48,27,69,78,24,43,66,38,12,49,2,31,88,32,49,52,79,50,45,76,84,42,52,88,80,62,78,90,58,99,67,89,58,69,70,42,39,18,46,67,54,37,38,22,24,22,17,0,48,64,17,28,51,22,44,49,48,35,51,53,48,37,27,49,48,23,62,67,59,66,81,50,33,93,60,55,68,78,51,49,31,50,53,53,5,46,26,43,2,48,15,47,16,46,48,43,53,59,55,43,20,71,70,29,47,60,58,80,43,67,54,49,36,38,50,51,29,39,49,41,17,50,44,37,33,45,62,67,68,24,37,37,74,76,58,56,74,70,55,78,47,79,92,68,59,51,71,66,54,52,49,51,51,50,50,50,53,51,49,49,47,69,74,69,49,81,92,77,72,81,82,71,80,84,66,95,77,72,79,88,80,82,85,86,87,88,87,84,82,89,77,82,89,81,88,86,92,84,87,87,85,90,84,90,84,85,86,87,94,80,94,77,93,74,86,56,73,65,62,55,49,53,56,54,51,60,61,51,61,74,57,55,83,80,68,81,86,76,95,82,84,88,90,88,85,85,86,89,82,89,83,84,83,88,88,91,80,85,79,78,66,70,76,74,58,65,80,67,58,72,68,53,71,61,55,74,62,72,77,67,87,82,79,81,89,78,88,81,86,82,92,88,90,81,88,82,89,88,91,80,86,90,90,81,91,89,80,91,82,82,88,83,90,83,80,88,85,88,85,86,85,84,84,84,89,80,83,88,80,81,89,85,87,83,135

Foldseek 3Di:
DVVVVVVVVVVVVVVVVVLVVVLVVLLVQLLVLLLQLLQCLLPPVVSNVVSLVSNVVSVVVNVVRPVVQDFDDFPLPVLLVLLLVLLLVLLVLAPDSPVLVVLSCVQSVLLVSLLRSLLRSQQDLVSVVSSLVSN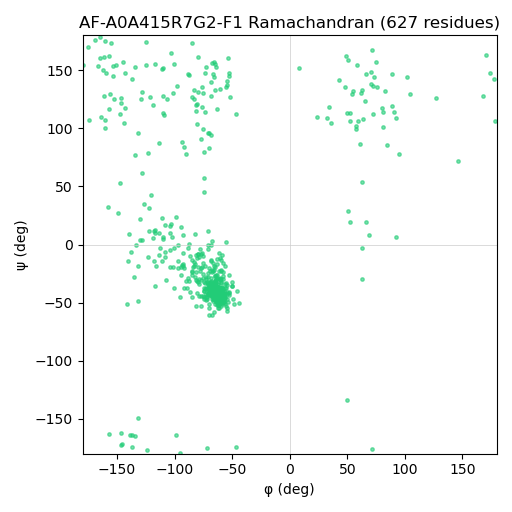LVSVVQQLVQLVVCQVVQPACCPQPPDVCVVCVPQSQAGQRSNSALLLLLLVLLLVLLLLQLLLVLPPDPVSVVVSVVSNVSSLVSSVSNVNLQSNVLSLCLQCVCCVPPNVVSVVVSVVVVVVVVVVDVVVVVSNVCVVVDPDVLNVVLVQLLQLLVVLCVVAAAQANHHQRCQVCSQVSNPDCPPDPDRDRASQAQQSRQCRHGHPSSSVSVVCLLVVLLVLLCPAAAADPDDSSSSSSLSSSSSSLNSSSSSVNSSNHGGPSCVDSSSSSVSSNSSSSSRSSSVRRDRPVVVVQPPDPPSQGPVNVVVVVVVVVVVCVVPPDPPPPPPPPPPPDDDDDDDDDYDDDDDDDDDDDDDDDDDDDDDDDDDDDDDPVNVVVVVVVVVVVPVVVPPPDDDDDDDDDDDDDDDDDDDDPPPPPVVPPVPPVVPVVVVVVPPPPDDDDDDDDDDDDDDDDDDDDDDDDDDDDDDDDDDDDDDDDDDDDDDDDDDDDD

Sequence (629 aa):
MEDNQTSVHIRQKRRVIMRERRRRRIRAIAWYGLLAEVFLLPLSPGAATAALLIASIATGLRLWKDEEFHFRHLPFDVPAMLFVVISALSVLASPNRAFSFYNYYNLVGVYVLTYLLIGQNVRQPQQMKIMLRVAGVSAVLVILYGYYQFLFGIDISSMKWVDGDAFPELRKRVFSTWENPNILAGYLDIVICLAFGLFMHAGERKMRTIFGVFMLAAAACLAMTYARGACLVIAVILAGYGALKDRRVLLACVVVGALLLAADPVLYERLTSVFTKVDTSTEMRLAFWESTVAMIQDHPFLGIGWGAYWMVYPEYDFYLQGADILIVHAHNIYLNYMAEIGIPGAVAFFWFFFGTMFLALHQPFGGREKEGEQRLLRGLSLGLGLAVLSVALNGLTDDLLFNIPSSMVLWMMAALTGALSFLSRPAADEEKQALPFGLDEEKLRAIGTRVSSLWQAHGPSMEESVAEKDANSENTTAPETKTEAVSEKTEAPQEQAGKKPADDGHVTISAEDIAAIIEEASVKKSDAQETADAQDPAAPQPSETADGDAAAQAEEQAAEDKTDTADKADKAAKDGADDADAVADAADAEETASSPDAEEASDEQADAPETQEKEDAHEGTDKHIQGDH

Nearest PDB structures (foldseek):
  7tpj-assembly1_B  TM=6.529E-01  e=2.906E-07  Cupriavidus metallidurans
  7oum-assembly1_A  TM=1.644E-01  e=5.830E+00  Escherichia coli K-12
  8qzt-assembly1_C  TM=1.961E-01  e=9.988E+00  Escherichia coli K-12
  7a0g-assembly1_EEE  TM=1.411E-01  e=8.120E+00  Serratia marcescens

Secondary structure (DSSP, 8-state):
-HHHHHHHHHHHHHHHHHHHHHHHHHHHHHHHHHHHHHHHTTT-HHHHHHHHHHHHHHHHHHHTT-TT------TTHHHHHHHHHHHHHHTTTSTTHHHHHHHHHHHHHHHHHHHHHHHHH--SHHHHHHHHHHHHHHHHHHHHHHHHHHHHT--GGGSTT--TTT-TTGGG---GGGSSHHHHHHHHHHHHHHHHHHHHT--SHHHHHHHHHHHHHHHHHHHHTT-HHHHHHHHHHHHHHHHHT-HHHHHHHHHHHHHHHHH-HHHHHHHHHHHH---HHHHHHHHHHHHHHHHHHHSTTT-S-TT-HHHHGGGS-SSSTT------S-SSHHHHHHHHHHHHHHHHHHHHHHHHHHHHHH-----SS-HHHHHHHHHHHHHHHHHHHHHHHHTTTS-TTSSHHHHHHHHHHHHHHHHHHHHS--HHHHGGGSSGGG--HHHHHHHHHHHHHHHHHS----STTSTT---S--------------------------------------HHHHHHHHHHHHHTTTTTSSSS------------------SSSSSGGGSGGGTTTTTTTTTTTSSS-----------------------------------------------------